Protein AF-0000000078514377 (afdb_homodimer)

Structure (mmCIF, N/CA/C/O backbone):
data_AF-0000000078514377-model_v1
#
loop_
_entity.id
_entity.type
_entity.pdbx_description
1 polymer 'Proline racemase'
#
loop_
_atom_site.group_PDB
_atom_site.id
_atom_site.type_symbol
_atom_site.label_atom_id
_atom_site.label_alt_id
_atom_site.label_comp_id
_atom_site.label_asym_id
_atom_site.label_entity_id
_atom_site.label_seq_id
_atom_site.pdbx_PDB_ins_code
_atom_site.Cartn_x
_atom_site.Cartn_y
_atom_site.Cartn_z
_atom_site.occupancy
_atom_site.B_iso_or_equiv
_atom_site.auth_seq_id
_atom_site.auth_comp_id
_atom_site.auth_asym_id
_atom_site.auth_atom_id
_atom_site.pdbx_PDB_model_num
ATOM 1 N N . MET A 1 1 ? 11.617 0.656 -25.422 1 59.38 1 MET A N 1
ATOM 2 C CA . MET A 1 1 ? 10.242 0.5 -24.938 1 59.38 1 MET A CA 1
ATOM 3 C C . MET A 1 1 ? 9.664 1.84 -24.5 1 59.38 1 MET A C 1
ATOM 5 O O . MET A 1 1 ? 10.148 2.443 -23.547 1 59.38 1 MET A O 1
ATOM 9 N N . PRO A 1 2 ? 8.734 2.287 -25.344 1 79.81 2 PRO A N 1
ATOM 10 C CA . PRO A 1 2 ? 8.445 3.709 -25.141 1 79.81 2 PRO A CA 1
ATOM 11 C C . PRO A 1 2 ? 7.613 3.969 -23.875 1 79.81 2 PRO A C 1
ATOM 13 O O . PRO A 1 2 ? 6.609 3.291 -23.641 1 79.81 2 PRO A O 1
ATOM 16 N N . PHE A 1 3 ? 8.266 4.492 -22.906 1 93.56 3 PHE A N 1
ATOM 17 C CA . PHE A 1 3 ? 7.535 5.059 -21.781 1 93.56 3 PHE A CA 1
ATOM 18 C C . PHE A 1 3 ? 6.797 6.324 -22.188 1 93.56 3 PHE A C 1
ATOM 20 O O . PHE A 1 3 ? 7.367 7.191 -22.859 1 93.56 3 PHE A O 1
ATOM 27 N N . SER A 1 4 ? 5.516 6.379 -21.859 1 95.88 4 SER A N 1
ATOM 28 C CA . SER A 1 4 ? 4.742 7.586 -22.141 1 95.88 4 SER A CA 1
ATOM 29 C C . SER A 1 4 ? 4.93 8.633 -21.062 1 95.88 4 SER A C 1
ATOM 31 O O . SER A 1 4 ? 4.625 9.812 -21.266 1 95.88 4 SER A O 1
ATOM 33 N N . ARG A 1 5 ? 5.375 8.227 -19.906 1 96.12 5 ARG A N 1
ATOM 34 C CA . ARG A 1 5 ? 5.629 9.133 -18.797 1 96.12 5 ARG A CA 1
ATOM 35 C C . ARG A 1 5 ? 6.797 8.641 -17.953 1 96.12 5 ARG A C 1
ATOM 37 O O . ARG A 1 5 ? 6.949 7.441 -17.734 1 96.12 5 ARG A O 1
ATOM 44 N N . THR A 1 6 ? 7.664 9.547 -17.531 1 97.62 6 THR A N 1
ATOM 45 C CA . THR A 1 6 ? 8.742 9.281 -16.594 1 97.62 6 THR A CA 1
ATOM 46 C C . THR A 1 6 ? 8.797 10.359 -15.516 1 97.62 6 THR A C 1
ATOM 48 O O . THR A 1 6 ? 8.742 11.555 -15.82 1 97.62 6 THR A O 1
ATOM 51 N N . LEU A 1 7 ? 8.844 9.938 -14.258 1 98.56 7 LEU A N 1
ATOM 52 C CA . LEU A 1 7 ? 8.93 10.859 -13.125 1 98.56 7 LEU A CA 1
ATOM 53 C C . LEU A 1 7 ? 10.102 10.492 -12.219 1 98.56 7 LEU A C 1
ATOM 55 O O . LEU A 1 7 ? 10.359 9.312 -11.969 1 98.56 7 LEU A O 1
ATOM 59 N N . SER A 1 8 ? 10.883 11.453 -11.805 1 98.75 8 SER A N 1
ATOM 60 C CA . SER A 1 8 ? 11.883 11.266 -10.758 1 98.75 8 SER A CA 1
ATOM 61 C C . SER A 1 8 ? 11.289 11.484 -9.375 1 98.75 8 SER A C 1
ATOM 63 O O . SER A 1 8 ? 10.75 12.555 -9.086 1 98.75 8 SER A O 1
ATOM 65 N N . VAL A 1 9 ? 11.352 10.461 -8.539 1 98.88 9 VAL A N 1
ATOM 66 C CA . VAL A 1 9 ? 10.695 10.5 -7.238 1 98.88 9 VAL A CA 1
ATOM 67 C C . VAL A 1 9 ? 11.672 10.055 -6.152 1 98.88 9 VAL A C 1
ATOM 69 O O . VAL A 1 9 ? 12.43 9.094 -6.344 1 98.88 9 VAL A O 1
ATOM 72 N N . VAL A 1 10 ? 11.742 10.773 -5.051 1 98.88 10 VAL A N 1
ATOM 73 C CA . VAL A 1 10 ? 12.477 10.359 -3.863 1 98.88 10 VAL A CA 1
ATOM 74 C C . VAL A 1 10 ? 11.508 9.836 -2.807 1 98.88 10 VAL A C 1
ATOM 76 O O . VAL A 1 10 ? 10.586 10.547 -2.4 1 98.88 10 VAL A O 1
ATOM 79 N N . GLY A 1 11 ? 11.734 8.578 -2.424 1 98.75 11 GLY A N 1
ATOM 80 C CA . GLY A 1 11 ? 10.945 8.016 -1.337 1 98.75 11 GLY A CA 1
ATOM 81 C C . GLY A 1 11 ? 11.32 8.578 0.022 1 98.75 11 GLY A C 1
ATOM 82 O O . GLY A 1 11 ? 12.5 8.797 0.302 1 98.75 11 GLY A O 1
ATOM 83 N N . CYS A 1 12 ? 10.273 8.789 0.85 1 98.81 12 CYS A N 1
ATOM 84 C CA . CYS A 1 12 ? 10.5 9.383 2.162 1 98.81 12 CYS A CA 1
ATOM 85 C C . CYS A 1 12 ? 9.328 9.109 3.098 1 98.81 12 CYS A C 1
ATOM 87 O O . CYS A 1 12 ? 8.195 8.914 2.645 1 98.81 12 CYS A O 1
ATOM 89 N N . HIS A 1 13 ? 9.633 8.969 4.352 1 98.88 13 HIS A N 1
ATOM 90 C CA . HIS A 1 13 ? 8.562 8.961 5.344 1 98.88 13 HIS A CA 1
ATOM 91 C C . HIS A 1 13 ? 8.914 9.852 6.531 1 98.88 13 HIS A C 1
ATOM 93 O O . HIS A 1 13 ? 10.086 10.016 6.871 1 98.88 13 HIS A O 1
ATOM 99 N N . ALA A 1 14 ? 7.938 10.469 7.109 1 98.88 14 ALA A N 1
ATOM 100 C CA . ALA A 1 14 ? 8.062 11.211 8.359 1 98.88 14 ALA A CA 1
ATOM 101 C C . ALA A 1 14 ? 7.301 10.516 9.484 1 98.88 14 ALA A C 1
ATOM 103 O O . ALA A 1 14 ? 6.066 10.469 9.477 1 98.88 14 ALA A O 1
ATOM 104 N N . GLU A 1 15 ? 8.109 9.992 10.398 1 98.75 15 GLU A N 1
ATOM 105 C CA . GLU A 1 15 ? 7.539 9.289 11.539 1 98.75 15 GLU A CA 1
ATOM 106 C C . GLU A 1 15 ? 6.516 8.25 11.102 1 98.75 15 GLU A C 1
ATOM 108 O O . GLU A 1 15 ? 5.461 8.109 11.719 1 98.75 15 GLU A O 1
ATOM 113 N N . GLY A 1 16 ? 6.723 7.602 10 1 98.38 16 GLY A N 1
ATOM 114 C CA . GLY A 1 16 ? 5.902 6.496 9.531 1 98.38 16 GLY A CA 1
ATOM 115 C C . GLY A 1 16 ? 5.059 6.855 8.32 1 98.38 16 GLY A C 1
ATOM 116 O O . GLY A 1 16 ? 4.766 5.996 7.488 1 98.38 16 GLY A O 1
ATOM 117 N N . GLU A 1 17 ? 4.633 8.102 8.188 1 98.56 17 GLU A N 1
ATOM 118 C CA . GLU A 1 17 ? 3.764 8.539 7.098 1 98.56 17 GLU A CA 1
ATOM 119 C C . GLU A 1 17 ? 4.559 8.766 5.812 1 98.56 17 GLU A C 1
ATOM 121 O O . GLU A 1 17 ? 5.465 9.594 5.781 1 98.56 17 GLU A O 1
ATOM 126 N N . VAL A 1 18 ? 4.18 8.055 4.773 1 98.75 18 VAL A N 1
ATOM 127 C CA . VAL A 1 18 ? 4.906 8.148 3.512 1 98.75 18 VAL A CA 1
ATOM 128 C C . VAL A 1 18 ? 4.543 9.453 2.803 1 98.75 18 VAL A C 1
ATOM 130 O O . VAL A 1 18 ? 3.361 9.742 2.596 1 98.75 18 VAL A O 1
ATOM 133 N N . GLY A 1 19 ? 5.547 10.211 2.541 1 98.75 19 GLY A N 1
ATOM 134 C CA . GLY A 1 19 ? 5.461 11.43 1.75 1 98.75 19 GLY A CA 1
ATOM 135 C C . GLY A 1 19 ? 6.516 11.516 0.665 1 98.75 19 GLY A C 1
ATOM 136 O O . GLY A 1 19 ? 7.469 12.289 0.774 1 98.75 19 GLY A O 1
ATOM 137 N N . ASP A 1 20 ? 6.281 10.711 -0.43 1 98.88 20 ASP A N 1
ATOM 138 C CA . ASP A 1 20 ? 7.227 10.727 -1.54 1 98.88 20 ASP A CA 1
ATOM 139 C C . ASP A 1 20 ? 7.293 12.102 -2.193 1 98.88 20 ASP A C 1
ATOM 141 O O . ASP A 1 20 ? 6.32 12.859 -2.152 1 98.88 20 ASP A O 1
ATOM 145 N N . VAL A 1 21 ? 8.461 12.391 -2.779 1 98.94 21 VAL A N 1
ATOM 146 C CA . VAL A 1 21 ? 8.656 13.727 -3.332 1 98.94 21 VAL A CA 1
ATOM 147 C C . VAL A 1 21 ? 9.07 13.625 -4.801 1 98.94 21 VAL A C 1
ATOM 149 O O . VAL A 1 21 ? 10.109 13.047 -5.117 1 98.94 21 VAL A O 1
ATOM 152 N N . ILE A 1 22 ? 8.211 14.172 -5.68 1 98.88 22 ILE A N 1
ATOM 153 C CA . ILE A 1 22 ? 8.555 14.289 -7.094 1 98.88 22 ILE A CA 1
ATOM 154 C C . ILE A 1 22 ? 9.547 15.422 -7.297 1 98.88 22 ILE A C 1
ATOM 156 O O . ILE A 1 22 ? 9.242 16.594 -7.012 1 98.88 22 ILE A O 1
ATOM 160 N N . THR A 1 23 ? 10.719 15.117 -7.84 1 98.62 23 THR A N 1
ATOM 161 C CA . THR A 1 23 ? 11.773 16.109 -8.016 1 98.62 23 THR A CA 1
ATOM 162 C C . THR A 1 23 ? 12.008 16.391 -9.492 1 98.62 23 THR A C 1
ATOM 164 O O . THR A 1 23 ? 12.742 17.328 -9.844 1 98.62 23 THR A O 1
ATOM 167 N N . GLY A 1 24 ? 11.312 15.594 -10.367 1 98.19 24 GLY A N 1
ATOM 168 C CA . GLY A 1 24 ? 11.516 15.797 -11.797 1 98.19 24 GLY A CA 1
ATOM 169 C C . GLY A 1 24 ? 10.445 15.148 -12.648 1 98.19 24 GLY A C 1
ATOM 170 O O . GLY A 1 24 ? 9.758 14.227 -12.203 1 98.19 24 GLY A O 1
ATOM 171 N N . GLY A 1 25 ? 10.258 15.656 -13.883 1 98 25 GLY A N 1
ATOM 172 C CA . GLY A 1 25 ? 9.352 15.055 -14.852 1 98 25 GLY A CA 1
ATOM 173 C C . GLY A 1 25 ? 8 15.742 -14.914 1 98 25 GLY A C 1
ATOM 174 O O . GLY A 1 25 ? 7.102 15.281 -15.617 1 98 25 GLY A O 1
ATOM 175 N N . VAL A 1 26 ? 7.848 16.891 -14.203 1 98.19 26 VAL A N 1
ATOM 176 C CA . VAL A 1 26 ? 6.582 17.609 -14.219 1 98.19 26 VAL A CA 1
ATOM 177 C C . VAL A 1 26 ? 6.844 19.094 -14.477 1 98.19 26 VAL A C 1
ATOM 179 O O . VAL A 1 26 ? 7.648 19.719 -13.781 1 98.19 26 VAL A O 1
ATOM 182 N N . LEU A 1 27 ? 6.184 19.672 -15.477 1 97.31 27 LEU A N 1
ATOM 183 C CA . LEU A 1 27 ? 6.305 21.094 -15.781 1 97.31 27 LEU A CA 1
ATOM 184 C C . LEU A 1 27 ? 5.418 21.922 -14.859 1 97.31 27 LEU A C 1
ATOM 186 O O . LEU A 1 27 ? 4.383 21.438 -14.391 1 97.31 27 LEU A O 1
ATOM 190 N N . ASP A 1 28 ? 5.82 23.125 -14.625 1 97.5 28 ASP A N 1
ATOM 191 C CA . ASP A 1 28 ? 5.008 24.062 -13.859 1 97.5 28 ASP A CA 1
ATOM 192 C C . ASP A 1 28 ? 3.68 24.344 -14.555 1 97.5 28 ASP A C 1
ATOM 194 O O . ASP A 1 28 ? 3.465 23.906 -15.688 1 97.5 28 ASP A O 1
ATOM 198 N N . VAL A 1 29 ? 2.715 24.969 -13.82 1 97.94 29 VAL A N 1
ATOM 199 C CA . VAL A 1 29 ? 1.398 25.312 -14.344 1 97.94 29 VAL A CA 1
ATOM 200 C C . VAL A 1 29 ? 1.093 26.781 -14.039 1 97.94 29 VAL A C 1
ATOM 202 O O . VAL A 1 29 ? 1.763 27.406 -13.211 1 97.94 29 VAL A O 1
ATOM 205 N N . PRO A 1 30 ? 0.105 27.312 -14.773 1 97 30 PRO A N 1
ATOM 206 C CA . PRO A 1 30 ? -0.259 28.703 -14.461 1 97 30 PRO A CA 1
ATOM 207 C C . PRO A 1 30 ? -0.853 28.859 -13.062 1 97 30 PRO A C 1
ATOM 209 O O . PRO A 1 30 ? -1.556 27.969 -12.586 1 97 30 PRO A O 1
ATOM 212 N N . GLY A 1 31 ? -0.542 29.953 -12.406 1 97.56 31 GLY A N 1
ATOM 213 C CA . GLY A 1 31 ? -1.065 30.328 -11.102 1 97.56 31 GLY A CA 1
ATOM 214 C C . GLY A 1 31 ? -0.245 31.391 -10.414 1 97.56 31 GLY A C 1
ATOM 215 O O . GLY A 1 31 ? 0.987 31.359 -10.438 1 97.56 31 GLY A O 1
ATOM 216 N N . SER A 1 32 ? -0.932 32.344 -9.766 1 97.69 32 SER A N 1
ATOM 217 C CA . SER A 1 32 ? -0.253 33.406 -9.031 1 97.69 32 SER A CA 1
ATOM 218 C C . SER A 1 32 ? 0.004 33 -7.582 1 97.69 32 SER A C 1
ATOM 220 O O . SER A 1 32 ? 0.799 33.625 -6.887 1 97.69 32 SER A O 1
ATOM 222 N N . THR A 1 33 ? -0.695 31.969 -7.137 1 97.81 33 THR A N 1
ATOM 223 C CA . THR A 1 33 ? -0.5 31.375 -5.816 1 97.81 33 THR A CA 1
ATOM 224 C C . THR A 1 33 ? -0.379 29.859 -5.926 1 97.81 33 THR A C 1
ATOM 226 O O . THR A 1 33 ? -0.781 29.266 -6.93 1 97.81 33 THR A O 1
ATOM 229 N N . MET A 1 34 ? 0.19 29.297 -4.973 1 98.31 34 MET A N 1
ATOM 230 C CA . MET A 1 34 ? 0.274 27.844 -4.977 1 98.31 34 MET A CA 1
ATOM 231 C C . MET A 1 34 ? -1.115 27.219 -4.93 1 98.31 34 MET A C 1
ATOM 233 O O . MET A 1 34 ? -1.328 26.125 -5.457 1 98.31 34 MET A O 1
ATOM 237 N N . TYR A 1 35 ? -2.053 27.938 -4.293 1 98.12 35 TYR A N 1
ATOM 238 C CA . TYR A 1 35 ? -3.426 27.438 -4.281 1 98.12 35 TYR A CA 1
ATOM 239 C C . TYR A 1 35 ? -3.99 27.359 -5.691 1 98.12 35 TYR A C 1
ATOM 241 O O . TYR A 1 35 ? -4.672 26.391 -6.043 1 98.12 35 TYR A O 1
ATOM 249 N N . GLU A 1 36 ? -3.746 28.391 -6.449 1 98.25 36 GLU A N 1
ATOM 250 C CA . GLU A 1 36 ? -4.223 28.375 -7.828 1 98.25 36 GLU A CA 1
ATOM 251 C C . GLU A 1 36 ? -3.586 27.234 -8.617 1 98.25 36 GLU A C 1
ATOM 253 O O . GLU A 1 36 ? -4.242 26.594 -9.453 1 98.25 36 GLU A O 1
ATOM 258 N N . LYS A 1 37 ? -2.32 26.953 -8.359 1 98.56 37 LYS A N 1
ATOM 259 C CA . LYS A 1 37 ? -1.657 25.828 -9 1 98.56 37 LYS A CA 1
ATOM 260 C C . LYS A 1 37 ? -2.291 24.5 -8.57 1 98.56 37 LYS A C 1
ATOM 262 O O . LYS A 1 37 ? -2.471 23.609 -9.398 1 98.56 37 LYS A O 1
ATOM 267 N N . LEU A 1 38 ? -2.564 24.422 -7.285 1 98.62 38 LEU A N 1
ATOM 268 C CA . LEU A 1 38 ? -3.254 23.25 -6.758 1 98.62 38 LEU A CA 1
ATOM 269 C C . LEU A 1 38 ? -4.566 23.016 -7.5 1 98.62 38 LEU A C 1
ATOM 271 O O . LEU A 1 38 ? -4.824 21.906 -7.969 1 98.62 38 LEU A O 1
ATOM 275 N N . VAL A 1 39 ? -5.34 24.047 -7.664 1 98.12 39 VAL A N 1
ATOM 276 C CA . VAL A 1 39 ? -6.641 23.953 -8.32 1 98.12 39 VAL A CA 1
ATOM 277 C C . VAL A 1 39 ? -6.449 23.562 -9.789 1 98.12 39 VAL A C 1
ATOM 279 O O . VAL A 1 39 ? -7.23 22.781 -10.336 1 98.12 39 VAL A O 1
ATOM 282 N N . HIS A 1 40 ? -5.453 24.094 -10.383 1 98.31 40 HIS A N 1
ATOM 283 C CA . HIS A 1 40 ? -5.16 23.766 -11.773 1 98.31 40 HIS A CA 1
ATOM 284 C C . HIS A 1 40 ? -4.859 22.281 -11.93 1 98.31 40 HIS A C 1
ATOM 286 O O . HIS A 1 40 ? -5.395 21.625 -12.828 1 98.31 40 HIS A O 1
ATOM 292 N N . PHE A 1 41 ? -4.004 21.719 -11.109 1 98.25 41 PHE A N 1
ATOM 293 C CA . PHE A 1 41 ? -3.678 20.312 -11.18 1 98.25 41 PHE A CA 1
ATOM 294 C C . PHE A 1 41 ? -4.914 19.453 -10.922 1 98.25 41 PHE A C 1
ATOM 296 O O . PHE A 1 41 ? -5.156 18.469 -11.633 1 98.25 41 PHE A O 1
ATOM 303 N N . LEU A 1 42 ? -5.652 19.859 -9.914 1 97.56 42 LEU A N 1
ATOM 304 C CA . LEU A 1 42 ? -6.859 19.125 -9.555 1 97.56 42 LEU A CA 1
ATOM 305 C C . LEU A 1 42 ? -7.82 19.047 -10.734 1 97.56 42 LEU A C 1
ATOM 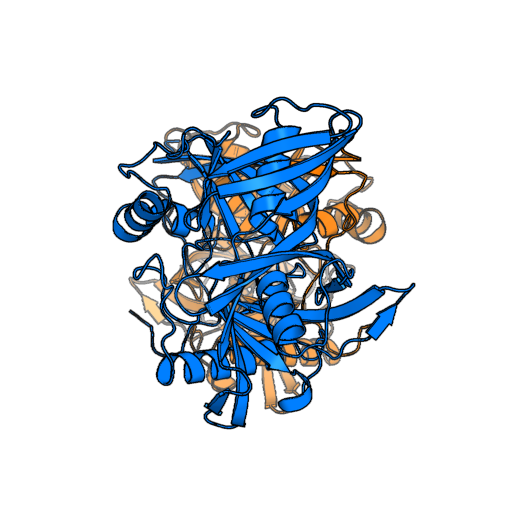307 O O . LEU A 1 42 ? -8.359 17.984 -11.023 1 97.56 42 LEU A O 1
ATOM 311 N N . ASN A 1 43 ? -7.977 20.125 -11.453 1 97.38 43 ASN A N 1
ATOM 312 C CA . ASN A 1 43 ? -9.016 20.234 -12.469 1 97.38 43 ASN A CA 1
ATOM 313 C C . ASN A 1 43 ? -8.508 19.781 -13.836 1 97.38 43 ASN A C 1
ATOM 315 O O . ASN A 1 43 ? -9.273 19.266 -14.648 1 97.38 43 ASN A O 1
ATOM 319 N N . GLU A 1 44 ? -7.188 19.953 -14.086 1 97.44 44 GLU A N 1
ATOM 320 C CA . GLU A 1 44 ? -6.742 19.812 -15.469 1 97.44 44 GLU A CA 1
ATOM 321 C C . GLU A 1 44 ? -5.652 18.766 -15.594 1 97.44 44 GLU A C 1
ATOM 323 O O . GLU A 1 44 ? -5.398 18.25 -16.688 1 97.44 44 GLU A O 1
ATOM 328 N N . LYS A 1 45 ? -5.016 18.469 -14.547 1 97.38 45 LYS A N 1
ATOM 329 C CA . LYS A 1 45 ? -3.832 17.625 -14.648 1 97.38 45 LYS A CA 1
ATOM 330 C C . LYS A 1 45 ? -3.766 16.625 -13.492 1 97.38 45 LYS A C 1
ATOM 332 O O . LYS A 1 45 ? -2.721 16.469 -12.852 1 97.38 45 LYS A O 1
ATOM 337 N N . ASP A 1 46 ? -4.863 16.016 -13.203 1 98 46 ASP A N 1
ATOM 338 C CA . ASP A 1 46 ? -4.934 15.133 -12.039 1 98 46 ASP A CA 1
ATOM 339 C C . ASP A 1 46 ? -4.355 13.758 -12.359 1 98 46 ASP A C 1
ATOM 341 O O . ASP A 1 46 ? -4.41 12.844 -11.523 1 98 46 ASP A O 1
ATOM 345 N N . ASP A 1 47 ? -3.748 13.516 -13.516 1 97.38 47 ASP A N 1
ATOM 346 C CA . ASP A 1 47 ? -3.277 12.211 -13.977 1 97.38 47 ASP A CA 1
ATOM 347 C C . ASP A 1 47 ? -2.066 11.75 -13.172 1 97.38 47 ASP A C 1
ATOM 349 O O . ASP A 1 47 ? -1.907 10.555 -12.906 1 97.38 47 ASP A O 1
ATOM 353 N N . ILE A 1 48 ? -1.256 12.664 -12.727 1 97.62 48 ILE A N 1
ATOM 354 C CA . ILE A 1 48 ? -0.035 12.312 -12.008 1 97.62 48 ILE A CA 1
ATOM 355 C C . ILE A 1 48 ? -0.388 11.773 -10.625 1 97.62 48 ILE A C 1
ATOM 357 O O . ILE A 1 48 ? 0.148 10.75 -10.195 1 97.62 48 ILE A O 1
ATOM 361 N N . ARG A 1 49 ? -1.312 12.469 -9.984 1 98.38 49 ARG A N 1
ATOM 362 C CA . ARG A 1 49 ? -1.771 12.008 -8.68 1 98.38 49 ARG A CA 1
ATOM 363 C C . ARG A 1 49 ? -2.365 10.602 -8.773 1 98.38 49 ARG A C 1
ATOM 365 O O . ARG A 1 49 ? -2.031 9.727 -7.973 1 98.38 49 ARG A O 1
ATOM 372 N N . GLN A 1 50 ? -3.186 10.422 -9.773 1 97.94 50 GLN A N 1
ATOM 373 C CA . GLN A 1 50 ? -3.832 9.125 -9.969 1 97.94 50 GLN A CA 1
ATOM 374 C C . GLN A 1 50 ? -2.807 8.039 -10.281 1 97.94 50 GLN A C 1
ATOM 376 O O . GLN A 1 50 ? -2.859 6.949 -9.719 1 97.94 50 GLN A O 1
ATOM 381 N N . LEU A 1 51 ? -1.864 8.344 -11.117 1 98.19 51 LEU A N 1
ATOM 382 C CA . LEU A 1 51 ? -0.83 7.406 -11.531 1 98.19 51 LEU A CA 1
ATOM 383 C C . LEU A 1 51 ? 0.003 6.945 -10.344 1 98.19 51 LEU A C 1
ATOM 385 O O . LEU A 1 51 ? 0.285 5.754 -10.203 1 98.19 51 LEU A O 1
ATOM 389 N N . LEU A 1 52 ? 0.342 7.871 -9.461 1 98.38 52 LEU A N 1
ATOM 390 C CA . LEU A 1 52 ? 1.338 7.594 -8.43 1 98.38 52 LEU A CA 1
ATOM 391 C C . LEU A 1 52 ? 0.68 7.023 -7.18 1 98.38 52 LEU A C 1
ATOM 393 O O . LEU A 1 52 ? 1.312 6.281 -6.426 1 98.38 52 LEU A O 1
ATOM 397 N N . LEU A 1 53 ? -0.607 7.348 -7 1 98.06 53 LEU A N 1
ATOM 398 C CA . LEU A 1 53 ? -1.159 7.02 -5.688 1 98.06 53 LEU A CA 1
ATOM 399 C C . LEU A 1 53 ? -2.092 5.816 -5.773 1 98.06 53 LEU A C 1
ATOM 401 O O . LEU A 1 53 ? -2.373 5.172 -4.762 1 98.06 53 LEU A O 1
ATOM 405 N N . ASN A 1 54 ? -2.578 5.504 -6.934 1 97.69 54 ASN A N 1
ATOM 406 C CA . ASN A 1 54 ? -3.369 4.289 -7.105 1 97.69 54 ASN A CA 1
ATOM 407 C C . ASN A 1 54 ? -2.482 3.076 -7.371 1 97.69 54 ASN A C 1
ATOM 409 O O . ASN A 1 54 ? -1.301 3.223 -7.684 1 97.69 54 ASN A O 1
ATOM 413 N N . GLU A 1 55 ? -3.002 1.895 -7.148 1 96.88 55 GLU A N 1
ATOM 414 C CA . GLU A 1 55 ? -2.305 0.671 -7.527 1 96.88 55 GLU A CA 1
ATOM 415 C C . GLU A 1 55 ? -2.158 0.568 -9.047 1 96.88 55 GLU A C 1
ATOM 417 O O . GLU A 1 55 ? -3.012 1.053 -9.789 1 96.88 55 GLU A O 1
ATOM 422 N N . PRO A 1 56 ? -1.119 0.06 -9.523 1 97.94 56 PRO A N 1
ATOM 423 C CA . PRO A 1 56 ? -0.153 -0.769 -8.797 1 97.94 56 PRO A CA 1
ATOM 424 C C . PRO A 1 56 ? 1.051 0.027 -8.297 1 97.94 56 PRO A C 1
ATOM 426 O O . PRO A 1 56 ? 1.938 -0.531 -7.645 1 97.94 56 PRO A O 1
ATOM 429 N N . ARG A 1 57 ? 1.118 1.335 -8.531 1 98.06 57 ARG A N 1
ATOM 430 C CA . ARG A 1 57 ? 2.309 2.107 -8.188 1 98.06 57 ARG A CA 1
ATOM 431 C C . ARG A 1 57 ? 2.23 2.627 -6.758 1 98.06 57 ARG A C 1
ATOM 433 O O . ARG A 1 57 ? 3.252 2.746 -6.078 1 98.06 57 ARG A O 1
ATOM 440 N N . GLY A 1 58 ? 1.059 2.861 -6.379 1 97 58 GLY A N 1
ATOM 441 C CA . GLY A 1 58 ? 0.848 3.443 -5.066 1 97 58 GLY A CA 1
ATOM 442 C C . GLY A 1 58 ? -0.031 2.592 -4.168 1 97 58 GLY A C 1
ATOM 443 O O . GLY A 1 58 ? -0.128 1.378 -4.359 1 97 58 GLY A O 1
ATOM 444 N N . ARG A 1 59 ? -0.496 3.203 -3.102 1 95.62 59 ARG A N 1
ATOM 445 C CA . ARG A 1 59 ? -1.387 2.596 -2.117 1 95.62 59 ARG A CA 1
ATOM 446 C C . ARG A 1 59 ? -2.16 3.662 -1.35 1 95.62 59 ARG A C 1
ATOM 448 O O . ARG A 1 59 ? -1.829 4.848 -1.417 1 95.62 59 ARG A O 1
ATOM 455 N N . CYS A 1 60 ? -3.057 3.201 -0.614 1 92.75 60 CYS A N 1
ATOM 456 C CA . CYS A 1 60 ? -3.961 4.098 0.096 1 92.75 60 CYS A CA 1
ATOM 457 C C . CYS A 1 60 ? -3.211 4.906 1.15 1 92.75 60 CYS A C 1
ATOM 459 O O . CYS A 1 60 ? -3.518 6.078 1.376 1 92.75 60 CYS A O 1
ATOM 461 N N . SER A 1 61 ? -2.26 4.332 1.767 1 93.12 61 SER A N 1
ATOM 462 C CA . SER A 1 61 ? -1.579 4.93 2.912 1 93.12 61 SER A CA 1
ATOM 463 C C . SER A 1 61 ? -0.289 5.621 2.488 1 93.12 61 SER A C 1
ATOM 465 O O . SER A 1 61 ? 0.762 5.414 3.098 1 93.12 61 SER A O 1
ATOM 467 N N . MET A 1 62 ? -0.371 6.438 1.475 1 96.06 62 MET A N 1
ATOM 468 C CA . MET A 1 62 ? 0.806 7.199 1.065 1 96.06 62 MET A CA 1
ATOM 469 C C . MET A 1 62 ? 0.403 8.531 0.446 1 96.06 62 MET A C 1
ATOM 471 O O . MET A 1 62 ? -0.728 8.688 -0.017 1 96.06 62 MET A O 1
ATOM 475 N N . ASN A 1 63 ? 1.269 9.508 0.554 1 98.38 63 ASN A N 1
ATOM 476 C CA . ASN A 1 63 ? 1.177 10.82 -0.091 1 98.38 63 ASN A CA 1
ATOM 477 C C . ASN A 1 63 ? 2.324 11.039 -1.071 1 98.38 63 ASN A C 1
ATOM 479 O O . ASN A 1 63 ? 3.326 10.32 -1.034 1 98.38 63 ASN A O 1
ATOM 483 N N . THR A 1 64 ? 2.078 11.969 -1.937 1 98.75 64 THR A N 1
ATOM 484 C CA . THR A 1 64 ? 3.143 12.414 -2.832 1 98.75 64 THR A CA 1
ATOM 485 C C . THR A 1 64 ? 3.199 13.938 -2.895 1 98.75 64 THR A C 1
ATOM 487 O O . THR A 1 64 ? 2.16 14.602 -2.928 1 98.75 64 THR A O 1
ATOM 490 N N . ASN A 1 65 ? 4.371 14.453 -2.83 1 98.94 65 ASN A N 1
ATOM 491 C CA . ASN A 1 65 ? 4.621 15.891 -2.902 1 98.94 65 ASN A CA 1
ATOM 492 C C . ASN A 1 65 ? 5.293 16.281 -4.219 1 98.94 65 ASN A C 1
ATOM 494 O O . ASN A 1 65 ? 6.238 15.625 -4.652 1 98.94 65 ASN A O 1
ATOM 498 N N . LEU A 1 66 ? 4.777 17.297 -4.844 1 98.88 66 LEU A N 1
ATOM 499 C CA . LEU A 1 66 ? 5.332 17.781 -6.105 1 98.88 66 LEU A CA 1
ATOM 500 C C . LEU A 1 66 ? 6.047 19.125 -5.906 1 98.88 66 LEU A C 1
ATOM 502 O O . LEU A 1 66 ? 5.406 20.141 -5.633 1 98.88 66 LEU A O 1
ATOM 506 N N . ILE A 1 67 ? 7.34 19.125 -6.066 1 98.75 67 ILE A N 1
ATOM 507 C CA . ILE A 1 67 ? 8.102 20.359 -5.992 1 98.75 67 ILE A CA 1
ATOM 508 C C . ILE A 1 67 ? 7.844 21.203 -7.238 1 98.75 67 ILE A C 1
ATOM 510 O O . ILE A 1 67 ? 7.891 20.688 -8.359 1 98.75 67 ILE A O 1
ATOM 514 N N . LEU A 1 68 ? 7.543 22.438 -7.066 1 98.44 68 LEU A N 1
ATOM 515 C CA . LEU A 1 68 ? 7.32 23.422 -8.125 1 98.44 68 LEU A CA 1
ATOM 516 C C . LEU A 1 68 ? 7.988 24.75 -7.777 1 98.44 68 LEU A C 1
ATOM 518 O O . LEU A 1 68 ? 8.328 24.984 -6.617 1 98.44 68 LEU A O 1
ATOM 522 N N . PRO A 1 69 ? 8.227 25.594 -8.812 1 97.69 69 PRO A N 1
ATOM 523 C CA . PRO A 1 69 ? 8.633 26.969 -8.477 1 97.69 69 PRO A CA 1
ATOM 524 C C . PRO A 1 69 ? 7.625 27.672 -7.566 1 97.69 69 PRO A C 1
ATOM 526 O O . PRO A 1 69 ? 6.414 27.578 -7.793 1 97.69 69 PRO A O 1
ATOM 529 N N . PRO A 1 70 ? 8.195 28.297 -6.555 1 98.44 70 PRO A N 1
ATOM 530 C CA . PRO A 1 70 ? 7.277 29.031 -5.68 1 98.44 70 PRO A CA 1
ATOM 531 C C . PRO A 1 70 ? 6.652 30.25 -6.371 1 98.44 70 PRO A C 1
ATOM 533 O O . PRO A 1 70 ? 7.199 30.75 -7.355 1 98.44 70 PRO A O 1
ATOM 536 N N . CYS A 1 71 ? 5.496 30.609 -5.918 1 98.25 71 CYS A N 1
ATOM 537 C CA . CYS A 1 71 ? 4.848 31.828 -6.395 1 98.25 71 CYS A CA 1
ATOM 538 C C . CYS A 1 71 ? 5.258 33.031 -5.547 1 98.25 71 CYS A C 1
ATOM 540 O O . CYS A 1 71 ? 5.316 34.156 -6.043 1 98.25 71 CYS A O 1
ATOM 542 N N . ASP A 1 72 ? 5.449 32.781 -4.266 1 97.88 72 ASP A N 1
ATOM 543 C CA . ASP A 1 72 ? 5.914 33.812 -3.35 1 97.88 72 ASP A CA 1
ATOM 544 C C . ASP A 1 72 ? 7.434 33.969 -3.418 1 97.88 72 ASP A C 1
ATOM 546 O O . ASP A 1 72 ? 8.172 33 -3.178 1 97.88 72 ASP A O 1
ATOM 550 N N . PRO A 1 73 ? 7.926 35.156 -3.627 1 97.19 73 PRO A N 1
ATOM 551 C CA . PRO A 1 73 ? 9.367 35.344 -3.814 1 97.19 73 PRO A CA 1
ATOM 552 C C . PRO A 1 73 ? 10.164 35.125 -2.533 1 97.19 73 PRO A C 1
ATOM 554 O O . PRO A 1 73 ? 11.391 35 -2.582 1 97.19 73 PRO A O 1
ATOM 557 N N . ARG A 1 74 ? 9.547 35.031 -1.448 1 97.56 74 ARG A N 1
ATOM 558 C CA . ARG A 1 74 ? 10.234 34.812 -0.18 1 97.56 74 ARG A CA 1
ATOM 559 C C . ARG A 1 74 ? 10.578 33.344 0.013 1 97.56 74 ARG A C 1
ATOM 561 O O . ARG A 1 74 ? 11.375 33 0.886 1 97.56 74 ARG A O 1
ATOM 568 N N . ALA A 1 75 ? 9.945 32.562 -0.756 1 98.5 75 ALA A N 1
ATOM 569 C CA . ALA A 1 75 ? 10.086 31.125 -0.547 1 98.5 75 ALA A CA 1
ATOM 570 C C . ALA A 1 75 ? 11.289 30.562 -1.302 1 98.5 75 ALA A C 1
ATOM 572 O O . ALA A 1 75 ? 11.625 31.047 -2.387 1 98.5 75 ALA A O 1
ATOM 573 N N . ASP A 1 76 ? 11.883 29.562 -0.723 1 98.12 76 ASP A N 1
ATOM 574 C CA . ASP A 1 76 ? 12.984 28.844 -1.363 1 98.12 76 ASP A CA 1
ATOM 575 C C . ASP A 1 76 ? 12.469 27.812 -2.365 1 98.12 76 ASP A C 1
ATOM 577 O O . ASP A 1 76 ? 13.141 27.516 -3.354 1 98.12 76 ASP A O 1
ATOM 581 N N . ALA A 1 77 ? 11.344 27.266 -2.113 1 98.38 77 ALA A N 1
ATOM 582 C CA . ALA A 1 77 ? 10.68 26.266 -2.959 1 98.38 77 ALA A CA 1
ATOM 583 C C . ALA A 1 77 ? 9.18 26.25 -2.705 1 98.38 77 ALA A C 1
ATOM 585 O O . ALA A 1 77 ? 8.711 26.703 -1.656 1 98.38 77 ALA A O 1
ATOM 586 N N . GLY A 1 78 ? 8.438 25.859 -3.658 1 98.62 78 GLY A N 1
ATOM 587 C CA . GLY A 1 78 ? 7.023 25.531 -3.506 1 98.62 78 GLY A CA 1
ATOM 588 C C . GLY A 1 78 ? 6.719 24.062 -3.689 1 98.62 78 GLY A C 1
ATOM 589 O O . GLY A 1 78 ? 7.52 23.328 -4.273 1 98.62 78 GLY A O 1
ATOM 590 N N . PHE A 1 79 ? 5.613 23.609 -3.082 1 98.62 79 PHE A N 1
ATOM 591 C CA . PHE A 1 79 ? 5.215 22.234 -3.359 1 98.62 79 PHE A CA 1
ATOM 592 C C . PHE A 1 79 ? 3.715 22.047 -3.166 1 98.62 79 PHE A C 1
ATOM 594 O O . PHE A 1 79 ? 3.066 22.859 -2.502 1 98.62 79 PHE A O 1
ATOM 601 N N . LEU A 1 80 ? 3.162 21.094 -3.836 1 98.81 80 LEU A N 1
ATOM 602 C CA . LEU A 1 80 ? 1.778 20.641 -3.707 1 98.81 80 LEU A CA 1
ATOM 603 C C . LEU A 1 80 ? 1.707 19.266 -3.062 1 98.81 80 LEU A C 1
ATOM 605 O O . LEU A 1 80 ? 2.559 18.406 -3.318 1 98.81 80 LEU A O 1
ATOM 609 N N . ILE A 1 81 ? 0.718 19.094 -2.271 1 98.62 81 ILE A N 1
ATOM 610 C CA . ILE A 1 81 ? 0.544 17.844 -1.543 1 98.62 81 ILE A CA 1
ATOM 611 C C . ILE A 1 81 ? -0.603 17.031 -2.156 1 98.62 81 ILE A C 1
ATOM 613 O O . ILE A 1 81 ? -1.746 17.5 -2.18 1 98.62 81 ILE A O 1
ATOM 617 N N . MET A 1 82 ? -0.254 15.859 -2.59 1 98.44 82 MET A N 1
ATOM 618 C CA . MET A 1 82 ? -1.236 14.961 -3.193 1 98.44 82 MET A CA 1
ATOM 619 C C . MET A 1 82 ? -1.556 13.797 -2.264 1 98.44 82 MET A C 1
ATOM 621 O O . MET A 1 82 ? -0.655 13.07 -1.842 1 98.44 82 MET A O 1
ATOM 625 N N . GLU A 1 83 ? -2.787 13.68 -1.918 1 96.94 83 GLU A N 1
ATOM 626 C CA . GLU A 1 83 ? -3.33 12.516 -1.219 1 96.94 83 GLU A CA 1
ATOM 627 C C . GLU A 1 83 ? -4.246 11.703 -2.129 1 96.94 83 GLU A C 1
ATOM 629 O O . GLU A 1 83 ? -4.441 12.047 -3.295 1 96.94 83 GLU A O 1
ATOM 634 N N . SER A 1 84 ? -4.734 10.602 -1.649 1 94.12 84 SER A N 1
ATOM 635 C CA . SER A 1 84 ? -5.492 9.695 -2.5 1 94.12 84 SER A CA 1
ATOM 636 C C . SER A 1 84 ? -6.77 10.344 -3.012 1 94.12 84 SER A C 1
ATOM 638 O O . SER A 1 84 ? -7.16 10.141 -4.164 1 94.12 84 SER A O 1
ATOM 640 N N . GLU A 1 85 ? -7.383 11.172 -2.146 1 93.31 85 GLU A N 1
ATOM 641 C CA . GLU A 1 85 ? -8.711 11.664 -2.508 1 93.31 85 GLU A CA 1
ATOM 642 C C . GLU A 1 85 ? -8.695 13.172 -2.744 1 93.31 85 GLU A C 1
ATOM 644 O O . GLU A 1 85 ? -9.711 13.75 -3.156 1 93.31 85 GLU A O 1
ATOM 649 N N . GLU A 1 86 ? -7.531 13.781 -2.445 1 94.12 86 GLU A N 1
ATOM 650 C CA . GLU A 1 86 ? -7.535 15.242 -2.539 1 94.12 86 GLU A CA 1
ATOM 651 C C . GLU A 1 86 ? -6.113 15.789 -2.617 1 94.12 86 GLU A C 1
ATOM 653 O O . GLU A 1 86 ? -5.145 15.047 -2.455 1 94.12 86 GLU A O 1
ATOM 658 N N . TYR A 1 87 ? -6.082 17.094 -3.018 1 97.25 87 TYR A N 1
ATOM 659 C CA . TYR A 1 87 ? -4.902 17.922 -2.793 1 97.25 87 TYR A CA 1
ATOM 660 C C . TYR A 1 87 ? -5.02 18.688 -1.479 1 97.25 87 TYR A C 1
ATOM 662 O O . TYR A 1 87 ? -5.941 19.484 -1.3 1 97.25 87 TYR A O 1
ATOM 670 N N . ALA A 1 88 ? -4.133 18.375 -0.599 1 97.12 88 ALA A N 1
ATOM 671 C CA . ALA A 1 88 ? -4.184 19.047 0.693 1 97.12 88 ALA A CA 1
ATOM 672 C C . ALA A 1 88 ? -3.535 20.438 0.614 1 97.12 88 ALA A C 1
ATOM 674 O O . ALA A 1 88 ? -2.441 20.578 0.065 1 97.12 88 ALA A O 1
ATOM 675 N N . PRO A 1 89 ? -4.176 21.406 1.19 1 96.81 89 PRO A N 1
ATOM 676 C CA . PRO A 1 89 ? -3.545 22.734 1.205 1 96.81 89 PRO A CA 1
ATOM 677 C C . PRO A 1 89 ? -2.264 22.766 2.033 1 96.81 89 PRO A C 1
ATOM 679 O O . PRO A 1 89 ? -1.353 23.547 1.737 1 96.81 89 PRO A O 1
ATOM 682 N N . MET A 1 90 ? -2.311 21.953 3.076 1 96.56 90 MET A N 1
ATOM 683 C CA . MET A 1 90 ? -1.152 21.859 3.959 1 96.56 90 MET A CA 1
ATOM 684 C C . MET A 1 90 ? -1.113 20.5 4.66 1 96.56 90 MET A C 1
ATOM 686 O O . MET A 1 90 ? -2.158 19.922 4.961 1 96.56 90 MET A O 1
ATOM 690 N N . SER A 1 91 ? 0.094 20.031 4.902 1 97.31 91 SER A N 1
ATOM 691 C CA . SER A 1 91 ? 0.344 18.797 5.637 1 97.31 91 SER A CA 1
ATOM 692 C C . SER A 1 91 ? 1.698 18.828 6.34 1 97.31 91 SER A C 1
ATOM 694 O O . SER A 1 91 ? 2.721 19.109 5.711 1 97.31 91 SER A O 1
ATOM 696 N N . GLY A 1 92 ? 1.713 18.531 7.594 1 98.19 92 GLY A N 1
ATOM 697 C CA . GLY A 1 92 ? 2.938 18.625 8.367 1 98.19 92 GLY A CA 1
ATOM 698 C C . GLY A 1 92 ? 3.951 17.547 8.016 1 98.19 92 GLY A C 1
ATOM 699 O O . GLY A 1 92 ? 5.105 17.859 7.699 1 98.19 92 GLY A O 1
ATOM 700 N N . SER A 1 93 ? 3.504 16.297 8.062 1 98.62 93 SER A N 1
ATOM 701 C CA . SER A 1 93 ? 4.422 15.203 7.738 1 98.62 93 SER A CA 1
ATOM 702 C C . SER A 1 93 ? 5 15.375 6.336 1 98.62 93 SER A C 1
ATOM 704 O O . SER A 1 93 ? 6.184 15.109 6.113 1 98.62 93 SER A O 1
ATOM 706 N N . ASN A 1 94 ? 4.215 15.82 5.398 1 98.81 94 ASN A N 1
ATOM 707 C CA . ASN A 1 94 ? 4.68 16.047 4.031 1 98.81 94 ASN A CA 1
ATOM 708 C C . ASN A 1 94 ? 5.637 17.219 3.949 1 98.81 94 ASN A C 1
ATOM 710 O O . ASN A 1 94 ? 6.566 17.219 3.141 1 98.81 94 ASN A O 1
ATOM 714 N N . THR A 1 95 ? 5.406 18.203 4.77 1 98.81 95 THR A N 1
ATOM 715 C CA . THR A 1 95 ? 6.355 19.312 4.863 1 98.81 95 THR A CA 1
ATOM 716 C C . THR A 1 95 ? 7.711 18.828 5.363 1 98.81 95 THR A C 1
ATOM 718 O O . THR A 1 95 ? 8.75 19.188 4.812 1 98.81 95 THR A O 1
ATOM 721 N N . ILE A 1 96 ? 7.684 18.016 6.371 1 98.88 96 ILE A N 1
ATOM 722 C CA . ILE A 1 96 ? 8.906 17.453 6.945 1 98.88 96 ILE A CA 1
ATOM 723 C C . ILE A 1 96 ? 9.625 16.594 5.906 1 98.88 96 ILE A C 1
ATOM 725 O O . ILE A 1 96 ? 10.836 16.719 5.734 1 98.88 96 ILE A O 1
ATOM 729 N N . CYS A 1 97 ? 8.914 15.742 5.164 1 98.88 97 CYS A N 1
ATOM 730 C CA . CYS A 1 97 ? 9.484 14.938 4.094 1 98.88 97 CYS A CA 1
ATOM 731 C C . CYS A 1 97 ? 10.109 15.82 3.02 1 98.88 97 CYS A C 1
ATOM 733 O O . CYS A 1 97 ? 11.25 15.594 2.605 1 98.88 97 CYS A O 1
ATOM 735 N N . THR A 1 98 ? 9.344 16.828 2.566 1 98.88 98 THR A N 1
ATOM 736 C CA . THR A 1 98 ? 9.797 17.688 1.483 1 98.88 98 THR A CA 1
ATOM 737 C C . THR A 1 98 ? 11.07 18.422 1.879 1 98.88 98 THR A C 1
ATOM 739 O O . THR A 1 98 ? 12.039 18.469 1.113 1 98.88 98 THR A O 1
ATOM 742 N N . ALA A 1 99 ? 11.086 18.953 3.09 1 98.88 99 ALA A N 1
ATOM 743 C CA . ALA A 1 99 ? 12.273 19.656 3.58 1 98.88 99 ALA A CA 1
ATOM 744 C C . ALA A 1 99 ? 13.484 18.719 3.621 1 98.88 99 ALA A C 1
ATOM 746 O O . ALA A 1 99 ? 14.57 19.078 3.182 1 98.88 99 ALA A O 1
ATOM 747 N N . THR A 1 100 ? 13.266 17.547 4.145 1 98.81 100 THR A N 1
ATOM 748 C CA . THR A 1 100 ? 14.336 16.562 4.258 1 98.81 100 THR A CA 1
ATOM 749 C C . THR A 1 100 ? 14.898 16.219 2.883 1 98.81 100 THR A C 1
ATOM 751 O O . THR A 1 100 ? 16.109 16.203 2.689 1 98.81 100 THR A O 1
ATOM 754 N N . VAL A 1 101 ? 14.055 16 1.912 1 98.81 101 VAL A N 1
ATOM 755 C CA . VAL A 1 101 ? 14.477 15.633 0.566 1 98.81 101 VAL A CA 1
ATOM 756 C C . VAL A 1 101 ? 15.219 16.812 -0.081 1 98.81 101 VAL A C 1
ATOM 758 O O . VAL A 1 101 ? 16.281 16.625 -0.679 1 98.81 101 VAL A O 1
ATOM 761 N N . LEU A 1 102 ? 14.664 18.016 0.042 1 98.75 102 LEU A N 1
ATOM 762 C CA . LEU A 1 102 ? 15.32 19.188 -0.516 1 98.75 102 LEU A CA 1
ATOM 763 C C . LEU A 1 102 ? 16.75 19.328 0.002 1 98.75 102 LEU A C 1
ATOM 765 O O . LEU A 1 102 ? 17.672 19.609 -0.767 1 98.75 102 LEU A O 1
ATOM 769 N N . LEU A 1 103 ? 16.938 19.047 1.246 1 98.44 103 LEU A N 1
ATOM 770 C CA . LEU A 1 103 ? 18.219 19.266 1.892 1 98.44 103 LEU A CA 1
ATOM 771 C C . LEU A 1 103 ? 19.188 18.125 1.606 1 98.44 103 LEU A C 1
ATOM 773 O O . LEU A 1 103 ? 20.312 18.344 1.177 1 98.44 103 LEU A O 1
ATOM 777 N N . GLU A 1 104 ? 18.719 16.875 1.784 1 97.81 104 GLU A N 1
ATOM 778 C CA . GLU A 1 104 ? 19.609 15.734 1.713 1 97.81 104 GLU A CA 1
ATOM 779 C C . GLU A 1 104 ? 20 15.422 0.27 1 97.81 104 GLU A C 1
ATOM 781 O O . GLU A 1 104 ? 21.016 14.766 0.02 1 97.81 104 GLU A O 1
ATOM 786 N N . THR A 1 105 ? 19.203 15.852 -0.683 1 97.56 105 THR A N 1
ATOM 787 C CA . THR A 1 105 ? 19.562 15.641 -2.08 1 97.56 105 THR A CA 1
ATOM 788 C C . THR A 1 105 ? 20.359 16.828 -2.621 1 97.56 105 THR A C 1
ATOM 790 O O . THR A 1 105 ? 20.828 16.797 -3.762 1 97.56 105 THR A O 1
ATOM 793 N N . GLY A 1 106 ? 20.469 17.906 -1.904 1 97.19 106 GLY A N 1
ATOM 794 C CA . GLY A 1 106 ? 21.281 19.047 -2.299 1 97.19 106 GLY A CA 1
ATOM 795 C C . GLY A 1 106 ? 20.531 20.016 -3.193 1 97.19 106 GLY A C 1
ATOM 796 O O . GLY A 1 106 ? 21.141 20.922 -3.781 1 97.19 106 GLY A O 1
ATOM 797 N N . MET A 1 107 ? 19.25 19.828 -3.35 1 97.56 107 MET A N 1
ATOM 798 C CA . MET A 1 107 ? 18.469 20.781 -4.133 1 97.56 107 MET A CA 1
ATOM 799 C C . MET A 1 107 ? 18.5 22.156 -3.484 1 97.56 107 MET A C 1
ATOM 801 O O . MET A 1 107 ? 18.453 23.172 -4.18 1 97.56 107 MET A O 1
ATOM 805 N N . VAL A 1 108 ? 18.438 22.125 -2.145 1 97.19 108 VAL A N 1
ATOM 806 C CA . VAL A 1 108 ? 18.688 23.312 -1.332 1 97.19 108 VAL A CA 1
ATOM 807 C C . VAL A 1 108 ? 19.969 23.109 -0.517 1 97.19 108 VAL A C 1
ATOM 809 O O . VAL A 1 108 ? 20.141 22.062 0.116 1 97.19 108 VAL A O 1
ATO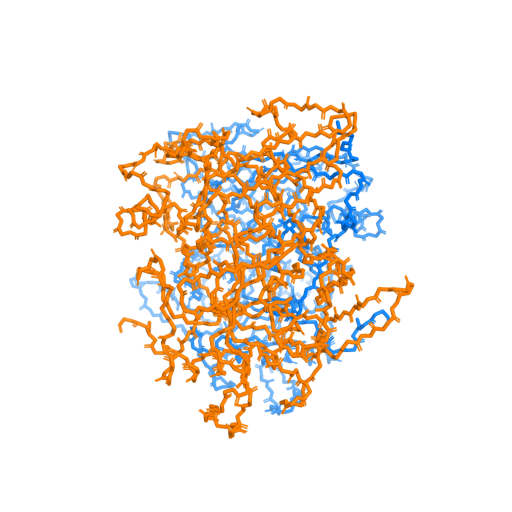M 812 N N . PRO A 1 109 ? 20.906 24.094 -0.546 1 97 109 PRO A N 1
ATOM 813 C CA . PRO A 1 109 ? 22.141 23.906 0.21 1 97 109 PRO A CA 1
ATOM 814 C C . PRO A 1 109 ? 21.906 23.781 1.712 1 97 109 PRO A C 1
ATOM 816 O O . PRO A 1 109 ? 21.172 24.562 2.299 1 97 109 PRO A O 1
ATOM 819 N N . MET A 1 110 ? 22.578 22.781 2.297 1 97.31 110 MET A N 1
ATOM 820 C CA . MET A 1 110 ? 22.484 22.531 3.732 1 97.31 110 MET A CA 1
ATOM 821 C C . MET A 1 110 ? 23.484 23.391 4.5 1 97.31 110 MET A C 1
ATOM 823 O O . MET A 1 110 ? 24.641 23.531 4.086 1 97.31 110 MET A O 1
ATOM 827 N N . LYS A 1 111 ? 22.984 24.016 5.504 1 97.62 111 LYS A N 1
ATOM 828 C CA . LYS A 1 111 ? 23.828 24.719 6.469 1 97.62 111 LYS A CA 1
ATOM 829 C C . LYS A 1 111 ? 23.766 24.047 7.84 1 97.62 111 LYS A C 1
ATOM 831 O O . LYS A 1 111 ? 22.672 23.766 8.352 1 97.62 111 LYS A O 1
ATOM 836 N N . GLU A 1 112 ? 24.906 23.797 8.391 1 97.25 112 GLU A N 1
ATOM 837 C CA . GLU A 1 112 ? 24.969 23.188 9.711 1 97.25 112 GLU A CA 1
ATOM 838 C C . GLU A 1 112 ? 25.281 24.219 10.789 1 97.25 112 GLU A C 1
ATOM 840 O O . GLU A 1 112 ? 26.016 25.188 10.531 1 97.25 112 GLU A O 1
ATOM 845 N N . PRO A 1 113 ? 24.781 24.094 11.938 1 98.19 113 PRO A N 1
ATOM 846 C CA . PRO A 1 113 ? 23.953 23 12.445 1 98.19 113 PRO A CA 1
ATOM 847 C C . PRO A 1 113 ? 22.469 23.188 12.148 1 98.19 113 PRO A C 1
ATOM 849 O O . PRO A 1 113 ? 21.672 22.266 12.336 1 98.19 113 PRO A O 1
ATOM 852 N N . ILE A 1 114 ? 22.062 24.422 11.75 1 98.69 114 ILE A N 1
ATOM 853 C CA . ILE A 1 114 ? 20.656 24.734 11.461 1 98.69 114 ILE A CA 1
ATOM 854 C C . ILE A 1 114 ? 20.531 25.281 10.039 1 98.69 114 ILE A C 1
ATOM 856 O O . ILE A 1 114 ? 21.281 26.172 9.648 1 98.69 114 ILE A O 1
ATOM 860 N N . THR A 1 115 ? 19.672 24.703 9.305 1 98.56 115 THR A N 1
ATOM 861 C CA . THR A 1 115 ? 19.266 25.266 8.023 1 98.56 115 THR A CA 1
ATOM 862 C C . THR A 1 115 ? 17.844 25.844 8.109 1 98.56 115 THR A C 1
ATOM 864 O O . THR A 1 115 ? 16.922 25.188 8.586 1 98.56 115 THR A O 1
ATOM 867 N N . GLN A 1 116 ? 17.672 27.031 7.691 1 98.25 116 GLN A N 1
ATOM 868 C CA . GLN A 1 116 ? 16.344 27.656 7.605 1 98.25 116 GLN A CA 1
ATOM 869 C C . GLN A 1 116 ? 15.875 27.75 6.156 1 98.25 116 GLN A C 1
ATOM 871 O O . GLN A 1 116 ? 16.656 28.078 5.262 1 98.25 116 GLN A O 1
ATOM 876 N N . LEU A 1 117 ? 14.664 27.328 5.969 1 97 117 LEU A N 1
ATOM 877 C CA . LEU A 1 117 ? 14.07 27.453 4.645 1 97 117 LEU A CA 1
ATOM 878 C C . LEU A 1 117 ? 12.609 27.859 4.746 1 97 117 LEU A C 1
ATOM 880 O O . LEU A 1 117 ? 11.977 27.672 5.789 1 97 117 LEU A O 1
ATOM 884 N N . THR A 1 118 ? 12.164 28.531 3.705 1 98.5 118 THR A N 1
ATOM 885 C CA . THR A 1 118 ? 10.766 28.922 3.58 1 98.5 118 THR A CA 1
ATOM 886 C C . THR A 1 118 ? 10.109 28.203 2.402 1 98.5 118 THR A C 1
ATOM 888 O O . THR A 1 118 ? 10.633 28.219 1.288 1 98.5 118 THR A O 1
ATOM 891 N N . LEU A 1 119 ? 8.992 27.594 2.668 1 98.62 119 LEU A N 1
ATOM 892 C CA . LEU A 1 119 ? 8.266 26.844 1.657 1 98.62 119 LEU A CA 1
ATOM 893 C C . LEU A 1 119 ? 6.926 27.5 1.338 1 98.62 119 LEU A C 1
ATOM 895 O O . LEU A 1 119 ? 6.234 27.969 2.238 1 98.62 119 LEU A O 1
ATOM 899 N N . ASP A 1 120 ? 6.637 27.562 0.047 1 98.62 120 ASP A N 1
ATOM 900 C CA . ASP A 1 120 ? 5.359 28.078 -0.44 1 98.62 120 ASP A CA 1
ATOM 901 C C . ASP A 1 120 ? 4.348 26.953 -0.622 1 98.62 120 ASP A C 1
ATOM 903 O O . ASP A 1 120 ? 4.59 26 -1.374 1 98.62 120 ASP A O 1
ATOM 907 N N . THR A 1 121 ? 3.234 26.969 0.128 1 98 121 THR A N 1
ATOM 908 C CA . THR A 1 121 ? 2.197 25.953 0.045 1 98 121 THR A CA 1
ATOM 909 C C . THR A 1 121 ? 0.865 26.562 -0.373 1 98 121 THR A C 1
ATOM 911 O O . THR A 1 121 ? 0.75 27.781 -0.492 1 98 121 THR A O 1
ATOM 914 N N . ALA A 1 122 ? -0.127 25.75 -0.603 1 97.44 122 ALA A N 1
ATOM 915 C CA . ALA A 1 122 ? -1.451 26.234 -0.997 1 97.44 122 ALA A CA 1
ATOM 916 C C . ALA A 1 122 ? -2.145 26.953 0.16 1 97.44 122 ALA A C 1
ATOM 918 O O . ALA A 1 122 ? -3.08 27.719 -0.052 1 97.44 122 ALA A O 1
ATOM 919 N N . ALA A 1 123 ? -1.637 26.688 1.372 1 95.31 123 ALA A N 1
ATOM 920 C CA . ALA A 1 123 ? -2.211 27.328 2.547 1 95.31 123 ALA A CA 1
ATOM 921 C C . ALA A 1 123 ? -1.432 28.594 2.912 1 95.31 123 ALA A C 1
ATOM 923 O O . ALA A 1 123 ? -1.832 29.344 3.809 1 95.31 123 ALA A O 1
ATOM 924 N N . GLY A 1 124 ? -0.318 28.844 2.242 1 93.88 124 GLY A N 1
ATOM 925 C CA . GLY A 1 124 ? 0.531 29.984 2.566 1 93.88 124 GLY A CA 1
ATOM 926 C C . GLY A 1 124 ? 1.968 29.594 2.854 1 93.88 124 GLY A C 1
ATOM 927 O O . GLY A 1 124 ? 2.371 28.453 2.594 1 93.88 124 GLY A O 1
ATOM 928 N N . LEU A 1 125 ? 2.744 30.547 3.342 1 96.38 125 LEU A N 1
ATOM 929 C CA . LEU A 1 125 ? 4.164 30.359 3.607 1 96.38 125 LEU A CA 1
ATOM 930 C C . LEU A 1 125 ? 4.371 29.578 4.906 1 96.38 125 LEU A C 1
ATOM 932 O O . LEU A 1 125 ? 3.684 29.828 5.898 1 96.38 125 LEU A O 1
ATOM 936 N N . VAL A 1 126 ? 5.258 28.656 4.859 1 97.69 126 VAL A N 1
ATOM 937 C CA . VAL A 1 126 ? 5.664 27.875 6.023 1 97.69 126 VAL A CA 1
ATOM 938 C C . VAL A 1 126 ? 7.184 27.938 6.188 1 97.69 126 VAL A C 1
ATOM 940 O O . VAL A 1 126 ? 7.93 27.641 5.254 1 97.69 126 VAL A O 1
ATOM 943 N N . THR A 1 127 ? 7.637 28.344 7.363 1 98.19 127 THR A N 1
ATOM 944 C CA . THR A 1 127 ? 9.07 28.391 7.625 1 98.19 127 THR A CA 1
ATOM 945 C C . THR A 1 127 ? 9.531 27.109 8.336 1 98.19 127 THR A C 1
ATOM 947 O O . THR A 1 127 ? 8.852 26.609 9.227 1 98.19 127 THR A O 1
ATOM 950 N N . VAL A 1 128 ? 10.711 26.672 7.957 1 98.38 128 VAL A N 1
ATOM 951 C CA . VAL A 1 128 ? 11.258 25.406 8.445 1 98.38 128 VAL A CA 1
ATOM 952 C C . VAL A 1 128 ? 12.625 25.656 9.078 1 98.38 128 VAL A C 1
ATOM 954 O O . VAL A 1 128 ? 13.43 26.438 8.555 1 98.38 128 VAL A O 1
ATOM 957 N N . LYS A 1 129 ? 12.82 25.109 10.188 1 98.75 129 LYS A N 1
ATOM 958 C CA . LYS A 1 129 ? 14.133 24.984 10.82 1 98.75 129 LYS A CA 1
ATOM 959 C C . LYS A 1 129 ? 14.57 23.531 10.906 1 98.75 129 LYS A C 1
ATOM 961 O O . LYS A 1 129 ? 13.969 22.734 11.633 1 98.75 129 LYS A O 1
ATOM 966 N N . ALA A 1 130 ? 15.656 23.234 10.203 1 98.75 130 ALA A N 1
ATOM 967 C CA . ALA A 1 130 ? 16.156 21.859 10.148 1 98.75 130 ALA A CA 1
ATOM 968 C C . ALA A 1 130 ? 17.469 21.734 10.898 1 98.75 130 ALA A C 1
ATOM 970 O O . ALA A 1 130 ? 18.422 22.484 10.656 1 98.75 130 ALA A O 1
ATOM 971 N N . GLU A 1 131 ? 17.5 20.812 11.836 1 98.75 131 GLU A N 1
ATOM 972 C CA . GLU A 1 131 ? 18.766 20.438 12.453 1 98.75 131 GLU A CA 1
ATOM 973 C C . GLU A 1 131 ? 19.562 19.5 11.547 1 98.75 131 GLU A C 1
ATOM 975 O O . GLU A 1 131 ? 19.094 18.422 11.195 1 98.75 131 GLU A O 1
ATOM 980 N N . CYS A 1 132 ? 20.75 19.984 11.234 1 97.88 132 CYS A N 1
ATOM 981 C CA . CYS A 1 132 ? 21.562 19.266 10.258 1 97.88 132 CYS A CA 1
ATOM 982 C C . CYS A 1 132 ? 22.938 18.922 10.82 1 97.88 132 CYS A C 1
ATOM 984 O O . CYS A 1 132 ? 23.531 19.734 11.547 1 97.88 132 CYS A O 1
ATOM 986 N N . GLU A 1 133 ? 23.359 17.719 10.492 1 96.88 133 GLU A N 1
ATOM 987 C CA . GLU A 1 133 ? 24.688 17.266 10.898 1 96.88 133 GLU A CA 1
ATOM 988 C C . GLU A 1 133 ? 25.266 16.266 9.891 1 96.88 133 GLU A C 1
ATOM 990 O O . GLU A 1 133 ? 24.625 15.258 9.586 1 96.88 133 GLU A O 1
ATOM 995 N N . ALA A 1 134 ? 26.422 16.547 9.398 1 94.88 134 ALA A N 1
ATOM 996 C CA . ALA A 1 134 ? 27.172 15.656 8.523 1 94.88 134 ALA A CA 1
ATOM 997 C C . ALA A 1 134 ? 26.328 15.25 7.312 1 94.88 134 ALA A C 1
ATOM 999 O O . ALA A 1 134 ? 26.266 14.07 6.969 1 94.88 134 ALA A O 1
ATOM 1000 N N . GLY A 1 135 ? 25.562 16.234 6.852 1 93.94 135 GLY A N 1
ATOM 1001 C CA . GLY A 1 135 ? 24.812 15.992 5.629 1 93.94 135 GLY A CA 1
ATOM 1002 C C . GLY A 1 135 ? 23.438 15.391 5.879 1 93.94 135 GLY A C 1
ATOM 1003 O O . GLY A 1 135 ? 22.672 15.156 4.938 1 93.94 135 GLY A O 1
ATOM 1004 N N . LYS A 1 136 ? 23.109 15.172 7.121 1 96.69 136 LYS A N 1
ATOM 1005 C CA . LYS A 1 136 ? 21.828 14.586 7.492 1 96.69 136 LYS A CA 1
ATOM 1006 C C . LYS A 1 136 ? 20.906 15.625 8.102 1 96.69 136 LYS A C 1
ATOM 1008 O O . LYS A 1 136 ? 21.328 16.453 8.898 1 96.69 136 LYS A O 1
ATOM 1013 N N . CYS A 1 137 ? 19.672 15.625 7.625 1 97.31 137 CYS A N 1
ATOM 1014 C CA . CYS A 1 137 ? 18.594 16.344 8.297 1 97.31 137 CYS A CA 1
ATOM 1015 C C . CYS A 1 137 ? 18.016 15.531 9.445 1 97.31 137 CYS A C 1
ATOM 1017 O O . CYS A 1 137 ? 17.219 14.625 9.219 1 97.31 137 CYS A O 1
ATOM 1019 N N . LYS A 1 138 ? 18.312 15.875 10.648 1 97.69 138 LYS A N 1
ATOM 1020 C CA . LYS A 1 138 ? 18.031 15.039 11.812 1 97.69 138 LYS A CA 1
ATOM 1021 C C . LYS A 1 138 ? 16.641 15.312 12.367 1 97.69 138 LYS A C 1
ATOM 1023 O O . LYS A 1 138 ? 16 14.422 12.938 1 97.69 138 LYS A O 1
ATOM 1028 N N . ASN A 1 139 ? 16.281 16.531 12.234 1 98.5 139 ASN A N 1
ATOM 1029 C CA . ASN A 1 139 ? 14.992 17 12.75 1 98.5 139 ASN A CA 1
ATOM 1030 C C . ASN A 1 139 ? 14.508 18.234 12 1 98.5 139 ASN A C 1
ATOM 1032 O O . ASN A 1 139 ? 15.305 19.109 11.656 1 98.5 139 ASN A O 1
ATOM 1036 N N . VAL A 1 140 ? 13.219 18.281 11.758 1 98.88 140 VAL A N 1
ATOM 1037 C CA . VAL A 1 140 ? 12.633 19.406 11.039 1 98.88 140 VAL A CA 1
ATOM 1038 C C . VAL A 1 140 ? 11.492 20.016 11.867 1 98.88 140 VAL A C 1
ATOM 1040 O O . VAL A 1 140 ? 10.523 19.312 12.188 1 98.88 140 VAL A O 1
ATOM 1043 N N . ALA A 1 141 ? 11.594 21.25 12.219 1 98.88 141 ALA A N 1
ATOM 1044 C CA . ALA A 1 141 ? 10.508 22.016 12.812 1 98.88 141 ALA A CA 1
ATOM 1045 C C . ALA A 1 141 ? 9.906 22.984 11.797 1 98.88 141 ALA A C 1
ATOM 1047 O O . ALA A 1 141 ? 10.633 23.656 11.062 1 98.88 141 ALA A O 1
ATOM 1048 N N . PHE A 1 142 ? 8.617 23.016 11.75 1 98.81 142 PHE A N 1
ATOM 1049 C CA . PHE A 1 142 ? 7.992 23.984 10.859 1 98.81 142 PHE A CA 1
ATOM 1050 C C . PHE A 1 142 ? 7.012 24.875 11.617 1 98.81 142 PHE A C 1
ATOM 1052 O O . PHE A 1 142 ? 6.336 24.406 12.539 1 98.81 142 PHE A O 1
ATOM 1059 N N . ASP A 1 143 ? 7.035 26.125 11.281 1 98.75 143 ASP A N 1
ATOM 1060 C CA . ASP A 1 143 ? 6.016 27.078 11.719 1 98.75 143 ASP A CA 1
ATOM 1061 C C . ASP A 1 143 ? 4.82 27.078 10.766 1 98.75 143 ASP A C 1
ATOM 1063 O O . ASP A 1 143 ? 4.883 27.656 9.68 1 98.75 143 ASP A O 1
ATOM 1067 N N . ASN A 1 144 ? 3.746 26.453 11.258 1 98.25 144 ASN A N 1
ATOM 1068 C CA . ASN A 1 144 ? 2.564 26.297 10.414 1 98.25 144 ASN A CA 1
ATOM 1069 C C . ASN A 1 144 ? 1.791 27.609 10.281 1 98.25 144 ASN A C 1
ATOM 1071 O O . ASN A 1 144 ? 2.105 28.594 10.953 1 98.25 144 ASN A O 1
ATOM 1075 N N . VAL A 1 145 ? 0.878 27.656 9.312 1 97.06 145 VAL A N 1
ATOM 1076 C CA . VAL A 1 145 ? -0.099 28.734 9.242 1 97.06 145 VAL A CA 1
ATOM 1077 C C . VAL A 1 145 ? -0.912 28.781 10.531 1 97.06 145 VAL A C 1
ATOM 1079 O O . VAL A 1 145 ? -0.987 27.797 11.266 1 97.06 145 VAL A O 1
ATOM 1082 N N . PRO A 1 146 ? -1.517 29.938 10.805 1 98.31 146 PRO A N 1
ATOM 1083 C CA . PRO A 1 146 ? -2.312 30.047 12.023 1 98.31 146 PRO A CA 1
ATOM 1084 C C . PRO A 1 146 ? -3.432 29.016 12.094 1 98.31 146 PRO A C 1
ATOM 1086 O O . PRO A 1 146 ? -4.07 28.719 11.078 1 98.31 146 PRO A O 1
ATOM 1089 N N . ALA A 1 147 ? -3.639 28.438 13.305 1 98.75 147 ALA A N 1
ATOM 1090 C CA . ALA A 1 147 ? -4.691 27.469 13.562 1 98.75 147 ALA A CA 1
ATOM 1091 C C . ALA A 1 147 ? -5.773 28.047 14.461 1 98.75 147 ALA A C 1
ATOM 1093 O O . ALA A 1 147 ? -5.48 28.844 15.359 1 98.75 147 ALA A O 1
ATOM 1094 N N . PHE A 1 148 ? -7.023 27.672 14.211 1 98.81 148 PHE A N 1
ATOM 1095 C CA . PHE A 1 148 ? -8.117 28.234 15 1 98.81 148 PHE A CA 1
ATOM 1096 C C . PHE A 1 148 ? -9.305 27.266 15.039 1 98.81 148 PHE A C 1
ATOM 1098 O O . PHE A 1 148 ? -9.344 26.297 14.281 1 98.81 148 PHE A O 1
ATOM 1105 N N . VAL A 1 149 ? -10.273 27.562 15.953 1 98.88 149 VAL A N 1
ATOM 1106 C CA . VAL A 1 149 ? -11.43 26.719 16.188 1 98.88 149 VAL A CA 1
ATOM 1107 C C . VAL A 1 149 ? -12.672 27.344 15.547 1 98.88 149 VAL A C 1
ATOM 1109 O O . VAL A 1 149 ? -12.953 28.516 15.734 1 98.88 149 VAL A O 1
ATOM 1112 N N . PHE A 1 150 ? -13.359 26.5 14.758 1 98.75 150 PHE A N 1
ATOM 1113 C CA . PHE A 1 150 ? -14.656 26.922 14.25 1 98.75 150 PHE A CA 1
ATOM 1114 C C . PHE A 1 150 ? -15.742 26.703 15.305 1 98.75 150 PHE A C 1
ATOM 1116 O O . PHE A 1 150 ? -16.531 27.609 15.594 1 98.75 150 PHE A O 1
ATOM 1123 N N . GLU A 1 151 ? -15.781 25.5 15.82 1 98.56 151 GLU A N 1
ATOM 1124 C CA . GLU A 1 151 ? -16.797 25.109 16.781 1 98.56 151 GLU A CA 1
ATOM 1125 C C . GLU A 1 151 ? -16.234 24.188 17.859 1 98.56 151 GLU A C 1
ATOM 1127 O O . GLU A 1 151 ? -15.492 23.25 17.547 1 98.56 151 GLU A O 1
ATOM 1132 N N . LEU A 1 152 ? -16.562 24.5 19.141 1 98.69 152 LEU A N 1
ATOM 1133 C CA . LEU A 1 152 ? -16.328 23.562 20.234 1 98.69 152 LEU A CA 1
ATOM 1134 C C . LEU A 1 152 ? -17.609 22.828 20.594 1 98.69 152 LEU A C 1
ATOM 1136 O O . LEU A 1 152 ? -18.688 23.422 20.578 1 98.69 152 LEU A O 1
ATOM 1140 N N . ASP A 1 153 ? -17.5 21.562 20.844 1 98.62 153 ASP A N 1
ATOM 1141 C CA . ASP A 1 153 ? -18.594 20.734 21.359 1 98.62 153 ASP A CA 1
ATOM 1142 C C . ASP A 1 153 ? -19.781 20.75 20.391 1 98.62 153 ASP A C 1
ATOM 1144 O O . ASP A 1 153 ? -20.922 20.859 20.797 1 98.62 153 ASP A O 1
ATOM 1148 N N . TYR A 1 154 ? -19.422 20.734 19.094 1 98.62 154 TYR A N 1
ATOM 1149 C CA . TYR A 1 154 ? -20.469 20.625 18.078 1 98.62 154 TYR A CA 1
ATOM 1150 C C . TYR A 1 154 ? -21.141 19.25 18.141 1 98.62 154 TYR A C 1
ATOM 1152 O O . TYR A 1 154 ? -20.484 18.219 18.125 1 98.62 154 TYR A O 1
ATOM 1160 N N . GLN A 1 155 ? -22.484 19.266 18.25 1 98.56 155 GLN A N 1
ATOM 1161 C CA . GLN A 1 155 ? -23.25 18.016 18.312 1 98.56 155 GLN A CA 1
ATOM 1162 C C . GLN A 1 155 ? -23.703 17.594 16.922 1 98.56 155 GLN A C 1
ATOM 1164 O O . GLN A 1 155 ? -24.344 18.375 16.203 1 98.56 155 GLN A O 1
ATOM 1169 N N . VAL A 1 156 ? -23.391 16.344 16.562 1 98.31 156 VAL A N 1
ATOM 1170 C CA . VAL A 1 156 ? -23.781 15.836 15.25 1 98.31 156 VAL A CA 1
ATOM 1171 C C . VAL A 1 156 ? -24.469 14.484 15.406 1 98.31 156 VAL A C 1
ATOM 1173 O O . VAL A 1 156 ? -24.047 13.656 16.219 1 98.31 156 VAL A O 1
ATOM 1176 N N . LEU A 1 157 ? -25.609 14.32 14.641 1 98.19 157 LEU A N 1
ATOM 1177 C CA . LEU A 1 157 ? -26.297 13.031 14.625 1 98.19 157 LEU A CA 1
ATOM 1178 C C . LEU A 1 157 ? -25.641 12.07 13.641 1 98.19 157 LEU A C 1
ATOM 1180 O O . LEU A 1 157 ? -25.562 12.359 12.445 1 98.19 157 LEU A O 1
ATOM 1184 N N . VAL A 1 158 ? -25.172 10.977 14.125 1 98 158 VAL A N 1
ATOM 1185 C CA . VAL A 1 158 ? -24.484 9.984 13.297 1 98 158 VAL A CA 1
ATOM 1186 C C . VAL A 1 158 ? -25.344 8.727 13.188 1 98 158 VAL A C 1
ATOM 1188 O O . VAL A 1 158 ? -25.656 8.086 14.195 1 98 158 VAL A O 1
ATOM 1191 N N . PRO A 1 159 ? -25.688 8.359 11.984 1 95.38 159 PRO A N 1
ATOM 1192 C CA . PRO A 1 159 ? -26.484 7.133 11.812 1 95.38 159 PRO A CA 1
ATOM 1193 C C . PRO A 1 159 ? -25.844 5.926 12.5 1 95.38 159 PRO A C 1
ATOM 1195 O O . PRO A 1 159 ? -24.656 5.648 12.289 1 95.38 159 PRO A O 1
ATOM 1198 N N . GLY A 1 160 ? -26.609 5.289 13.391 1 95.06 160 GLY A N 1
ATOM 1199 C CA . GLY A 1 160 ? -26.141 4.074 14.039 1 95.06 160 GLY A CA 1
ATOM 1200 C C . GLY A 1 160 ? -25.359 4.344 15.312 1 95.06 160 GLY A C 1
ATOM 1201 O O . GLY A 1 160 ? -25.094 3.42 16.078 1 95.06 160 GLY A O 1
ATOM 1202 N N . LEU A 1 161 ? -25.047 5.621 15.586 1 96.31 161 LEU A N 1
ATOM 1203 C CA . LEU A 1 161 ? -24.25 5.945 16.766 1 96.31 161 LEU A CA 1
ATOM 1204 C C . LEU A 1 161 ? -24.984 6.922 17.672 1 96.31 161 LEU A C 1
ATOM 1206 O O . LEU A 1 161 ? -24.688 7.012 18.859 1 96.31 161 LEU A O 1
ATOM 1210 N N . GLY A 1 162 ? -25.906 7.637 17.062 1 97.38 162 GLY A N 1
ATOM 1211 C CA . GLY A 1 162 ? -26.562 8.695 17.812 1 97.38 162 GLY A CA 1
ATOM 1212 C C 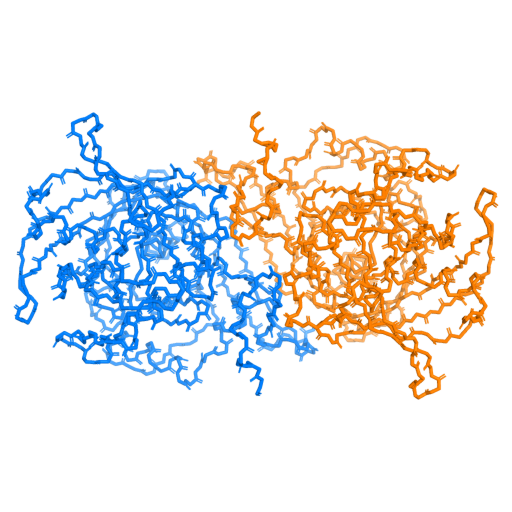. GLY A 1 162 ? -25.797 10.008 17.781 1 97.38 162 GLY A C 1
ATOM 1213 O O . GLY A 1 162 ? -25.188 10.352 16.781 1 97.38 162 GLY A O 1
ATOM 1214 N N . GLU A 1 163 ? -26.016 10.789 18.859 1 98.12 163 GLU A N 1
ATOM 1215 C CA . GLU A 1 163 ? -25.359 12.094 18.922 1 98.12 163 GLU A CA 1
ATOM 1216 C C . GLU A 1 163 ? -23.906 11.969 19.359 1 98.12 163 GLU A C 1
ATOM 1218 O O . GLU A 1 163 ? -23.609 11.328 20.375 1 98.12 163 GLU A O 1
ATOM 1223 N N . VAL A 1 164 ? -23.031 12.555 18.562 1 98.5 164 VAL A N 1
ATOM 1224 C CA . VAL A 1 164 ? -21.594 12.562 18.859 1 98.5 164 VAL A CA 1
ATOM 1225 C C . VAL A 1 164 ? -21.109 14.008 18.953 1 98.5 164 VAL A C 1
ATOM 1227 O O . VAL A 1 164 ? -21.5 14.859 18.156 1 98.5 164 VAL A O 1
ATOM 1230 N N . THR A 1 165 ? -20.297 14.281 19.984 1 98.69 165 THR A N 1
ATOM 1231 C CA . THR A 1 165 ? -19.719 15.609 20.172 1 98.69 165 THR A CA 1
ATOM 1232 C C . THR A 1 165 ? -18.359 15.703 19.469 1 98.69 165 THR A C 1
ATOM 1234 O O . THR A 1 165 ? -17.5 14.852 19.656 1 98.69 165 THR A O 1
ATOM 1237 N N . VAL A 1 166 ? -18.188 16.766 18.672 1 98.81 166 VAL A N 1
ATOM 1238 C CA . VAL A 1 166 ? -16.922 16.953 17.969 1 98.81 166 VAL A CA 1
ATOM 1239 C C . VAL A 1 166 ? -16.469 18.406 18.094 1 98.81 166 VAL A C 1
ATOM 1241 O O . VAL A 1 166 ? -17.281 19.297 18.328 1 98.81 166 VAL A O 1
ATOM 1244 N N . ASP A 1 167 ? -15.188 18.641 18.078 1 98.88 167 ASP A N 1
ATOM 1245 C CA . ASP A 1 167 ? -14.625 19.953 17.797 1 98.88 167 ASP A CA 1
ATOM 1246 C C . ASP A 1 167 ? -14.281 20.094 16.312 1 98.88 167 ASP A C 1
ATOM 1248 O O . ASP A 1 167 ? -13.836 19.141 15.68 1 98.88 167 ASP A O 1
ATOM 1252 N N . ILE A 1 168 ? -14.523 21.25 15.742 1 98.88 168 ILE A N 1
ATOM 1253 C CA . ILE A 1 168 ? -14.172 21.547 14.359 1 98.88 168 ILE A CA 1
ATOM 1254 C C . ILE A 1 168 ? -13.125 22.672 14.328 1 98.88 168 ILE A C 1
ATOM 1256 O O . ILE A 1 168 ? -13.367 23.766 14.836 1 98.88 168 ILE A O 1
ATOM 1260 N N . ALA A 1 169 ? -11.992 22.344 13.773 1 98.88 169 ALA A N 1
ATOM 1261 C CA . ALA A 1 169 ? -10.883 23.297 13.844 1 98.88 169 ALA A CA 1
ATOM 1262 C C . ALA A 1 169 ? -10.047 23.266 12.57 1 98.88 169 ALA A C 1
ATOM 1264 O O . ALA A 1 169 ? -10.102 22.297 11.812 1 98.88 169 ALA A O 1
ATOM 1265 N N . TRP A 1 170 ? -9.367 24.375 12.32 1 98.56 170 TRP A N 1
ATOM 1266 C CA . TRP A 1 170 ? -8.422 24.547 11.219 1 98.56 170 TRP A CA 1
ATOM 1267 C C . TRP A 1 170 ? -6.988 24.453 11.719 1 98.56 170 TRP A C 1
ATOM 1269 O O . TRP A 1 170 ? -6.598 25.172 12.648 1 98.56 170 TRP A O 1
ATOM 1279 N N . GLY A 1 171 ? -6.164 23.641 11.156 1 98 171 GLY A N 1
ATOM 1280 C CA . GLY A 1 171 ? -4.738 23.547 11.422 1 98 171 GLY A CA 1
ATOM 1281 C C . GLY A 1 171 ? -3.898 23.5 10.156 1 98 171 GLY A C 1
ATOM 1282 O O . GLY A 1 171 ? -2.727 23.125 10.195 1 98 171 GLY A O 1
ATOM 1283 N N . GLY A 1 172 ? -4.367 23.891 9.102 1 96.88 172 GLY A N 1
ATOM 1284 C CA . GLY A 1 172 ? -3.855 23.719 7.75 1 96.88 172 GLY A CA 1
ATOM 1285 C C . GLY A 1 172 ? -4.797 22.938 6.848 1 96.88 172 GLY A C 1
ATOM 1286 O O . GLY A 1 172 ? -4.738 23.062 5.625 1 96.88 172 GLY A O 1
ATOM 1287 N N . MET A 1 173 ? -5.551 22.156 7.512 1 96.75 173 MET A N 1
ATOM 1288 C CA . MET A 1 173 ? -6.738 21.484 6.992 1 96.75 173 MET A CA 1
ATOM 1289 C C . MET A 1 173 ? -7.895 21.578 7.98 1 96.75 173 MET A C 1
ATOM 1291 O O . MET A 1 173 ? -7.703 22 9.125 1 96.75 173 MET A O 1
ATOM 1295 N N . MET A 1 174 ? -9.094 21.266 7.547 1 97.75 174 MET A N 1
ATOM 1296 C CA . MET A 1 174 ? -10.258 21.312 8.43 1 97.75 174 MET A CA 1
ATOM 1297 C C . MET A 1 174 ? -10.508 19.953 9.07 1 97.75 174 MET A C 1
ATOM 1299 O O . MET A 1 174 ? -10.789 18.969 8.375 1 97.75 174 MET A O 1
ATOM 1303 N N . TYR A 1 175 ? -10.516 19.938 10.398 1 98.56 175 TYR A N 1
ATOM 1304 C CA . TYR A 1 175 ? -10.578 18.688 11.156 1 98.56 175 TYR A CA 1
ATOM 1305 C C . TYR A 1 175 ? -11.859 18.609 11.977 1 98.56 175 TYR A C 1
ATOM 1307 O O . TYR A 1 175 ? -12.305 19.609 12.539 1 98.56 175 TYR A O 1
ATOM 1315 N N . ALA A 1 176 ? -12.422 17.438 12.016 1 98.88 176 ALA A N 1
ATOM 1316 C CA . ALA A 1 176 ? -13.305 17.062 13.117 1 98.88 176 ALA A CA 1
ATOM 1317 C C . ALA A 1 176 ? -12.531 16.281 14.188 1 98.88 176 ALA A C 1
ATOM 1319 O O . ALA A 1 176 ? -11.961 15.227 13.898 1 98.88 176 ALA A O 1
ATOM 1320 N N . LEU A 1 177 ? -12.453 16.797 15.383 1 98.88 177 LEU A N 1
ATOM 1321 C CA . LEU A 1 177 ? -11.773 16.125 16.484 1 98.88 177 LEU A CA 1
ATOM 1322 C C . LEU A 1 177 ? -12.773 15.461 17.422 1 98.88 177 LEU A C 1
ATOM 1324 O O . LEU A 1 177 ? -13.734 16.094 17.859 1 98.88 177 LEU A O 1
ATOM 1328 N N . VAL A 1 178 ? -12.508 14.195 17.672 1 98.81 178 VAL A N 1
ATOM 1329 C CA . VAL A 1 178 ? -13.43 13.398 18.469 1 98.81 178 VAL A CA 1
ATOM 1330 C C . VAL A 1 178 ? -12.664 12.664 19.578 1 98.81 178 VAL A C 1
ATOM 1332 O O . VAL A 1 178 ? -11.633 12.039 19.312 1 98.81 178 VAL A O 1
ATOM 1335 N N . ASN A 1 179 ? -13.203 12.789 20.781 1 98.62 179 ASN A N 1
ATOM 1336 C CA . ASN A 1 179 ? -12.68 11.93 21.844 1 98.62 179 ASN A CA 1
ATOM 1337 C C . ASN A 1 179 ? -12.992 10.461 21.578 1 98.62 179 ASN A C 1
ATOM 1339 O O . ASN A 1 179 ? -14.156 10.062 21.578 1 98.62 179 ASN A O 1
ATOM 1343 N N . ALA A 1 180 ? -11.938 9.68 21.453 1 98.62 180 ALA A N 1
ATOM 1344 C CA . ALA A 1 180 ? -12.141 8.273 21.109 1 98.62 180 ALA A CA 1
ATOM 1345 C C . ALA A 1 180 ? -13.039 7.578 22.109 1 98.62 180 ALA A C 1
ATOM 1347 O O . ALA A 1 180 ? -13.93 6.816 21.734 1 98.62 180 ALA A O 1
ATOM 1348 N N . ALA A 1 181 ? -12.852 7.918 23.359 1 98.06 181 ALA A N 1
ATOM 1349 C CA . ALA A 1 181 ? -13.602 7.27 24.438 1 98.06 181 ALA A CA 1
ATOM 1350 C C . ALA A 1 181 ? -15.094 7.598 24.344 1 98.06 181 ALA A C 1
ATOM 1352 O O . ALA A 1 181 ? -15.938 6.797 24.75 1 98.06 181 ALA A O 1
ATOM 1353 N N . SER A 1 182 ? -15.438 8.695 23.797 1 97.75 182 SER A N 1
ATOM 1354 C CA . SER A 1 182 ? -16.828 9.141 23.719 1 97.75 182 SER A CA 1
ATOM 1355 C C . SER A 1 182 ? -17.641 8.234 22.781 1 97.75 182 SER A C 1
ATOM 1357 O O . SER A 1 182 ? -18.875 8.219 22.859 1 97.75 182 SER A O 1
ATOM 1359 N N . VAL A 1 183 ? -16.953 7.523 21.938 1 97.75 183 VAL A N 1
ATOM 1360 C CA . VAL A 1 183 ? -17.656 6.605 21.047 1 97.75 183 VAL A CA 1
ATOM 1361 C C . VAL A 1 183 ? -17.25 5.168 21.359 1 97.75 183 VAL A C 1
ATOM 1363 O O . VAL A 1 183 ? -17.328 4.289 20.5 1 97.75 183 VAL A O 1
ATOM 1366 N N . GLY A 1 184 ? -16.641 4.969 22.516 1 96.94 184 GLY A N 1
ATOM 1367 C CA . GLY A 1 184 ? -16.359 3.637 23.016 1 96.94 184 GLY A CA 1
ATOM 1368 C C . GLY A 1 184 ? -15.102 3.029 22.438 1 96.94 184 GLY A C 1
ATOM 1369 O O . GLY A 1 184 ? -14.969 1.807 22.359 1 96.94 184 GLY A O 1
ATOM 1370 N N . LEU A 1 185 ? -14.203 3.865 21.969 1 97.69 185 LEU A N 1
ATOM 1371 C CA . LEU A 1 185 ? -13.008 3.35 21.312 1 97.69 185 LEU A CA 1
ATOM 1372 C C . LEU A 1 185 ? -11.742 3.83 22.016 1 97.69 185 LEU A C 1
ATOM 1374 O O . LEU A 1 185 ? -11.812 4.688 22.891 1 97.69 185 LEU A O 1
ATOM 1378 N N . LYS A 1 186 ? -10.68 3.146 21.703 1 97.31 186 LYS A N 1
ATOM 1379 C CA . LYS A 1 186 ? -9.32 3.531 22.062 1 97.31 186 LYS A CA 1
ATOM 1380 C C . LYS A 1 186 ? -8.406 3.523 20.844 1 97.31 186 LYS A C 1
ATOM 1382 O O . LYS A 1 186 ? -8.633 2.764 19.891 1 97.31 186 LYS A O 1
ATOM 1387 N N . VAL A 1 187 ? -7.438 4.406 20.844 1 97.25 187 VAL A N 1
ATOM 1388 C CA . VAL A 1 187 ? -6.504 4.449 19.719 1 97.25 187 VAL A CA 1
ATOM 1389 C C . VAL A 1 187 ? -5.48 3.324 19.859 1 97.25 187 VAL A C 1
ATOM 1391 O O . VAL A 1 187 ? -4.352 3.553 20.297 1 97.25 187 VAL A O 1
ATOM 1394 N N . GLU A 1 188 ? -5.895 2.164 19.438 1 92.38 188 GLU A N 1
ATOM 1395 C CA . GLU A 1 188 ? -5.098 0.942 19.438 1 92.38 188 GLU A CA 1
ATOM 1396 C C . GLU A 1 188 ? -5.359 0.102 18.203 1 92.38 188 GLU A C 1
ATOM 1398 O O . GLU A 1 188 ? -6.441 0.175 17.609 1 92.38 188 GLU A O 1
ATOM 1403 N N . SER A 1 189 ? -4.438 -0.68 17.875 1 84.06 189 SER A N 1
ATOM 1404 C CA . SER A 1 189 ? -4.492 -1.477 16.656 1 84.06 189 SER A CA 1
ATOM 1405 C C . SER A 1 189 ? -5.699 -2.41 16.656 1 84.06 189 SER A C 1
ATOM 1407 O O . SER A 1 189 ? -6.281 -2.688 15.609 1 84.06 189 SER A O 1
ATOM 1409 N N . GLN A 1 190 ? -6.055 -2.885 17.812 1 85.06 190 GLN A N 1
ATOM 1410 C CA . GLN A 1 190 ? -7.145 -3.852 17.906 1 85.06 190 GLN A CA 1
ATOM 1411 C C . GLN A 1 190 ? -8.477 -3.217 17.5 1 85.06 190 GLN A C 1
ATOM 1413 O O . GLN A 1 190 ? -9.422 -3.918 17.141 1 85.06 190 GLN A O 1
ATOM 1418 N N . TYR A 1 191 ? -8.484 -1.873 17.516 1 92.44 191 TYR A N 1
ATOM 1419 C CA . TYR A 1 191 ? -9.727 -1.176 17.188 1 92.44 191 TYR A CA 1
ATOM 1420 C C . TYR A 1 191 ? -9.656 -0.56 15.797 1 92.44 191 TYR A C 1
ATOM 1422 O O . TYR A 1 191 ? -10.484 0.283 15.438 1 92.44 191 TYR A O 1
ATOM 1430 N N . SER A 1 192 ? -8.742 -1.013 15.023 1 92.56 192 SER A N 1
ATOM 1431 C CA . SER A 1 192 ? -8.445 -0.331 13.766 1 92.56 192 SER A CA 1
ATOM 1432 C C . SER A 1 192 ? -9.656 -0.306 12.844 1 92.56 192 SER A C 1
ATOM 1434 O O . SER A 1 192 ? -9.977 0.731 12.258 1 92.56 192 SER A O 1
ATOM 1436 N N . THR A 1 193 ? -10.328 -1.411 12.766 1 88.94 193 THR A N 1
ATOM 1437 C CA . THR A 1 193 ? -11.492 -1.49 11.883 1 88.94 193 THR A CA 1
ATOM 1438 C C . THR A 1 193 ? -12.586 -0.533 12.352 1 88.94 193 THR A C 1
ATOM 1440 O O . THR A 1 193 ? -13.141 0.216 11.547 1 88.94 193 THR A O 1
ATOM 1443 N N . GLN A 1 194 ? -12.812 -0.534 13.617 1 94 194 GLN A N 1
ATOM 1444 C CA . GLN A 1 194 ? -13.867 0.31 14.18 1 94 194 GLN A CA 1
ATOM 1445 C C . GLN A 1 194 ? -13.492 1.786 14.094 1 94 194 GLN A C 1
ATOM 1447 O O . GLN A 1 194 ? -14.344 2.629 13.797 1 94 194 GLN A O 1
ATOM 1452 N N . LEU A 1 195 ? -12.234 2.023 14.359 1 97 195 LEU A N 1
ATOM 1453 C CA . LEU A 1 195 ? -11.766 3.404 14.297 1 97 195 LEU A CA 1
ATOM 1454 C C . LEU A 1 195 ? -11.977 3.984 12.898 1 97 195 LEU A C 1
ATOM 1456 O O . LEU A 1 195 ? -12.469 5.109 12.758 1 97 195 LEU A O 1
ATOM 1460 N N . VAL A 1 196 ? -11.711 3.213 11.883 1 94.94 196 VAL A N 1
ATOM 1461 C CA . VAL A 1 196 ? -11.836 3.689 10.508 1 94.94 196 VAL A CA 1
ATOM 1462 C C . VAL A 1 196 ? -13.312 3.832 10.141 1 94.94 196 VAL A C 1
ATOM 1464 O O . VAL A 1 196 ? -13.734 4.867 9.625 1 94.94 196 VAL A O 1
ATOM 1467 N N . GLU A 1 197 ? -14.102 2.834 10.445 1 94 197 GLU A N 1
ATOM 1468 C CA . GLU A 1 197 ? -15.508 2.836 10.062 1 94 197 GLU A CA 1
ATOM 1469 C C . GLU A 1 197 ? -16.281 3.949 10.773 1 94 197 GLU A C 1
ATOM 1471 O O . GLU A 1 197 ? -17 4.719 10.133 1 94 197 GLU A O 1
ATOM 1476 N N . ILE A 1 198 ? -16.109 4.031 12.062 1 97.25 198 ILE A N 1
ATOM 1477 C CA . ILE A 1 198 ? -16.812 5.023 12.859 1 97.25 198 ILE A CA 1
ATOM 1478 C C . ILE A 1 198 ? -16.297 6.422 12.523 1 97.25 198 ILE A C 1
ATOM 1480 O O . ILE A 1 198 ? -17.078 7.367 12.422 1 97.25 198 ILE A O 1
ATOM 1484 N N . GLY A 1 199 ? -14.992 6.508 12.32 1 97.75 199 GLY A N 1
ATOM 1485 C CA . GLY A 1 199 ? -14.422 7.785 11.922 1 97.75 199 GLY A CA 1
ATOM 1486 C C . GLY A 1 199 ? -15.008 8.328 10.633 1 97.75 199 GLY A C 1
ATOM 1487 O O . GLY A 1 199 ? -15.367 9.5 10.555 1 97.75 199 GLY A O 1
ATOM 1488 N N . GLU A 1 200 ? -15.148 7.473 9.664 1 96.44 200 GLU A N 1
ATOM 1489 C CA . GLU A 1 200 ? -15.703 7.883 8.375 1 96.44 200 GLU A CA 1
ATOM 1490 C C . GLU A 1 200 ? -17.172 8.266 8.516 1 96.44 200 GLU A C 1
ATOM 1492 O O . GLU A 1 200 ? -17.641 9.219 7.883 1 96.44 200 GLU A O 1
ATOM 1497 N N . ARG A 1 201 ? -17.875 7.559 9.32 1 96.81 201 ARG A N 1
ATOM 1498 C CA . ARG A 1 201 ? -19.297 7.855 9.531 1 96.81 201 ARG A CA 1
ATOM 1499 C C . ARG A 1 201 ? -19.469 9.219 10.188 1 96.81 201 ARG A C 1
ATOM 1501 O O . ARG A 1 201 ? -20.328 10 9.781 1 96.81 201 ARG A O 1
ATOM 1508 N N . ILE A 1 202 ? -18.672 9.453 11.172 1 98.38 202 ILE A N 1
ATOM 1509 C CA . ILE A 1 202 ? -18.75 10.734 11.859 1 98.38 202 ILE A CA 1
ATOM 1510 C C . ILE A 1 202 ? -18.375 11.867 10.906 1 98.38 202 ILE A C 1
ATOM 1512 O O . ILE A 1 202 ? -19.062 12.891 10.852 1 98.38 202 ILE A O 1
ATOM 1516 N N . LYS A 1 203 ? -17.312 11.664 10.211 1 97.75 203 LYS A N 1
ATOM 1517 C CA . LYS A 1 203 ? -16.859 12.672 9.258 1 97.75 203 LYS A CA 1
ATOM 1518 C C . LYS A 1 203 ? -17.953 13.016 8.258 1 97.75 203 LYS A C 1
ATOM 1520 O O . LYS A 1 203 ? -18.219 14.195 7.988 1 97.75 203 LYS A O 1
ATOM 1525 N N . ARG A 1 204 ? -18.641 12.008 7.734 1 96.88 204 ARG A N 1
ATOM 1526 C CA . ARG A 1 204 ? -19.719 12.227 6.777 1 96.88 204 ARG A CA 1
ATOM 1527 C C . ARG A 1 204 ? -20.891 12.984 7.418 1 96.88 204 ARG A C 1
ATOM 1529 O O . ARG A 1 204 ? -21.5 13.844 6.777 1 96.88 204 ARG A O 1
ATOM 1536 N N . ALA A 1 205 ? -21.156 12.648 8.602 1 98.38 205 ALA A N 1
ATOM 1537 C CA . ALA A 1 205 ? -22.219 13.336 9.32 1 98.38 205 ALA A CA 1
ATOM 1538 C C . ALA A 1 205 ? -21.891 14.812 9.523 1 98.38 205 ALA A C 1
ATOM 1540 O O . ALA A 1 205 ? -22.75 15.68 9.359 1 98.38 205 ALA A O 1
ATOM 1541 N N . VAL A 1 206 ? -20.656 15.07 9.867 1 98.56 206 VAL A N 1
ATOM 1542 C CA . VAL A 1 206 ? -20.219 16.453 10.039 1 98.56 206 VAL A CA 1
ATOM 1543 C C . VAL A 1 206 ? -20.297 17.188 8.703 1 98.56 206 VAL A C 1
ATOM 1545 O O . VAL A 1 206 ? -20.797 18.328 8.641 1 98.56 206 VAL A O 1
ATOM 1548 N N . GLN A 1 207 ? -19.859 16.531 7.652 1 97.75 207 GLN A N 1
ATOM 1549 C CA . GLN A 1 207 ? -19.891 17.125 6.324 1 97.75 207 GLN A CA 1
ATOM 1550 C C . GLN A 1 207 ? -21.312 17.5 5.91 1 97.75 207 GLN A C 1
ATOM 1552 O O . GLN A 1 207 ? -21.531 18.5 5.227 1 97.75 207 GLN A O 1
ATOM 1557 N N . ALA A 1 208 ? -22.25 16.75 6.352 1 97.56 208 ALA A N 1
ATOM 1558 C CA . ALA A 1 208 ? -23.656 16.969 5.977 1 97.56 208 ALA A CA 1
ATOM 1559 C C . ALA A 1 208 ? -24.266 18.094 6.781 1 97.56 208 ALA A C 1
ATOM 1561 O O . ALA A 1 208 ? -25.219 18.75 6.328 1 97.56 208 ALA A O 1
ATOM 1562 N N . SER A 1 209 ? -23.719 18.406 7.91 1 97.81 209 SER A N 1
ATOM 1563 C CA . SER A 1 209 ? -24.422 19.312 8.82 1 97.81 209 SER A CA 1
ATOM 1564 C C . SER A 1 209 ? -23.672 20.641 8.969 1 97.81 209 SER A C 1
ATOM 1566 O O . SER A 1 209 ? -24.25 21.625 9.414 1 97.81 209 SER A O 1
ATOM 1568 N N . TYR A 1 210 ? -22.375 20.672 8.664 1 97.69 210 TYR A N 1
ATOM 1569 C CA . TYR A 1 210 ? -21.562 21.859 8.898 1 97.69 210 TYR A CA 1
ATOM 1570 C C . TYR A 1 210 ? -20.516 22.016 7.801 1 97.69 210 TYR A C 1
ATOM 1572 O O . TYR A 1 210 ? -19.75 21.094 7.516 1 97.69 210 TYR A O 1
ATOM 1580 N N . THR A 1 211 ? -20.453 23.219 7.172 1 98.19 211 THR A N 1
ATOM 1581 C CA . THR A 1 211 ? -19.453 23.5 6.164 1 98.19 211 THR A CA 1
ATOM 1582 C C . THR A 1 211 ? -18.594 24.703 6.582 1 98.19 211 THR A C 1
ATOM 1584 O O . THR A 1 211 ? -18.953 25.844 6.301 1 98.19 211 THR A O 1
ATOM 1587 N N . PRO A 1 212 ? -17.5 24.406 7.25 1 98.19 212 PRO A N 1
ATOM 1588 C CA . PRO A 1 212 ? -16.594 25.516 7.551 1 98.19 212 PRO A CA 1
ATOM 1589 C C . PRO A 1 212 ? -15.914 26.078 6.301 1 98.19 212 PRO A C 1
ATOM 1591 O O . PRO A 1 212 ? -15.578 25.328 5.383 1 98.19 212 PRO A O 1
ATOM 1594 N N . VAL A 1 213 ? -15.711 27.391 6.258 1 98 213 VAL A N 1
ATOM 1595 C CA . VAL A 1 213 ? -15.047 28.094 5.164 1 98 213 VAL A CA 1
ATOM 1596 C C . VAL A 1 213 ? -13.891 28.922 5.711 1 98 213 VAL A C 1
ATOM 1598 O O . VAL A 1 213 ? -14.062 29.688 6.664 1 98 213 VAL A O 1
ATOM 1601 N N . HIS A 1 214 ? -12.766 28.734 5.152 1 97.5 214 HIS A N 1
ATOM 1602 C CA . HIS A 1 214 ? -11.625 29.547 5.59 1 97.5 214 HIS A CA 1
ATOM 1603 C C . HIS A 1 214 ? -11.875 31.031 5.332 1 97.5 214 HIS A C 1
ATOM 1605 O O . HIS A 1 214 ? -12.258 31.422 4.227 1 97.5 214 HIS A O 1
ATOM 1611 N N . PRO A 1 215 ? -11.586 31.844 6.273 1 97.31 215 PRO A N 1
ATOM 1612 C CA . PRO A 1 215 ? -11.961 33.25 6.152 1 97.31 215 PRO A CA 1
ATOM 1613 C C . PRO A 1 215 ? -11.148 34 5.094 1 97.31 215 PRO A C 1
ATOM 1615 O O . PRO A 1 215 ? -11.617 34.969 4.512 1 97.31 215 PRO A O 1
ATOM 1618 N N . GLU A 1 216 ? -9.984 33.531 4.797 1 95.88 216 GLU A N 1
ATOM 1619 C CA . GLU A 1 216 ? -9.102 34.25 3.896 1 95.88 216 GLU A CA 1
ATOM 1620 C C . GLU A 1 216 ? -9.023 33.594 2.527 1 95.88 216 GLU A C 1
ATOM 1622 O O . GLU A 1 216 ? -8.422 34.125 1.597 1 95.88 216 GLU A O 1
ATOM 1627 N N . ASN A 1 217 ? -9.578 32.438 2.34 1 95.69 217 ASN A N 1
ATOM 1628 C CA . ASN A 1 217 ? -9.656 31.719 1.077 1 95.69 217 ASN A CA 1
ATOM 1629 C C . ASN A 1 217 ? -10.914 30.875 0.998 1 95.69 217 ASN A C 1
ATOM 1631 O O . ASN A 1 217 ? -10.906 29.703 1.388 1 95.69 217 ASN A O 1
ATOM 1635 N N . PRO A 1 218 ? -11.922 31.422 0.427 1 96.25 218 PRO A N 1
ATOM 1636 C CA . PRO A 1 218 ? -13.211 30.719 0.408 1 96.25 218 PRO A CA 1
ATOM 1637 C C . PRO A 1 218 ? -13.148 29.406 -0.373 1 96.25 218 PRO A C 1
ATOM 1639 O O . PRO A 1 218 ? -14.055 28.578 -0.252 1 96.25 218 PRO A O 1
ATOM 1642 N N . GLY A 1 219 ? -12.109 29.234 -1.155 1 95.06 219 GLY A N 1
ATOM 1643 C CA . GLY A 1 219 ? -11.938 27.984 -1.868 1 95.06 219 GLY A CA 1
ATOM 1644 C C . GLY A 1 219 ? -11.578 26.812 -0.957 1 95.06 219 GLY A C 1
ATOM 1645 O O . GLY A 1 219 ? -11.727 25.656 -1.336 1 95.06 219 GLY A O 1
ATOM 1646 N N . ILE A 1 220 ? -11.07 27.094 0.211 1 96.06 220 ILE A N 1
ATOM 1647 C CA . ILE A 1 220 ? -10.766 26.094 1.216 1 96.06 220 ILE A CA 1
ATOM 1648 C C . ILE A 1 220 ? -11.953 25.922 2.154 1 96.06 220 ILE A C 1
ATOM 1650 O O . ILE A 1 220 ? -12.219 26.781 3.002 1 96.06 220 ILE A O 1
ATOM 1654 N N . LYS A 1 221 ? -12.695 24.812 1.94 1 96.31 221 LYS A N 1
ATOM 1655 C CA . LYS A 1 221 ? -13.922 24.656 2.711 1 96.31 221 LYS A CA 1
ATOM 1656 C C . LYS A 1 221 ? -14.227 23.172 2.953 1 96.31 221 LYS A C 1
ATOM 1658 O O . LYS A 1 221 ? -13.758 22.312 2.207 1 96.31 221 LYS A O 1
ATOM 1663 N N . GLY A 1 222 ? -14.883 22.953 4.07 1 97.12 222 GLY A N 1
ATOM 1664 C CA . GLY A 1 222 ? -15.391 21.625 4.371 1 97.12 222 GLY A CA 1
ATOM 1665 C C . GLY A 1 222 ? -14.414 20.781 5.164 1 97.12 222 GLY A C 1
ATOM 1666 O O . GLY A 1 222 ? -13.203 20.844 4.934 1 97.12 222 GLY A O 1
ATOM 1667 N N . VAL A 1 223 ? -14.961 19.984 6.051 1 97.75 223 VAL A N 1
ATOM 1668 C CA . VAL A 1 223 ? -14.172 19.047 6.836 1 97.75 223 VAL A CA 1
ATOM 1669 C C . VAL A 1 223 ? -13.781 17.844 5.969 1 97.75 223 VAL A C 1
ATOM 1671 O O . VAL A 1 223 ? -14.641 17.234 5.324 1 97.75 223 VAL A O 1
ATOM 1674 N N . SER A 1 224 ? -12.492 17.547 5.98 1 94.81 224 SER A N 1
ATOM 1675 C CA . SER A 1 224 ? -12.086 16.422 5.148 1 94.81 224 SER A CA 1
ATOM 1676 C C . SER A 1 224 ? -11.359 15.359 5.969 1 94.81 224 SER A C 1
ATOM 1678 O O . SER A 1 224 ? -11.094 14.258 5.477 1 94.81 224 SER A O 1
ATOM 1680 N N . ILE A 1 225 ? -11.055 15.648 7.25 1 97.5 225 ILE A N 1
ATOM 1681 C CA . ILE A 1 225 ? -10.242 14.734 8.047 1 97.5 225 ILE A CA 1
ATOM 1682 C C . ILE A 1 225 ? -10.82 14.617 9.453 1 97.5 225 ILE A C 1
ATOM 1684 O O . ILE A 1 225 ? -11.328 15.586 10 1 97.5 225 ILE A O 1
ATOM 1688 N N . LEU A 1 226 ? -10.758 13.461 10 1 98.62 226 LEU A N 1
ATOM 1689 C CA . LEU A 1 226 ? -11.195 13.234 11.375 1 98.62 226 LEU A CA 1
ATOM 1690 C C . LEU A 1 226 ? -10.023 12.797 12.25 1 98.62 226 LEU A C 1
ATOM 1692 O O . LEU A 1 226 ? -9.234 11.938 11.844 1 98.62 226 LEU A O 1
ATOM 1696 N N . GLU A 1 227 ? -9.898 13.367 13.367 1 98.88 227 GLU A N 1
ATOM 1697 C CA . GLU A 1 227 ? -8.883 13 14.344 1 98.88 227 GLU A CA 1
ATOM 1698 C C . GLU A 1 227 ? -9.516 12.461 15.625 1 98.88 227 GLU A C 1
ATOM 1700 O O . GLU A 1 227 ? -10.281 13.164 16.297 1 98.88 227 GLU A O 1
ATOM 1705 N N . PHE A 1 228 ? -9.195 11.203 15.953 1 98.88 228 PHE A N 1
ATOM 1706 C CA . PHE A 1 228 ? -9.5 10.688 17.281 1 98.88 228 PHE A CA 1
ATOM 1707 C C . PHE A 1 228 ? -8.438 11.125 18.281 1 98.88 228 PHE A C 1
ATOM 1709 O O . PHE A 1 228 ? -7.238 10.977 18.031 1 98.88 228 PHE A O 1
ATOM 1716 N N . THR A 1 229 ? -8.883 11.633 19.375 1 98.75 229 THR A N 1
ATOM 1717 C CA . THR A 1 229 ? -7.965 12.102 20.406 1 98.75 229 THR A CA 1
ATOM 1718 C C . THR A 1 229 ? -8.117 11.281 21.688 1 98.75 229 THR A C 1
ATOM 1720 O O . THR A 1 229 ? -9.172 10.68 21.922 1 98.75 229 THR A O 1
ATOM 1723 N N . GLU A 1 230 ? -7.102 11.258 22.453 1 98.56 230 GLU A N 1
ATOM 1724 C CA . GLU A 1 230 ? -7.129 10.711 23.812 1 98.56 230 GLU A CA 1
ATOM 1725 C C . GLU A 1 230 ? -6.785 11.781 24.844 1 98.56 230 GLU A C 1
ATOM 1727 O O . GLU A 1 230 ? -6.297 12.859 24.5 1 98.56 230 GLU A O 1
ATOM 1732 N N . PRO A 1 231 ? -7.066 11.5 26.109 1 97.62 231 PRO A N 1
ATOM 1733 C CA . PRO A 1 231 ? -6.859 12.508 27.141 1 97.62 231 PRO A CA 1
ATOM 1734 C C . PRO A 1 231 ? -5.391 12.906 27.297 1 97.62 231 PRO A C 1
ATOM 1736 O O . PRO A 1 231 ? -4.5 12.094 27.047 1 97.62 231 PRO A O 1
ATOM 1739 N N . LEU A 1 232 ? -5.238 14.172 27.75 1 98 232 LEU A N 1
ATOM 1740 C CA . LEU A 1 232 ? -3.9 14.664 28.047 1 98 232 LEU A CA 1
ATOM 1741 C C . LEU A 1 232 ? -3.285 13.891 29.203 1 98 232 LEU A C 1
ATOM 1743 O O . LEU A 1 232 ? -3.979 13.555 30.172 1 98 232 LEU A O 1
ATOM 1747 N N . THR A 1 233 ? -2.035 13.625 29.016 1 97.56 233 THR A N 1
ATOM 1748 C CA . THR A 1 233 ? -1.216 13.117 30.109 1 97.56 233 THR A CA 1
ATOM 1749 C C . THR A 1 233 ? -0.008 14.016 30.344 1 97.56 233 THR A C 1
ATOM 1751 O O . THR A 1 233 ? 0.292 14.891 29.531 1 97.56 233 THR A O 1
ATOM 1754 N N . GLN A 1 234 ? 0.579 13.883 31.547 1 96.06 234 GLN A N 1
ATOM 1755 C CA . GLN A 1 234 ? 1.812 14.594 31.859 1 96.06 234 GLN A CA 1
ATOM 1756 C C . GLN A 1 234 ? 3.012 13.648 31.828 1 96.06 234 GLN A C 1
ATOM 1758 O O . GLN A 1 234 ? 3.018 12.625 32.5 1 96.06 234 GLN A O 1
ATOM 1763 N N . GLU A 1 235 ? 3.943 14.039 30.953 1 94.25 235 GLU A N 1
ATOM 1764 C CA . GLU A 1 235 ? 5.172 13.258 30.828 1 94.25 235 GLU A CA 1
ATOM 1765 C C . GLU A 1 235 ? 6.402 14.156 30.844 1 94.25 235 GLU A C 1
ATOM 1767 O O . GLU A 1 235 ? 6.586 14.984 29.953 1 94.25 235 GLU A O 1
ATOM 1772 N N . ASP A 1 236 ? 7.316 13.977 31.812 1 91.25 236 ASP A N 1
ATOM 1773 C CA . ASP A 1 236 ? 8.57 14.711 31.906 1 91.25 236 ASP A CA 1
ATOM 1774 C C . ASP A 1 236 ? 8.336 16.219 31.812 1 91.25 236 ASP A C 1
ATOM 1776 O O . ASP A 1 236 ? 9.016 16.922 31.062 1 91.25 236 ASP A O 1
ATOM 1780 N N . GLY A 1 237 ? 7.297 16.703 32.406 1 91.19 237 GLY A N 1
ATOM 1781 C CA . GLY A 1 237 ? 7.004 18.125 32.5 1 91.19 237 GLY A CA 1
ATOM 1782 C C . GLY A 1 237 ? 6.289 18.641 31.25 1 91.19 237 GLY A C 1
ATOM 1783 O O . GLY A 1 237 ? 6.074 19.844 31.109 1 91.19 237 GLY A O 1
ATOM 1784 N N . CYS A 1 238 ? 5.945 17.75 30.328 1 94.88 238 CYS A N 1
ATOM 1785 C CA . CYS A 1 238 ? 5.246 18.125 29.109 1 94.88 238 CYS A CA 1
ATOM 1786 C C . CYS A 1 238 ? 3.895 17.438 29.016 1 94.88 238 CYS A C 1
ATOM 1788 O O . CYS A 1 238 ? 3.703 16.359 29.594 1 94.88 238 CYS A O 1
ATOM 1790 N N . LYS A 1 239 ? 3.014 18.094 28.391 1 98.19 239 LYS A N 1
ATOM 1791 C CA . LYS A 1 239 ? 1.749 17.438 28.062 1 98.19 239 LYS A CA 1
ATOM 1792 C C . LYS A 1 239 ? 1.899 16.5 26.875 1 98.19 239 LYS A C 1
ATOM 1794 O O . LYS A 1 239 ? 2.686 16.781 25.953 1 98.19 239 LYS A O 1
ATOM 1799 N N . ALA A 1 240 ? 1.195 15.398 26.953 1 98.5 240 ALA A N 1
ATOM 1800 C CA . ALA A 1 240 ? 1.251 14.414 25.859 1 98.5 240 ALA A CA 1
ATOM 1801 C C . ALA A 1 240 ? -0.12 13.789 25.625 1 98.5 240 ALA A C 1
ATOM 1803 O O . ALA A 1 240 ? -0.974 13.781 26.516 1 98.5 240 ALA A O 1
ATOM 1804 N N . ALA A 1 241 ? -0.339 13.344 24.438 1 98.56 241 ALA A N 1
ATOM 1805 C CA . ALA A 1 241 ? -1.552 12.594 24.109 1 98.56 241 ALA A CA 1
ATOM 1806 C C . ALA A 1 241 ? -1.339 11.703 22.891 1 98.56 241 ALA A C 1
ATOM 1808 O O . ALA A 1 241 ? -0.46 11.977 22.062 1 98.56 241 ALA A O 1
ATOM 1809 N N . ILE A 1 242 ? -2.148 10.656 22.844 1 98.38 242 ILE A N 1
ATOM 1810 C CA . ILE A 1 242 ? -2.184 9.773 21.688 1 98.38 242 ILE A CA 1
ATOM 1811 C C . ILE A 1 242 ? -3.328 10.172 20.766 1 98.38 242 ILE A C 1
ATOM 1813 O O . ILE A 1 242 ? -4.379 10.625 21.219 1 98.38 242 ILE A O 1
ATOM 1817 N N . ASN A 1 243 ? -3.094 10.086 19.484 1 98.69 243 ASN A N 1
ATOM 1818 C CA . ASN A 1 243 ? -4.156 10.32 18.516 1 98.69 243 ASN A CA 1
ATOM 1819 C C . ASN A 1 243 ? -4.02 9.398 17.297 1 98.69 243 ASN A C 1
ATOM 1821 O O . ASN A 1 243 ? -3.004 8.719 17.141 1 98.69 243 ASN A O 1
ATOM 1825 N N . THR A 1 244 ? -5.043 9.336 16.547 1 98.5 244 THR A N 1
ATOM 1826 C CA . THR A 1 244 ? -4.973 8.82 15.188 1 98.5 244 THR A CA 1
ATOM 1827 C C . THR A 1 244 ? -5.914 9.594 14.273 1 98.5 244 THR A C 1
ATOM 1829 O O . THR A 1 244 ? -6.938 10.117 14.727 1 98.5 244 THR A O 1
ATOM 1832 N N . VAL A 1 245 ? -5.492 9.703 13.078 1 98.31 245 VAL A N 1
ATOM 1833 C CA . VAL A 1 245 ? -6.254 10.461 12.086 1 98.31 245 VAL A CA 1
ATOM 1834 C C . VAL A 1 245 ? -6.781 9.508 11.008 1 98.31 245 VAL A C 1
ATOM 1836 O O . VAL A 1 245 ? -6.043 8.664 10.5 1 98.31 245 VAL A O 1
ATOM 1839 N N . VAL A 1 246 ? -8.055 9.625 10.734 1 96.88 246 VAL A N 1
ATOM 1840 C CA . VAL A 1 246 ? -8.695 8.859 9.672 1 96.88 246 VAL A CA 1
ATOM 1841 C C . VAL A 1 246 ? -8.828 9.727 8.422 1 96.88 246 VAL A C 1
ATOM 1843 O O . VAL A 1 246 ? -9.508 10.758 8.438 1 96.88 246 VAL A O 1
ATOM 1846 N N . VAL A 1 247 ? -8.156 9.297 7.402 1 94.12 247 VAL A N 1
ATOM 1847 C CA . VAL A 1 247 ? -8.172 9.977 6.109 1 94.12 247 VAL A CA 1
ATOM 1848 C C . VAL A 1 247 ? -8.961 9.141 5.102 1 94.12 247 VAL A C 1
ATOM 1850 O O . VAL A 1 247 ? -8.836 7.914 5.066 1 94.12 247 VAL A O 1
ATOM 1853 N N . SER A 1 248 ? -9.805 9.844 4.324 1 92 248 SER A N 1
ATOM 1854 C CA . SER A 1 248 ? -10.555 9.125 3.303 1 92 248 SER A CA 1
ATOM 1855 C C . SER A 1 248 ? -9.625 8.523 2.25 1 92 248 SER A C 1
ATOM 1857 O O . SER A 1 248 ? -8.609 9.133 1.9 1 92 248 SER A O 1
ATOM 1859 N N . PRO A 1 249 ? -9.914 7.242 1.678 1 89.94 249 PRO A N 1
ATOM 1860 C CA . PRO A 1 249 ? -11.203 6.555 1.799 1 89.94 249 PRO A CA 1
ATOM 1861 C C . PRO A 1 249 ? -11.258 5.609 2.996 1 89.94 249 PRO A C 1
ATOM 1863 O O . PRO A 1 249 ? -12.172 4.789 3.1 1 89.94 249 PRO A O 1
ATOM 1866 N N . GLY A 1 250 ? -10.266 5.777 3.904 1 89.81 250 GLY A N 1
ATOM 1867 C CA . GLY A 1 250 ? -10.32 4.953 5.102 1 89.81 250 GLY A CA 1
ATOM 1868 C C . GLY A 1 250 ? -8.969 4.395 5.508 1 89.81 250 GLY A C 1
ATOM 1869 O O . GLY A 1 250 ? -8.766 3.182 5.48 1 89.81 250 GLY A O 1
ATOM 1870 N N . ARG A 1 251 ? -8.117 5.184 5.941 1 93.19 251 ARG A N 1
ATOM 1871 C CA . ARG A 1 251 ? -6.797 4.797 6.438 1 93.19 251 ARG A CA 1
ATOM 1872 C C . ARG A 1 251 ? -6.348 5.715 7.57 1 93.19 251 ARG A C 1
ATOM 1874 O O . ARG A 1 251 ? -6.891 6.809 7.742 1 93.19 251 ARG A O 1
ATOM 1881 N N . PHE A 1 252 ? -5.402 5.227 8.297 1 96.38 252 PHE A N 1
ATOM 1882 C CA . PHE A 1 252 ? -4.801 6.066 9.32 1 96.38 252 PHE A CA 1
ATOM 1883 C C . PHE A 1 252 ? -3.656 6.895 8.742 1 96.38 252 PHE A C 1
ATOM 1885 O O . PHE A 1 252 ? -2.973 6.453 7.82 1 96.38 252 PHE A O 1
ATOM 1892 N N . ASP A 1 253 ? -3.539 8.086 9.273 1 97.12 253 ASP A N 1
ATOM 1893 C CA . ASP A 1 253 ? -2.225 8.719 9.211 1 97.12 253 ASP A CA 1
ATOM 1894 C C . ASP A 1 253 ? -1.212 7.957 10.062 1 97.12 253 ASP A C 1
ATOM 1896 O O . ASP A 1 253 ? -1.436 7.738 11.258 1 97.12 253 ASP A O 1
ATOM 1900 N N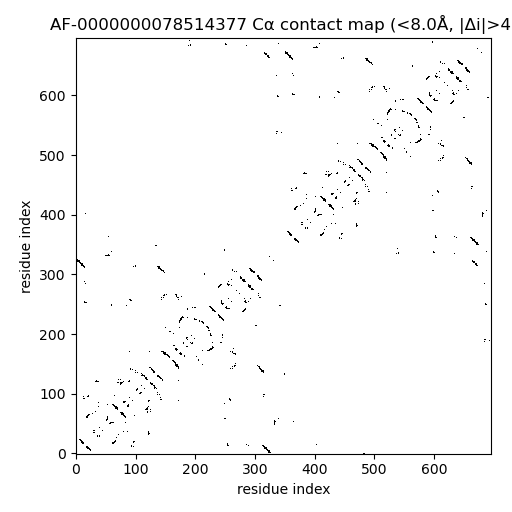 . ARG A 1 254 ? -0.099 7.566 9.492 1 97.31 254 ARG A N 1
ATOM 1901 C CA . ARG A 1 254 ? 0.88 6.805 10.258 1 97.31 254 ARG A CA 1
ATOM 1902 C C . ARG A 1 254 ? 1.646 7.703 11.219 1 97.31 254 ARG A C 1
ATOM 1904 O O . ARG A 1 254 ? 2.18 7.23 12.227 1 97.31 254 ARG A O 1
ATOM 1911 N N . SER A 1 255 ? 1.763 8.977 10.945 1 98.5 255 SER A N 1
ATOM 1912 C CA . SER A 1 255 ? 2.4 9.945 11.836 1 98.5 255 SER A CA 1
ATOM 1913 C C . SER A 1 255 ? 1.404 10.523 12.836 1 98.5 255 SER A C 1
ATOM 1915 O O . SER A 1 255 ? 0.21 10.219 12.773 1 98.5 255 SER A O 1
ATOM 1917 N N . PRO A 1 256 ? 1.89 11.383 13.758 1 98.5 256 PRO A N 1
ATOM 1918 C CA . PRO A 1 256 ? 0.949 12.062 14.656 1 98.5 256 PRO A CA 1
ATOM 1919 C C . PRO A 1 256 ? 0.112 13.125 13.945 1 98.5 256 PRO A C 1
ATOM 1921 O O . PRO A 1 256 ? -0.762 13.734 14.562 1 98.5 256 PRO A O 1
ATOM 1924 N N . CYS A 1 257 ? 0.356 13.328 12.688 1 97.88 257 CYS A N 1
ATOM 1925 C CA . CYS A 1 257 ? -0.366 14.273 11.844 1 97.88 257 CYS A CA 1
ATOM 1926 C C . CYS A 1 257 ? -0.021 15.711 12.227 1 97.88 257 CYS A C 1
ATOM 1928 O O . CYS A 1 257 ? -0.578 16.25 13.18 1 97.88 257 CYS A O 1
ATOM 1930 N N . GLY A 1 258 ? 0.691 16.375 11.43 1 98.31 258 GLY A N 1
ATOM 1931 C CA . GLY A 1 258 ? 1.152 17.719 11.727 1 98.31 258 GLY A CA 1
ATOM 1932 C C . GLY A 1 258 ? 0.023 18.719 11.828 1 98.31 258 GLY A C 1
ATOM 1933 O O . GLY A 1 258 ? -0.146 19.375 12.859 1 98.31 258 GLY A O 1
ATOM 1934 N N . THR A 1 259 ? -0.745 18.781 10.75 1 98.25 259 THR A N 1
ATOM 1935 C CA . THR A 1 259 ? -1.846 19.734 10.758 1 98.25 259 THR A CA 1
ATOM 1936 C C . THR A 1 259 ? -2.904 19.344 11.781 1 98.25 259 THR A C 1
ATOM 1938 O O . THR A 1 259 ? -3.551 20.203 12.383 1 98.25 259 THR A O 1
ATOM 1941 N N . GLY A 1 260 ? -3.033 18.062 11.984 1 98.56 260 GLY A N 1
ATOM 1942 C CA . GLY A 1 260 ? -3.912 17.609 13.047 1 98.56 260 GLY A CA 1
ATOM 1943 C C . GLY A 1 260 ? -3.443 18.016 14.43 1 98.56 260 GLY A C 1
ATOM 1944 O O . GLY A 1 260 ? -4.254 18.375 15.281 1 98.56 260 GLY A O 1
ATOM 1945 N N . THR A 1 261 ? -2.184 17.953 14.617 1 98.88 261 THR A N 1
ATOM 1946 C CA . THR A 1 261 ? -1.599 18.438 15.859 1 98.88 261 THR A CA 1
ATOM 1947 C C . THR A 1 261 ? -1.847 19.938 16.031 1 98.88 261 THR A C 1
ATOM 1949 O O . THR A 1 261 ? -2.172 20.391 17.125 1 98.88 261 THR A O 1
ATOM 1952 N N . CYS A 1 262 ? -1.744 20.641 14.984 1 98.81 262 CYS A N 1
ATOM 1953 C CA . CYS A 1 262 ? -1.979 22.094 15.031 1 98.81 262 CYS A CA 1
ATOM 1954 C C . CYS A 1 262 ? -3.434 22.391 15.367 1 98.81 262 CYS A C 1
ATOM 1956 O O . CYS A 1 262 ? -3.715 23.297 16.156 1 98.81 262 CYS A O 1
ATOM 1958 N N . ALA A 1 263 ? -4.344 21.672 14.734 1 98.88 263 ALA A N 1
ATOM 1959 C CA . ALA A 1 263 ? -5.758 21.812 15.078 1 98.88 263 ALA A CA 1
ATOM 1960 C C . ALA A 1 263 ? -6 21.484 16.547 1 98.88 263 ALA A C 1
ATOM 1962 O O . ALA A 1 263 ? -6.762 22.188 17.219 1 98.88 263 ALA A O 1
ATOM 1963 N N . ARG A 1 264 ? -5.348 20.453 17.016 1 98.88 264 ARG A N 1
ATOM 1964 C CA . ARG A 1 264 ? -5.473 20.047 18.422 1 98.88 264 ARG A CA 1
ATOM 1965 C C . ARG A 1 264 ? -4.938 21.141 19.344 1 98.88 264 ARG A C 1
ATOM 1967 O O . ARG A 1 264 ? -5.539 21.422 20.391 1 98.88 264 ARG A O 1
ATOM 1974 N N . LEU A 1 265 ? -3.83 21.734 19 1 98.88 265 LEU A N 1
ATOM 1975 C CA . LEU A 1 265 ? -3.277 22.844 19.781 1 98.88 265 LEU A CA 1
ATOM 1976 C C . LEU A 1 265 ? -4.281 23.984 19.891 1 98.88 265 LEU A C 1
ATOM 1978 O O . LEU A 1 265 ? -4.453 24.547 20.969 1 98.88 265 LEU A O 1
ATOM 1982 N N . ALA A 1 266 ? -4.926 24.344 18.781 1 98.94 266 ALA A N 1
ATOM 1983 C CA . ALA A 1 266 ? -5.922 25.406 18.781 1 98.94 266 ALA A CA 1
ATOM 1984 C C . ALA A 1 266 ? -7.059 25.094 19.75 1 98.94 266 ALA A C 1
ATOM 1986 O O . ALA A 1 266 ? -7.477 25.953 20.531 1 98.94 266 ALA A O 1
ATOM 1987 N N . VAL A 1 267 ? -7.523 23.844 19.719 1 98.88 267 VAL A N 1
ATOM 1988 C CA . VAL A 1 267 ? -8.633 23.422 20.562 1 98.88 267 VAL A CA 1
ATOM 1989 C C . VAL A 1 267 ? -8.203 23.453 22.031 1 98.88 267 VAL A C 1
ATOM 1991 O O . VAL A 1 267 ? -8.93 23.969 22.875 1 98.88 267 VAL A O 1
ATOM 1994 N N . LEU A 1 268 ? -7.004 22.875 22.312 1 98.81 268 LEU A N 1
ATOM 1995 C CA . LEU A 1 268 ? -6.508 22.844 23.688 1 98.81 268 LEU A CA 1
ATOM 1996 C C . LEU A 1 268 ? -6.336 24.25 24.234 1 98.81 268 LEU A C 1
ATOM 1998 O O . LEU A 1 268 ? -6.664 24.516 25.391 1 98.81 268 LEU A O 1
ATOM 2002 N N . HIS A 1 269 ? -5.852 25.109 23.422 1 98.81 269 HIS A N 1
ATOM 2003 C CA . HIS A 1 269 ? -5.668 26.5 23.844 1 98.81 269 HIS A CA 1
ATOM 2004 C C . HIS A 1 269 ? -7.008 27.172 24.094 1 98.81 269 HIS A C 1
ATOM 2006 O O . HIS A 1 269 ? -7.168 27.891 25.078 1 98.81 269 HIS A O 1
ATOM 2012 N N . ALA A 1 270 ? -7.945 27.047 23.172 1 98.69 270 ALA A N 1
ATOM 2013 C CA . ALA A 1 270 ? -9.273 27.641 23.297 1 98.69 270 ALA A CA 1
ATOM 2014 C C . ALA A 1 270 ? -9.961 27.172 24.578 1 98.69 270 ALA A C 1
ATOM 2016 O O . ALA A 1 270 ? -10.734 27.922 25.188 1 98.69 270 ALA A O 1
ATOM 2017 N N . ARG A 1 271 ? -9.617 25.984 25.047 1 98.31 271 ARG A N 1
ATOM 2018 C CA . ARG A 1 271 ? -10.219 25.406 26.25 1 98.31 271 ARG A CA 1
ATOM 2019 C C . ARG A 1 271 ? -9.398 25.75 27.484 1 98.31 271 ARG A C 1
ATOM 2021 O O . ARG A 1 271 ? -9.727 25.312 28.594 1 98.31 271 ARG A O 1
ATOM 2028 N N . GLY A 1 272 ? -8.328 26.422 27.312 1 98.12 272 GLY A N 1
ATOM 2029 C CA . GLY A 1 272 ? -7.473 26.781 28.422 1 98.12 272 GLY A CA 1
ATOM 2030 C C . GLY A 1 272 ? -6.625 25.641 28.938 1 98.12 272 GLY A C 1
ATOM 2031 O O . GLY A 1 272 ? -6.164 25.656 30.078 1 98.12 272 GLY A O 1
ATOM 2032 N N . GLN A 1 273 ? -6.375 24.672 28.094 1 98 273 GLN A N 1
ATOM 2033 C CA . GLN A 1 273 ? -5.695 23.469 28.531 1 98 273 GLN A CA 1
ATOM 2034 C C . GLN A 1 273 ? -4.23 23.469 28.109 1 98 273 GLN A C 1
ATOM 2036 O O . GLN A 1 273 ? -3.451 22.625 28.531 1 98 273 GLN A O 1
ATOM 2041 N N . LEU A 1 274 ? -3.848 24.359 27.281 1 98.12 274 LEU A N 1
ATOM 2042 C CA . LEU A 1 274 ? -2.467 24.516 26.828 1 98.12 274 LEU A CA 1
ATOM 2043 C C . LEU A 1 274 ? -2.104 25.984 26.656 1 98.12 274 LEU A C 1
ATOM 2045 O O . LEU A 1 274 ? -2.756 26.688 25.891 1 98.12 274 LEU A O 1
ATOM 2049 N N . ALA A 1 275 ? -1.08 26.438 27.297 1 97.62 275 ALA A N 1
ATOM 2050 C CA . ALA A 1 275 ? -0.664 27.828 27.25 1 97.62 275 ALA A CA 1
ATOM 2051 C C . ALA A 1 275 ? 0.387 28.047 26.172 1 97.62 275 ALA A C 1
ATOM 2053 O O . ALA A 1 275 ? 1.012 27.094 25.703 1 97.62 275 ALA A O 1
ATOM 2054 N N . GLU A 1 276 ? 0.515 29.281 25.797 1 98 276 GLU A N 1
ATOM 2055 C CA . GLU A 1 276 ? 1.615 29.672 24.922 1 98 276 GLU A CA 1
ATOM 2056 C C . GLU A 1 276 ? 2.957 29.203 25.484 1 98 276 GLU A C 1
ATOM 2058 O O . GLU A 1 276 ? 3.207 29.328 26.672 1 98 276 GLU A O 1
ATOM 2063 N N . GLY A 1 277 ? 3.709 28.578 24.594 1 97.69 277 GLY A N 1
ATOM 2064 C CA . GLY A 1 277 ? 5.051 28.188 24.984 1 97.69 277 GLY A CA 1
ATOM 2065 C C . GLY A 1 277 ? 5.117 26.797 25.594 1 97.69 277 GLY A C 1
ATOM 2066 O O . GLY A 1 277 ? 6.188 26.188 25.672 1 97.69 277 GLY A O 1
ATOM 2067 N N . GLU A 1 278 ? 4.027 26.281 26.078 1 97.62 278 GLU A N 1
ATOM 2068 C CA . GLU A 1 278 ? 4.004 24.953 26.688 1 97.62 278 GLU A CA 1
ATOM 2069 C C . GLU A 1 278 ? 4.215 23.859 25.656 1 97.62 278 GLU A C 1
ATOM 2071 O O . GLU A 1 278 ? 3.615 23.891 24.578 1 97.62 278 GLU A O 1
ATOM 2076 N N . MET A 1 279 ? 5.016 22.859 26.016 1 98 279 MET A N 1
ATOM 2077 C CA . MET A 1 279 ? 5.332 21.766 25.109 1 98 279 MET A CA 1
ATOM 2078 C C . MET A 1 279 ? 4.227 20.719 25.125 1 98 279 MET A C 1
ATOM 2080 O O . MET A 1 279 ? 3.678 20.406 26.172 1 98 279 MET A O 1
ATOM 2084 N N . PHE A 1 280 ? 3.92 20.234 23.953 1 98.56 280 PHE A N 1
ATOM 2085 C CA . PHE A 1 280 ? 2.932 19.188 23.75 1 98.56 280 PHE A CA 1
ATOM 2086 C C . PHE A 1 280 ? 3.484 18.094 22.844 1 98.56 280 PHE A C 1
ATOM 2088 O O . PHE A 1 280 ? 3.877 18.359 21.703 1 98.56 280 PHE A O 1
ATOM 2095 N N . LYS A 1 281 ? 3.568 16.844 23.375 1 98.62 281 LYS A N 1
ATOM 2096 C CA . LYS A 1 281 ? 3.975 15.664 22.609 1 98.62 281 LYS A CA 1
ATOM 2097 C C . LYS A 1 281 ? 2.76 14.906 22.062 1 98.62 281 LYS A C 1
ATOM 2099 O O . LYS A 1 281 ? 1.898 14.484 22.844 1 98.62 281 LYS A O 1
ATOM 2104 N N . HIS A 1 282 ? 2.662 14.859 20.812 1 98.69 282 HIS A N 1
ATOM 2105 C CA . HIS A 1 282 ? 1.572 14.148 20.156 1 98.69 282 HIS A CA 1
ATOM 2106 C C . HIS A 1 282 ? 2.057 12.828 19.562 1 98.69 282 HIS A C 1
ATOM 2108 O O . HIS A 1 282 ? 3.066 12.797 18.859 1 98.69 282 HIS A O 1
ATOM 2114 N N . ARG A 1 283 ? 1.355 11.703 19.844 1 98.31 283 ARG A N 1
ATOM 2115 C CA . ARG A 1 283 ? 1.832 10.375 19.469 1 98.31 283 ARG A CA 1
ATOM 2116 C C . ARG A 1 283 ? 0.854 9.688 18.516 1 98.31 283 ARG A C 1
ATOM 2118 O O . ARG A 1 283 ? -0.362 9.805 18.688 1 98.31 283 ARG A O 1
ATOM 2125 N N . SER A 1 284 ? 1.45 8.984 17.594 1 98.19 284 SER A N 1
ATOM 2126 C CA . SER A 1 284 ? 0.652 8.305 16.578 1 98.19 284 SER A CA 1
ATOM 2127 C C . SER A 1 284 ? 0.22 6.922 17.047 1 98.19 284 SER A C 1
ATOM 2129 O O . SER A 1 284 ? 0.67 6.449 18.094 1 98.19 284 SER A O 1
ATOM 2131 N N . ILE A 1 285 ? -0.55 6.305 16.281 1 96.69 285 ILE A N 1
ATOM 2132 C CA . ILE A 1 285 ? -1.069 4.969 16.562 1 96.69 285 ILE A CA 1
ATOM 2133 C C . ILE A 1 285 ? 0.064 3.949 16.484 1 96.69 285 ILE A C 1
ATOM 2135 O O . ILE A 1 285 ? -0.036 2.857 17.047 1 96.69 285 ILE A O 1
ATOM 2139 N N . ILE A 1 286 ? 1.186 4.297 15.789 1 96.31 286 ILE A N 1
ATOM 2140 C CA . ILE A 1 286 ? 2.291 3.35 15.703 1 96.31 286 ILE A CA 1
ATOM 2141 C C . ILE A 1 286 ? 3.385 3.746 16.703 1 96.31 286 ILE A C 1
ATOM 2143 O O . ILE A 1 286 ? 4.496 3.215 16.656 1 96.31 286 ILE A O 1
ATOM 2147 N N . GLY A 1 287 ? 3.145 4.746 17.484 1 97 287 GLY A N 1
ATOM 2148 C CA . GLY A 1 287 ? 4 5.043 18.625 1 97 287 GLY A CA 1
ATOM 2149 C C . GLY A 1 287 ? 5.012 6.137 18.344 1 97 287 GLY A C 1
ATOM 2150 O O . GLY A 1 287 ? 5.777 6.527 19.219 1 97 287 GLY A O 1
ATOM 2151 N N . THR A 1 288 ? 5.027 6.707 17.141 1 98.19 288 THR A N 1
ATOM 2152 C CA . THR A 1 288 ? 5.957 7.789 16.844 1 98.19 288 THR A CA 1
ATOM 2153 C C . THR A 1 288 ? 5.438 9.117 17.391 1 98.19 288 THR A C 1
ATOM 2155 O O . THR A 1 288 ? 4.273 9.219 17.781 1 98.19 288 THR A O 1
ATOM 2158 N N . GLU A 1 289 ? 6.375 10.141 17.375 1 98.25 289 GLU A N 1
ATOM 2159 C CA . GLU A 1 289 ? 6.043 11.352 18.125 1 98.25 289 GLU A CA 1
ATOM 2160 C C . GLU A 1 289 ? 6.391 12.602 17.328 1 98.25 289 GLU A C 1
ATOM 2162 O O . GLU A 1 289 ? 7.418 12.648 16.641 1 98.25 289 GLU A O 1
ATOM 2167 N N . PHE A 1 290 ? 5.516 13.57 17.375 1 98.81 290 PHE A N 1
ATOM 2168 C CA . PHE A 1 290 ? 5.816 14.961 17.062 1 98.81 290 PHE A CA 1
ATOM 2169 C C . PHE A 1 290 ? 5.855 15.805 18.328 1 98.81 290 PHE A C 1
ATOM 2171 O O . PHE A 1 290 ? 5.047 15.609 19.234 1 98.81 290 PHE A O 1
ATOM 2178 N N . THR A 1 291 ? 6.793 16.734 18.406 1 98.62 291 THR A N 1
ATOM 2179 C CA . THR A 1 291 ? 6.773 17.75 19.453 1 98.62 291 THR A CA 1
ATOM 2180 C C . THR A 1 291 ? 6.215 19.062 18.906 1 98.62 291 THR A C 1
ATOM 2182 O O . THR A 1 291 ? 6.391 19.391 17.734 1 98.62 291 THR A O 1
ATOM 2185 N N . SER A 1 292 ? 5.516 19.75 19.828 1 98.81 292 SER A N 1
ATOM 2186 C CA . SER A 1 292 ? 4.879 20.969 19.328 1 98.81 292 SER A CA 1
ATOM 2187 C C . SER A 1 292 ? 4.676 21.984 20.453 1 98.81 292 SER A C 1
ATOM 2189 O O . SER A 1 292 ? 4.816 21.656 21.625 1 98.81 292 SER A O 1
ATOM 2191 N N . HIS A 1 293 ? 4.477 23.203 20.078 1 98.75 293 HIS A N 1
ATOM 2192 C CA . HIS A 1 293 ? 4.109 24.281 20.984 1 98.75 293 HIS A CA 1
ATOM 2193 C C . HIS A 1 293 ? 3.453 25.438 20.25 1 98.75 293 HIS A C 1
ATOM 2195 O O . HIS A 1 293 ? 3.465 25.484 19.016 1 98.75 293 HIS A O 1
ATOM 2201 N N . ILE A 1 294 ? 2.807 26.297 21.016 1 98.81 294 ILE A N 1
ATOM 2202 C CA . ILE A 1 294 ? 2.227 27.547 20.5 1 98.81 294 ILE A CA 1
ATOM 2203 C C . ILE A 1 294 ? 3.219 28.688 20.672 1 98.81 294 ILE A C 1
ATOM 2205 O O . ILE A 1 294 ? 3.607 29.016 21.797 1 98.81 294 ILE A O 1
ATOM 2209 N N . ARG A 1 295 ? 3.576 29.297 19.547 1 98.56 295 ARG A N 1
ATOM 2210 C CA . ARG A 1 295 ? 4.562 30.359 19.609 1 98.56 295 ARG A CA 1
ATOM 2211 C C . ARG A 1 295 ? 3.916 31.688 20.016 1 98.56 295 ARG A C 1
ATOM 2213 O O . ARG A 1 295 ? 4.582 32.562 20.562 1 98.56 295 ARG A O 1
ATOM 2220 N N . GLY A 1 296 ? 2.705 31.828 19.688 1 98.62 296 GLY A N 1
ATOM 2221 C CA . GLY A 1 296 ? 1.932 33.031 19.922 1 98.62 296 GLY A CA 1
ATOM 2222 C C . GLY A 1 296 ? 0.503 32.938 19.422 1 98.62 296 GLY A C 1
ATOM 2223 O O . GLY A 1 296 ? 0.07 31.891 18.969 1 98.62 296 GLY A O 1
ATOM 2224 N N . THR A 1 297 ? -0.214 34.031 19.672 1 98.44 297 THR A N 1
ATOM 2225 C CA . THR A 1 297 ? -1.595 34.094 19.219 1 98.44 297 THR A CA 1
ATOM 2226 C C . THR A 1 297 ? -1.759 35.188 18.141 1 98.44 297 THR A C 1
ATOM 2228 O O . THR A 1 297 ? -0.901 36.062 18 1 98.44 297 THR A O 1
ATOM 2231 N N . THR A 1 298 ? -2.738 35 17.359 1 98.38 298 THR A N 1
ATOM 2232 C CA . THR A 1 298 ? -3.086 35.938 16.312 1 98.38 298 THR A CA 1
ATOM 2233 C C . THR A 1 298 ? -4.578 35.906 16 1 98.38 298 THR A C 1
ATOM 2235 O O . THR A 1 298 ? -5.371 35.406 16.828 1 98.38 298 THR A O 1
ATOM 2238 N N . GLN A 1 299 ? -4.945 36.594 14.961 1 98.12 299 GLN A N 1
ATOM 2239 C CA . GLN A 1 299 ? -6.328 36.594 14.5 1 98.12 299 GLN A CA 1
ATOM 2240 C C . GLN A 1 299 ? -6.418 36.281 13.008 1 98.12 299 GLN A C 1
ATOM 2242 O O . GLN A 1 299 ? -5.605 36.75 12.211 1 98.12 299 GLN A O 1
ATOM 2247 N N . VAL A 1 300 ? -7.332 35.406 12.672 1 97.94 300 VAL A N 1
ATOM 2248 C CA . VAL A 1 300 ? -7.656 35.094 11.281 1 97.94 300 VAL A CA 1
ATOM 2249 C C . VAL A 1 300 ? -9.133 35.375 11.031 1 97.94 300 VAL A C 1
ATOM 2251 O O . VAL A 1 300 ? -10 34.625 11.461 1 97.94 300 VAL A O 1
ATOM 2254 N N . GLY A 1 301 ? -9.367 36.406 10.219 1 97.44 301 GLY A N 1
ATOM 2255 C CA . GLY A 1 301 ? -10.758 36.844 10.156 1 97.44 301 GLY A CA 1
ATOM 2256 C C . GLY A 1 301 ? -11.359 37.094 11.523 1 97.44 301 GLY A C 1
ATOM 2257 O O . GLY A 1 301 ? -10.82 37.875 12.312 1 97.44 301 GLY A O 1
ATOM 2258 N N . GLU A 1 302 ? -12.445 36.5 11.812 1 97.44 302 GLU A N 1
ATOM 2259 C CA . GLU A 1 302 ? -13.141 36.719 13.078 1 97.44 302 GLU A CA 1
ATOM 2260 C C . GLU A 1 302 ? -12.68 35.688 14.125 1 97.44 302 GLU A C 1
ATOM 2262 O O . GLU A 1 302 ? -13.156 35.719 15.266 1 97.44 302 GLU A O 1
ATOM 2267 N N . TYR A 1 303 ? -11.734 34.844 13.82 1 98.25 303 TYR A N 1
ATOM 2268 C CA . TYR A 1 303 ? -11.352 33.75 14.703 1 98.25 303 TYR A CA 1
ATOM 2269 C C . TYR A 1 303 ? -10.055 34.094 15.438 1 98.25 303 TYR A C 1
ATOM 2271 O O . TYR A 1 303 ? -9.07 34.5 14.82 1 98.25 303 TYR A O 1
ATOM 2279 N N . GLN A 1 304 ? -10.094 33.875 16.734 1 98.19 304 GLN A N 1
ATOM 2280 C CA . GLN A 1 304 ? -8.836 33.844 17.484 1 98.19 304 GLN A CA 1
ATOM 2281 C C . GLN A 1 304 ? -8 32.625 17.094 1 98.19 304 GLN A C 1
ATOM 2283 O O . GLN A 1 304 ? -8.508 31.5 17.047 1 98.19 304 GLN A O 1
ATOM 2288 N N . ALA A 1 305 ? -6.715 32.875 16.781 1 98.81 305 ALA A N 1
ATOM 2289 C CA . ALA A 1 305 ? -5.887 31.812 16.234 1 98.81 305 ALA A CA 1
ATOM 2290 C C . ALA A 1 305 ? -4.574 31.688 17.016 1 98.81 305 ALA A C 1
ATOM 2292 O O . ALA A 1 305 ? -4.152 32.625 17.672 1 98.81 305 ALA A O 1
ATOM 2293 N N . VAL A 1 306 ? -4.012 30.547 16.984 1 98.88 306 VAL A N 1
ATOM 2294 C CA . VAL A 1 306 ? -2.695 30.312 17.562 1 98.88 306 VAL A CA 1
ATOM 2295 C C . VAL A 1 306 ? -1.668 30.125 16.453 1 98.88 306 VAL A C 1
ATOM 2297 O O . VAL A 1 306 ? -2.027 29.828 15.312 1 98.88 306 VAL A O 1
ATOM 2300 N N . LEU A 1 307 ? -0.379 30.344 16.797 1 98.81 307 LEU A N 1
ATOM 2301 C CA . LEU A 1 307 ? 0.748 30.109 15.898 1 98.81 307 LEU A CA 1
ATOM 2302 C C . LEU A 1 307 ? 1.507 28.859 16.281 1 98.81 307 LEU A C 1
ATOM 2304 O O . LEU A 1 307 ? 2.432 28.906 17.109 1 98.81 307 LEU A O 1
ATOM 2308 N N . PRO A 1 308 ? 1.171 27.719 15.641 1 98.81 308 PRO A N 1
ATOM 2309 C CA . PRO A 1 308 ? 1.746 26.438 16.078 1 98.81 308 PRO A CA 1
ATOM 2310 C C . PRO A 1 308 ? 3.086 26.141 15.406 1 98.81 308 PRO A C 1
ATOM 2312 O O . PRO A 1 308 ? 3.285 26.469 14.234 1 98.81 308 PRO A O 1
ATOM 2315 N N . THR A 1 309 ? 3.98 25.531 16.141 1 98.88 309 THR A N 1
ATOM 2316 C CA . THR A 1 309 ? 5.191 24.891 15.648 1 98.88 309 THR A CA 1
ATOM 2317 C C . THR A 1 309 ? 5.168 23.391 15.945 1 98.88 309 THR A C 1
ATOM 2319 O O . THR A 1 309 ? 4.82 22.984 17.047 1 98.88 309 THR A O 1
ATOM 2322 N N . VAL A 1 310 ? 5.449 22.609 14.938 1 98.88 310 VAL A N 1
ATOM 2323 C CA . VAL A 1 310 ? 5.523 21.172 15.078 1 98.88 310 VAL A CA 1
ATOM 2324 C C . VAL A 1 310 ? 6.871 20.672 14.562 1 98.88 310 VAL A C 1
ATOM 2326 O O . VAL A 1 310 ? 7.402 21.188 13.578 1 98.88 310 VAL A O 1
ATOM 2329 N N . ALA A 1 311 ? 7.453 19.672 15.203 1 98.88 311 ALA A N 1
ATOM 2330 C CA . ALA A 1 311 ? 8.742 19.125 14.797 1 98.88 311 ALA A CA 1
ATOM 2331 C C . ALA A 1 311 ? 8.703 17.594 14.781 1 98.88 311 ALA A C 1
ATOM 2333 O O . ALA A 1 311 ? 8.016 16.984 15.602 1 98.88 311 ALA A O 1
ATOM 2334 N N . GLY A 1 312 ? 9.422 17.047 13.859 1 98.81 312 GLY A N 1
ATOM 2335 C CA . GLY A 1 312 ? 9.562 15.602 13.727 1 98.81 312 GLY A CA 1
ATOM 2336 C C . GLY A 1 312 ? 10.688 15.195 12.781 1 98.81 312 GLY A C 1
ATOM 2337 O O . GLY A 1 312 ? 11.461 16.047 12.336 1 98.81 312 GLY A O 1
ATOM 2338 N N . ARG A 1 313 ? 10.852 13.914 12.578 1 98.75 313 ARG A N 1
ATOM 2339 C CA . ARG A 1 313 ? 11.953 13.383 11.789 1 98.75 313 ARG A CA 1
ATOM 2340 C C . ARG A 1 313 ? 11.438 12.727 10.508 1 98.75 313 ARG A C 1
ATOM 2342 O O . ARG A 1 313 ? 10.289 12.281 10.453 1 98.75 313 ARG A O 1
ATOM 2349 N N . ALA A 1 314 ? 12.258 12.734 9.484 1 98.75 314 ALA A N 1
ATOM 2350 C CA . ALA A 1 314 ? 11.977 12.023 8.242 1 98.75 314 ALA A CA 1
ATOM 2351 C C . ALA A 1 314 ? 13.219 11.281 7.742 1 98.75 314 ALA A C 1
ATOM 2353 O O . ALA A 1 314 ? 14.344 11.617 8.117 1 98.75 314 ALA A O 1
ATOM 2354 N N . TRP A 1 315 ? 12.992 10.273 6.949 1 98.69 315 TRP A N 1
ATOM 2355 C CA . TRP A 1 315 ? 14.055 9.445 6.383 1 98.69 315 TRP A CA 1
ATOM 2356 C C . TRP A 1 315 ? 13.789 9.141 4.914 1 98.69 315 TRP A C 1
ATOM 2358 O O . TRP A 1 315 ? 12.68 8.734 4.551 1 98.69 315 TRP A O 1
ATOM 2368 N N . ILE A 1 316 ? 14.797 9.32 4.098 1 98.56 316 ILE A N 1
ATOM 2369 C CA . ILE A 1 316 ? 14.727 8.891 2.705 1 98.56 316 ILE A CA 1
ATOM 2370 C C . ILE A 1 316 ? 14.758 7.371 2.631 1 98.56 316 ILE A C 1
ATOM 2372 O O . ILE A 1 316 ? 15.57 6.727 3.303 1 98.56 316 ILE A O 1
ATOM 2376 N N . THR A 1 317 ? 13.852 6.812 1.762 1 98.69 317 THR A N 1
ATOM 2377 C CA . THR A 1 317 ? 13.742 5.359 1.692 1 98.69 317 THR A CA 1
ATOM 2378 C C . THR A 1 317 ? 14.109 4.855 0.3 1 98.69 317 THR A C 1
ATOM 2380 O O . THR A 1 317 ? 14.312 3.654 0.102 1 98.69 317 THR A O 1
ATOM 2383 N N . SER A 1 318 ? 14.133 5.738 -0.701 1 98.69 318 SER A N 1
ATOM 2384 C CA . SER A 1 318 ? 14.461 5.281 -2.047 1 98.69 318 SER A CA 1
ATOM 2385 C C . SER A 1 318 ? 14.711 6.457 -2.984 1 98.69 318 SER A C 1
ATOM 2387 O O . SER A 1 318 ? 14.344 7.59 -2.682 1 98.69 318 SER A O 1
ATOM 2389 N N . PHE A 1 319 ? 15.445 6.211 -4.047 1 98.62 319 PHE A N 1
ATOM 2390 C CA . PHE A 1 319 ? 15.562 7.031 -5.246 1 98.62 319 PHE A CA 1
ATOM 2391 C C . PHE A 1 319 ? 15 6.301 -6.457 1 98.62 319 PHE A C 1
ATOM 2393 O O . PHE A 1 319 ? 15.469 5.211 -6.805 1 98.62 319 PHE A O 1
ATOM 2400 N N . LYS A 1 320 ? 13.977 6.898 -7.145 1 98 320 LYS A N 1
ATOM 2401 C CA . LYS A 1 320 ? 13.227 6.117 -8.125 1 98 320 LYS A CA 1
ATOM 2402 C C . LYS A 1 320 ? 13.023 6.902 -9.414 1 98 320 LYS A C 1
ATOM 2404 O O . LYS A 1 320 ? 12.789 8.109 -9.383 1 98 320 LYS A O 1
ATOM 2409 N N . GLN A 1 321 ? 13.102 6.23 -10.492 1 98.44 321 GLN A N 1
ATOM 2410 C CA . GLN A 1 321 ? 12.445 6.617 -11.734 1 98.44 321 GLN A CA 1
ATOM 2411 C C . GLN A 1 321 ? 11.148 5.84 -11.938 1 98.44 321 GLN A C 1
ATOM 2413 O O . GLN A 1 321 ? 11.172 4.641 -12.227 1 98.44 321 GLN A O 1
ATOM 2418 N N . VAL A 1 322 ? 10.047 6.527 -11.758 1 98.69 322 VAL A N 1
ATOM 2419 C CA . VAL A 1 322 ? 8.75 5.91 -12.016 1 98.69 322 VAL A CA 1
ATOM 2420 C C . VAL A 1 322 ? 8.398 6.062 -13.5 1 98.69 322 VAL A C 1
ATOM 2422 O O . VAL A 1 322 ? 8.516 7.148 -14.062 1 98.69 322 VAL A O 1
ATOM 2425 N N . VAL A 1 323 ? 7.949 4.949 -14.125 1 98.44 323 VAL A N 1
ATOM 2426 C CA . VAL A 1 323 ? 7.684 4.992 -15.555 1 98.44 323 VAL A CA 1
ATOM 2427 C C . VAL A 1 323 ? 6.289 4.43 -15.844 1 98.44 323 VAL A C 1
ATOM 2429 O O . VAL A 1 323 ? 5.738 3.684 -15.031 1 98.44 323 VAL A O 1
ATOM 2432 N N . LEU A 1 324 ? 5.723 4.895 -16.906 1 98.25 324 LEU A N 1
ATOM 2433 C CA . LEU A 1 324 ? 4.465 4.379 -17.438 1 98.25 324 LEU A CA 1
ATOM 2434 C C . LEU A 1 324 ? 4.664 3.826 -18.844 1 98.25 324 LEU A C 1
ATOM 2436 O O . LEU A 1 324 ? 4.883 4.586 -19.797 1 98.25 324 LEU A O 1
ATOM 2440 N N . ASP A 1 325 ? 4.617 2.492 -18.906 1 97.12 325 ASP A N 1
ATOM 2441 C CA . ASP A 1 325 ? 4.625 1.856 -20.219 1 97.12 325 ASP A CA 1
ATOM 2442 C C . ASP A 1 325 ? 3.373 2.225 -21.016 1 97.12 325 ASP A C 1
ATOM 2444 O O . ASP A 1 325 ? 2.26 2.186 -20.484 1 97.12 325 ASP A O 1
ATOM 2448 N N . SER A 1 326 ? 3.525 2.543 -22.281 1 96 326 SER A N 1
ATOM 2449 C CA . SER A 1 326 ? 2.426 3.039 -23.109 1 96 326 SER A CA 1
ATOM 2450 C C . SER A 1 326 ? 1.336 1.985 -23.266 1 96 326 SER A C 1
ATOM 2452 O O . SER A 1 326 ? 0.18 2.316 -23.547 1 96 326 SER A O 1
ATOM 2454 N N . SER A 1 327 ? 1.705 0.718 -23.062 1 96.69 327 SER A N 1
ATOM 2455 C CA . SER A 1 327 ? 0.74 -0.359 -23.25 1 96.69 327 SER A CA 1
ATOM 2456 C C . SER A 1 327 ? 0.129 -0.803 -21.922 1 96.69 327 SER A C 1
ATOM 2458 O O . SER A 1 327 ? -0.731 -1.686 -21.891 1 96.69 327 SER A O 1
ATOM 2460 N N . ASP A 1 328 ? 0.607 -0.213 -20.828 1 97.62 328 ASP A N 1
ATOM 2461 C CA . ASP A 1 328 ? 0.063 -0.569 -19.531 1 97.62 328 ASP A CA 1
ATOM 2462 C C . ASP A 1 328 ? -1.429 -0.253 -19.453 1 97.62 328 ASP A C 1
ATOM 2464 O O . ASP A 1 328 ? -1.841 0.884 -19.688 1 97.62 328 ASP A O 1
ATOM 2468 N N . PRO A 1 329 ? -2.221 -1.225 -19.062 1 97.75 329 PRO A N 1
ATOM 2469 C CA . PRO A 1 329 ? -3.668 -1.006 -19.078 1 97.75 329 PRO A CA 1
ATOM 2470 C C . PRO A 1 329 ? -4.148 -0.153 -17.906 1 97.75 329 PRO A C 1
ATOM 2472 O O . PRO A 1 329 ? -5.336 0.168 -17.812 1 97.75 329 PRO A O 1
ATOM 2475 N N . PHE A 1 330 ? -3.209 0.275 -17.062 1 97.94 330 PHE A N 1
ATOM 2476 C CA . PHE A 1 330 ? -3.609 1.04 -15.883 1 97.94 330 PHE A CA 1
ATOM 2477 C C . PHE A 1 330 ? -2.861 2.367 -15.82 1 97.94 330 PHE A C 1
ATOM 2479 O O . PHE A 1 330 ? -2.123 2.623 -14.867 1 97.94 330 PHE A O 1
ATOM 2486 N N . PRO A 1 331 ? -3.123 3.27 -16.719 1 97.56 331 PRO A N 1
ATOM 2487 C CA . PRO A 1 331 ? -2.406 4.547 -16.719 1 97.56 331 PRO A CA 1
ATOM 2488 C C . PRO A 1 331 ? -2.764 5.422 -15.516 1 97.56 331 PRO A C 1
ATOM 2490 O O . PRO A 1 331 ? -1.959 6.258 -15.094 1 97.56 331 PRO A O 1
ATOM 2493 N N . LYS A 1 332 ? -3.959 5.246 -14.969 1 96.94 332 LYS A N 1
ATOM 2494 C CA . LYS A 1 332 ? -4.371 5.984 -13.781 1 96.94 332 LYS A CA 1
ATOM 2495 C C . LYS A 1 332 ? -4.496 5.062 -12.57 1 96.94 332 LYS A C 1
ATOM 2497 O O . LYS A 1 332 ? -5.027 5.457 -11.531 1 96.94 332 LYS A O 1
ATOM 2502 N N . GLY A 1 333 ? -4.07 3.863 -12.805 1 97.38 333 GLY A N 1
ATOM 2503 C CA . GLY A 1 333 ? -4.113 2.867 -11.742 1 97.38 333 GLY A CA 1
ATOM 2504 C C . GLY A 1 333 ? -5.5 2.307 -11.508 1 97.38 333 GLY A C 1
ATOM 2505 O O . GLY A 1 333 ? -6.371 2.4 -12.375 1 97.38 333 GLY A O 1
ATOM 2506 N N . PHE A 1 334 ? -5.613 1.525 -10.391 1 96.38 334 PHE A N 1
ATOM 2507 C CA . PHE A 1 334 ? -6.879 0.931 -9.977 1 96.38 334 PHE A CA 1
ATOM 2508 C C . PHE A 1 334 ? -6.961 0.836 -8.461 1 96.38 334 PHE A C 1
ATOM 2510 O O . PHE A 1 334 ? -5.973 1.07 -7.766 1 96.38 334 PHE A O 1
ATOM 2517 N N . ARG A 1 335 ? -8.141 0.608 -8.023 1 94.44 335 ARG A N 1
ATOM 2518 C CA . ARG A 1 335 ? -8.406 0.4 -6.602 1 94.44 335 ARG A CA 1
ATOM 2519 C C . ARG A 1 335 ? -9.234 -0.858 -6.379 1 94.44 335 ARG A C 1
ATOM 2521 O O . ARG A 1 335 ? -10.094 -1.192 -7.195 1 94.44 335 ARG A O 1
ATOM 2528 N N . VAL A 1 336 ? -8.914 -1.575 -5.324 1 92.56 336 VAL A N 1
ATOM 2529 C CA . VAL A 1 336 ? -9.633 -2.803 -4.996 1 92.56 336 VAL A CA 1
ATOM 2530 C C . VAL A 1 336 ? -10.117 -2.748 -3.551 1 92.56 336 VAL A C 1
ATOM 2532 O O . VAL A 1 336 ? -9.43 -2.215 -2.678 1 92.56 336 VAL A O 1
ATOM 2535 N N . GLY A 1 337 ? -11.172 -3.312 -3.227 1 89.69 337 GLY A N 1
ATOM 2536 C CA . GLY A 1 337 ? -11.93 -3.104 -2.004 1 89.69 337 GLY A CA 1
ATOM 2537 C C . GLY A 1 337 ? -11.234 -3.643 -0.77 1 89.69 337 GLY A C 1
ATOM 2538 O O . GLY A 1 337 ? -11.547 -3.24 0.353 1 89.69 337 GLY A O 1
ATOM 2539 N N . ASP A 1 338 ? -10.305 -4.551 -0.925 1 90.19 338 ASP A N 1
ATOM 2540 C CA . ASP A 1 338 ? -9.633 -5.109 0.247 1 90.19 338 ASP A CA 1
ATOM 2541 C C . ASP A 1 338 ? -8.711 -4.078 0.897 1 90.19 338 ASP A C 1
ATOM 2543 O O . ASP A 1 338 ? -8.414 -4.172 2.088 1 90.19 338 ASP A O 1
ATOM 2547 N N . GLN A 1 339 ? -8.289 -3.105 0.031 1 89.5 339 GLN A N 1
ATOM 2548 C CA . GLN A 1 339 ? -7.367 -2.104 0.556 1 89.5 339 GLN A CA 1
ATOM 2549 C C . GLN A 1 339 ? -7.977 -0.705 0.482 1 89.5 339 GLN A C 1
ATOM 2551 O O . GLN A 1 339 ? -7.523 0.211 1.172 1 89.5 339 GLN A O 1
ATOM 2556 N N . TRP A 1 340 ? -8.969 -0.593 -0.388 1 88.44 340 TRP A N 1
ATOM 2557 C CA . TRP A 1 340 ? -9.633 0.688 -0.602 1 88.44 340 TRP A CA 1
ATOM 2558 C C . TRP A 1 340 ? -11.102 0.61 -0.21 1 88.44 340 TRP A C 1
ATOM 2560 O O . TRP A 1 340 ? -11.883 -0.115 -0.834 1 88.44 340 TRP A O 1
ATOM 2570 N N . ARG A 1 341 ? -11.469 1.153 0.904 1 78.19 341 ARG A N 1
ATOM 2571 C CA . ARG A 1 341 ? -12.852 1.095 1.368 1 78.19 341 ARG A CA 1
ATOM 2572 C C . ARG A 1 341 ? -13.758 1.965 0.503 1 78.19 341 ARG A C 1
ATOM 2574 O O . ARG A 1 341 ? -13.648 3.193 0.515 1 78.19 341 ARG A O 1
ATOM 2581 N N . MET A 1 342 ? -14.031 1.453 -0.651 1 60.25 342 MET A N 1
ATOM 2582 C CA . MET A 1 342 ? -14.852 2.215 -1.59 1 60.25 342 MET A CA 1
ATOM 2583 C C . MET A 1 342 ? -16.266 2.377 -1.063 1 60.25 342 MET A C 1
ATOM 2585 O O . MET A 1 342 ? -16.781 1.494 -0.376 1 60.25 342 MET A O 1
ATOM 2589 N N . ALA A 1 343 ? -16.609 3.684 -0.972 1 51.31 343 ALA A N 1
ATOM 2590 C CA . ALA A 1 343 ? -18 3.908 -0.609 1 51.31 343 ALA A CA 1
ATOM 2591 C C . ALA A 1 343 ? -18.938 3.012 -1.425 1 51.31 343 ALA A C 1
ATOM 2593 O O . ALA A 1 343 ? -18.672 2.746 -2.6 1 51.31 343 ALA A O 1
ATOM 2594 N N . PRO A 1 344 ? -19.828 2.188 -0.833 1 42.69 344 PRO A N 1
ATOM 2595 C CA . PRO A 1 344 ? -20.797 1.377 -1.584 1 42.69 344 PRO A CA 1
ATOM 2596 C C . PRO A 1 344 ? -21.188 2.01 -2.918 1 42.69 344 PRO A C 1
ATOM 2598 O O . PRO A 1 344 ? -21.297 1.31 -3.926 1 42.69 344 PRO A O 1
ATOM 2601 N N . ASN A 1 345 ? -21.781 3.07 -3.064 1 34.88 345 ASN A N 1
ATOM 2602 C CA . ASN A 1 345 ? -22.547 3.549 -4.207 1 34.88 345 ASN A CA 1
ATOM 2603 C C . ASN A 1 345 ? -21.641 4.113 -5.297 1 34.88 345 ASN A C 1
ATOM 2605 O O . ASN A 1 345 ? -22.109 4.852 -6.172 1 34.88 345 ASN A O 1
ATOM 2609 N N . SER A 1 346 ? -20.453 4.445 -5.02 1 30.41 346 SER A N 1
ATOM 2610 C CA . SER A 1 346 ? -19.922 5.227 -6.133 1 30.41 346 SER A CA 1
ATOM 2611 C C . SER A 1 346 ? -19.516 4.328 -7.289 1 30.41 346 SER A C 1
ATOM 2613 O O . SER A 1 346 ? -18.312 4.18 -7.57 1 30.41 346 SER A O 1
ATOM 2615 N N . LEU A 1 347 ? -19.812 3.195 -7.48 1 25.75 347 LEU A N 1
ATOM 2616 C CA . LEU A 1 347 ? -19.531 2.602 -8.781 1 25.75 347 LEU A CA 1
ATOM 2617 C C . LEU A 1 347 ? -19.562 3.658 -9.883 1 25.75 347 LEU A C 1
ATOM 2619 O O . LEU A 1 347 ? -20.297 4.652 -9.766 1 25.75 347 LEU A O 1
ATOM 2623 N N . PHE A 1 348 ? -19.031 3.348 -11.18 1 21.94 348 PHE A N 1
ATOM 2624 C CA . PHE A 1 348 ? -19.281 4.223 -12.328 1 21.94 348 PHE A CA 1
ATOM 2625 C C . PHE A 1 348 ? -20.719 4.715 -12.336 1 21.94 348 PHE A C 1
ATOM 2627 O O . PHE A 1 348 ? -21.641 3.971 -11.984 1 21.94 348 PHE A O 1
ATOM 2634 N N . MET B 1 1 ? 25.422 10.586 4.277 1 59.44 1 MET B N 1
ATOM 2635 C CA . MET B 1 1 ? 24.438 9.953 5.148 1 59.44 1 MET B CA 1
ATOM 2636 C C . MET B 1 1 ? 24.469 8.438 5 1 59.44 1 MET B C 1
ATOM 2638 O O . MET B 1 1 ? 24.156 7.906 3.934 1 59.44 1 MET B O 1
ATOM 2642 N N . PRO B 1 2 ? 24.984 7.84 6.074 1 79.06 2 PRO B N 1
ATOM 2643 C CA . PRO B 1 2 ? 25.328 6.441 5.82 1 79.06 2 PRO B CA 1
ATOM 2644 C C . PRO B 1 2 ? 24.109 5.527 5.754 1 79.06 2 PRO B C 1
ATOM 2646 O O . PRO B 1 2 ? 23.234 5.605 6.617 1 79.06 2 PRO B O 1
ATOM 2649 N N . PHE B 1 3 ? 23.797 5.113 4.566 1 93.44 3 PHE B N 1
ATOM 2650 C CA . PHE B 1 3 ? 22.844 4.023 4.414 1 93.44 3 PHE B CA 1
ATOM 2651 C C . PHE B 1 3 ? 23.438 2.709 4.906 1 93.44 3 PHE B C 1
ATOM 2653 O O . PHE B 1 3 ? 24.594 2.385 4.586 1 93.44 3 PHE B O 1
ATOM 2660 N N . SER B 1 4 ? 22.688 2.016 5.738 1 95.81 4 SER B N 1
ATOM 2661 C CA . SER B 1 4 ? 23.156 0.713 6.211 1 95.81 4 SER B CA 1
ATOM 2662 C C . SER B 1 4 ? 22.812 -0.387 5.207 1 95.81 4 SER B C 1
ATOM 2664 O O . SER B 1 4 ? 23.375 -1.482 5.273 1 95.81 4 SER B O 1
ATOM 2666 N N . ARG B 1 5 ? 21.906 -0.134 4.328 1 96.12 5 ARG B N 1
ATOM 2667 C CA . ARG B 1 5 ? 21.516 -1.083 3.291 1 96.12 5 ARG B CA 1
ATOM 2668 C C . ARG B 1 5 ? 21.078 -0.36 2.02 1 96.12 5 ARG B C 1
ATOM 2670 O O . ARG B 1 5 ? 20.438 0.686 2.082 1 96.12 5 ARG B O 1
ATOM 2677 N N . THR B 1 6 ? 21.5 -0.859 0.875 1 97.62 6 THR B N 1
ATOM 2678 C CA . THR B 1 6 ? 21.062 -0.393 -0.433 1 97.62 6 THR B CA 1
ATOM 2679 C C . THR B 1 6 ? 20.703 -1.571 -1.333 1 97.62 6 THR B C 1
ATOM 2681 O O . THR B 1 6 ? 21.453 -2.543 -1.424 1 97.62 6 THR B O 1
ATOM 2684 N N . LEU B 1 7 ? 19.516 -1.502 -1.942 1 98.56 7 LEU B N 1
ATOM 2685 C CA . LEU B 1 7 ? 19.047 -2.537 -2.855 1 98.56 7 LEU B CA 1
ATOM 2686 C C . LEU B 1 7 ? 18.641 -1.934 -4.195 1 98.56 7 LEU B C 1
ATOM 2688 O O . LEU B 1 7 ? 18.016 -0.868 -4.238 1 98.56 7 LEU B O 1
ATOM 2692 N N . SER B 1 8 ? 19.047 -2.516 -5.289 1 98.75 8 SER B N 1
ATOM 2693 C CA . SER B 1 8 ? 18.516 -2.176 -6.609 1 98.75 8 SER B CA 1
ATOM 2694 C C . SER B 1 8 ? 17.266 -2.979 -6.938 1 98.75 8 SER B C 1
ATOM 2696 O O . SER B 1 8 ? 17.297 -4.211 -6.934 1 98.75 8 SER B O 1
ATOM 2698 N N . VAL B 1 9 ? 16.172 -2.283 -7.191 1 98.88 9 VAL B N 1
ATOM 2699 C CA . VAL B 1 9 ? 14.883 -2.939 -7.379 1 98.88 9 VAL B CA 1
ATOM 2700 C C . VAL B 1 9 ? 14.203 -2.396 -8.633 1 98.88 9 VAL B C 1
ATOM 2702 O O . VAL B 1 9 ? 14.227 -1.19 -8.891 1 98.88 9 VAL B O 1
ATOM 2705 N N . VAL B 1 10 ? 13.664 -3.262 -9.469 1 98.88 10 VAL B N 1
ATOM 2706 C CA . VAL B 1 10 ? 12.828 -2.883 -10.602 1 98.88 10 VAL B CA 1
ATOM 2707 C C . VAL B 1 10 ? 11.359 -3.133 -10.266 1 98.88 10 VAL B C 1
ATOM 2709 O O . VAL B 1 10 ? 10.977 -4.254 -9.922 1 98.88 10 VAL B O 1
ATOM 2712 N N . GLY B 1 11 ? 10.586 -2.049 -10.336 1 98.75 11 GLY B N 1
ATOM 2713 C CA . GLY B 1 11 ? 9.148 -2.195 -10.148 1 98.75 11 GLY B CA 1
ATOM 2714 C C . GLY B 1 11 ? 8.461 -2.854 -11.328 1 98.75 11 GLY B C 1
ATOM 2715 O O . GLY B 1 11 ? 8.812 -2.588 -12.484 1 98.75 11 GLY B O 1
ATOM 2716 N N . CYS B 1 12 ? 7.477 -3.711 -10.984 1 98.81 12 CYS B N 1
ATOM 2717 C CA . CYS B 1 12 ? 6.781 -4.457 -12.023 1 98.81 12 CYS B CA 1
ATOM 2718 C C . CYS B 1 12 ? 5.441 -4.977 -11.523 1 98.81 12 CYS B C 1
ATOM 2720 O O . CYS B 1 12 ? 5.262 -5.191 -10.328 1 98.81 12 CYS B O 1
ATOM 2722 N N . HIS B 1 13 ? 4.504 -5.047 -12.422 1 98.88 13 HIS B N 1
ATOM 2723 C CA . HIS B 1 13 ? 3.279 -5.773 -12.102 1 98.88 13 HIS B CA 1
ATOM 2724 C C . HIS B 1 13 ? 2.861 -6.684 -13.25 1 98.88 13 HIS B C 1
ATOM 2726 O O . HIS B 1 13 ? 3.135 -6.383 -14.414 1 98.88 13 HIS B O 1
ATOM 2732 N N . ALA B 1 14 ? 2.273 -7.785 -12.938 1 98.88 14 ALA B N 1
ATOM 2733 C CA . ALA B 1 14 ? 1.651 -8.688 -13.906 1 98.88 14 ALA B CA 1
ATOM 2734 C C . ALA B 1 14 ? 0.136 -8.719 -13.734 1 98.88 14 ALA B C 1
ATOM 2736 O O . ALA B 1 14 ? -0.367 -9.227 -12.727 1 98.88 14 ALA B O 1
ATOM 2737 N N . GLU B 1 15 ? -0.493 -8.141 -14.734 1 98.75 15 GLU B N 1
ATOM 2738 C CA . GLU B 1 15 ? -1.952 -8.094 -14.727 1 98.75 15 GLU B CA 1
ATOM 2739 C C . GLU B 1 15 ? -2.475 -7.543 -13.398 1 98.75 15 GLU B C 1
ATOM 2741 O O . GLU B 1 15 ? -3.457 -8.055 -12.852 1 98.75 15 GLU B O 1
ATOM 2746 N N . GLY B 1 16 ? -1.804 -6.613 -12.812 1 98.44 16 GLY B N 1
ATOM 2747 C CA . GLY B 1 16 ? -2.248 -5.91 -11.617 1 98.44 16 GLY B CA 1
ATOM 2748 C C . GLY B 1 16 ? -1.455 -6.281 -10.375 1 98.44 16 GLY B C 1
ATOM 2749 O O . GLY B 1 16 ? -1.291 -5.461 -9.469 1 98.44 16 GLY B O 1
ATOM 2750 N N . GLU B 1 17 ? -0.963 -7.504 -10.281 1 98.56 17 GLU B N 1
ATOM 2751 C CA . GLU B 1 17 ? -0.248 -7.988 -9.109 1 98.56 17 GLU B CA 1
ATOM 2752 C C . GLU B 1 17 ? 1.2 -7.508 -9.102 1 98.56 17 GLU B C 1
ATOM 2754 O O . GLU B 1 17 ? 1.964 -7.812 -10.023 1 98.56 17 GLU B O 1
ATOM 2759 N N . VAL B 1 18 ? 1.562 -6.793 -8.055 1 98.75 18 VAL B N 1
ATOM 2760 C CA . VAL B 1 18 ? 2.906 -6.23 -7.977 1 98.75 18 VAL B CA 1
ATOM 2761 C C . VAL B 1 18 ? 3.906 -7.332 -7.637 1 98.75 18 VAL B C 1
ATOM 2763 O O . VAL B 1 18 ? 3.729 -8.062 -6.66 1 98.75 18 VAL B O 1
ATOM 2766 N N . GLY B 1 19 ? 4.863 -7.465 -8.492 1 98.75 19 GLY B N 1
ATOM 2767 C CA . GLY B 1 19 ? 6.004 -8.352 -8.305 1 98.75 19 GLY B CA 1
ATOM 2768 C C . GLY B 1 19 ? 7.332 -7.68 -8.586 1 98.75 19 GLY B C 1
ATOM 2769 O O . GLY B 1 19 ? 7.973 -7.953 -9.602 1 98.75 19 GLY B O 1
ATOM 2770 N N . ASP B 1 20 ? 7.758 -6.82 -7.602 1 98.88 20 ASP B N 1
ATOM 2771 C CA . ASP B 1 20 ? 9.031 -6.125 -7.762 1 98.88 20 ASP B CA 1
ATOM 2772 C C . ASP B 1 20 ? 10.195 -7.113 -7.809 1 98.88 20 ASP B C 1
ATOM 2774 O O . ASP B 1 20 ? 10.109 -8.211 -7.246 1 98.88 20 ASP B O 1
ATOM 2778 N N . VAL B 1 21 ? 11.266 -6.691 -8.492 1 98.94 21 VAL B N 1
ATOM 2779 C CA . VAL B 1 21 ? 12.383 -7.613 -8.68 1 98.94 21 VAL B CA 1
ATOM 2780 C C . VAL B 1 21 ? 13.672 -6.969 -8.195 1 98.94 21 VAL B C 1
ATOM 2782 O O . VAL B 1 21 ? 14.094 -5.926 -8.703 1 98.94 21 VAL B O 1
ATOM 2785 N N . ILE B 1 22 ? 14.281 -7.602 -7.176 1 98.88 22 ILE B N 1
ATOM 2786 C CA . ILE B 1 22 ? 15.594 -7.188 -6.703 1 98.88 22 ILE B CA 1
ATOM 2787 C C . ILE B 1 22 ? 16.672 -7.668 -7.68 1 98.88 22 ILE B C 1
ATOM 2789 O O . ILE B 1 22 ? 16.844 -8.875 -7.879 1 98.88 22 ILE B O 1
ATOM 2793 N N . THR B 1 23 ? 17.438 -6.738 -8.242 1 98.62 23 THR B N 1
ATOM 2794 C CA . THR B 1 23 ? 18.438 -7.082 -9.242 1 98.62 23 THR B CA 1
ATOM 2795 C C . THR B 1 23 ? 19.859 -6.844 -8.703 1 98.62 23 THR B C 1
ATOM 2797 O O . THR B 1 23 ? 20.844 -7.223 -9.336 1 98.62 23 THR B O 1
ATOM 2800 N N . GLY B 1 24 ? 19.922 -6.242 -7.477 1 98.19 24 GLY B N 1
ATOM 2801 C CA . GLY B 1 24 ? 21.234 -5.973 -6.914 1 98.19 24 GLY B CA 1
ATOM 2802 C C . GLY B 1 24 ? 21.188 -5.668 -5.43 1 98.19 24 GLY B C 1
ATOM 2803 O O . GLY B 1 24 ? 20.156 -5.277 -4.895 1 98.19 24 GLY B O 1
ATOM 2804 N N . GLY B 1 25 ? 22.328 -5.875 -4.738 1 98 25 GLY B N 1
ATOM 2805 C CA . GLY B 1 25 ? 22.484 -5.508 -3.338 1 98 25 GLY B CA 1
ATOM 2806 C C . GLY B 1 25 ? 22.297 -6.68 -2.393 1 98 25 GLY B C 1
ATOM 2807 O O . GLY B 1 25 ? 22.297 -6.508 -1.173 1 98 25 GLY B O 1
ATOM 2808 N N . VAL B 1 26 ? 22.156 -7.914 -2.941 1 98.19 26 VAL B N 1
ATOM 2809 C CA . VAL B 1 26 ? 22 -9.102 -2.105 1 98.19 26 VAL B CA 1
ATOM 2810 C C . VAL B 1 26 ? 22.969 -10.188 -2.555 1 98.19 26 VAL B C 1
ATOM 2812 O O . VAL B 1 26 ? 23 -10.539 -3.734 1 98.19 26 VAL B O 1
ATOM 2815 N N . LEU B 1 27 ? 23.766 -10.727 -1.631 1 97.31 27 LEU B N 1
ATOM 2816 C CA . LEU B 1 27 ? 24.688 -11.812 -1.929 1 97.31 27 LEU B CA 1
ATOM 2817 C C . LEU B 1 27 ? 23.953 -13.156 -1.93 1 97.31 27 LEU B C 1
ATOM 2819 O O . LEU B 1 27 ? 22.953 -13.328 -1.234 1 97.31 27 LEU B O 1
ATOM 2823 N N . ASP B 1 28 ? 24.469 -14.078 -2.682 1 97.5 28 ASP B N 1
ATOM 2824 C CA . ASP B 1 28 ? 23.953 -15.445 -2.686 1 97.5 28 ASP B CA 1
ATOM 2825 C C . ASP B 1 28 ? 24.094 -16.094 -1.312 1 97.5 28 ASP B C 1
ATOM 2827 O O . ASP B 1 28 ? 24.734 -15.523 -0.417 1 97.5 28 ASP B O 1
ATOM 2831 N N . VAL B 1 29 ? 23.406 -17.25 -1.096 1 97.94 29 VAL B N 1
ATOM 2832 C CA . VAL B 1 29 ? 23.453 -18 0.156 1 97.94 29 VAL B CA 1
ATOM 2833 C C . VAL B 1 29 ? 23.734 -19.469 -0.134 1 97.94 29 VAL B C 1
ATOM 2835 O O . VAL B 1 29 ? 23.609 -19.922 -1.276 1 97.94 29 VAL B O 1
ATOM 2838 N N . PRO B 1 30 ? 24.156 -20.172 0.924 1 96.88 30 PRO B N 1
ATOM 2839 C CA . PRO B 1 30 ? 24.375 -21.594 0.699 1 96.88 30 PRO B CA 1
ATOM 2840 C C . PRO B 1 30 ? 23.094 -22.359 0.371 1 96.88 30 PRO B C 1
ATOM 2842 O O . PRO B 1 30 ? 22.016 -22.016 0.893 1 96.88 30 PRO B O 1
ATOM 2845 N N . GLY B 1 31 ? 23.188 -23.328 -0.515 1 97.56 31 GLY B N 1
ATOM 2846 C CA . GLY B 1 31 ? 22.094 -24.219 -0.902 1 97.56 31 GLY B CA 1
ATOM 2847 C C . GLY B 1 31 ? 22.359 -24.938 -2.207 1 97.56 31 GLY B C 1
ATOM 2848 O O . GLY B 1 31 ? 22.859 -24.344 -3.166 1 97.56 31 GLY B O 1
ATOM 2849 N N . SER B 1 32 ? 21.969 -26.219 -2.248 1 97.62 32 SER B N 1
ATOM 2850 C CA . SER B 1 32 ? 22.141 -27.016 -3.463 1 97.62 32 SER B CA 1
ATOM 2851 C C . SER B 1 32 ? 20.891 -26.922 -4.348 1 97.62 32 SER B C 1
ATOM 2853 O O . SER B 1 32 ? 20.938 -27.281 -5.527 1 97.62 32 SER B O 1
ATOM 2855 N N . THR B 1 33 ? 19.797 -26.469 -3.77 1 97.81 33 THR B N 1
ATOM 2856 C CA . THR B 1 33 ? 18.562 -26.203 -4.488 1 97.81 33 THR B CA 1
ATOM 2857 C C . THR B 1 33 ? 18.016 -24.828 -4.141 1 97.81 33 THR B C 1
ATOM 2859 O O . THR B 1 33 ? 18.391 -24.234 -3.123 1 97.81 33 THR B O 1
ATOM 2862 N N . MET B 1 34 ? 17.234 -24.328 -4.977 1 98.31 34 MET B N 1
ATOM 2863 C CA . MET B 1 34 ? 16.625 -23.047 -4.668 1 98.31 34 MET B CA 1
ATOM 2864 C C . MET B 1 34 ? 15.75 -23.141 -3.424 1 98.31 34 MET B C 1
ATOM 2866 O O . MET B 1 34 ? 15.602 -22.156 -2.688 1 98.31 34 MET B O 1
ATOM 2870 N N . TYR B 1 35 ? 15.18 -24.328 -3.197 1 98.19 35 TYR B N 1
ATOM 2871 C CA . TYR B 1 35 ? 14.398 -24.516 -1.98 1 98.19 35 TYR B CA 1
ATOM 2872 C C . TYR B 1 35 ? 15.266 -24.344 -0.741 1 98.19 35 TYR B C 1
ATOM 2874 O O . TYR B 1 35 ? 14.844 -23.734 0.24 1 98.19 35 TYR B O 1
ATOM 2882 N N . GLU B 1 36 ? 16.422 -24.922 -0.79 1 98.25 36 GLU B N 1
ATOM 2883 C CA . GLU B 1 36 ? 17.328 -24.766 0.344 1 98.25 36 GLU B CA 1
ATOM 2884 C C . GLU B 1 36 ? 17.703 -23.312 0.554 1 98.25 36 GLU B C 1
ATOM 2886 O O . GLU B 1 36 ? 17.828 -22.844 1.692 1 98.25 36 GLU B O 1
ATOM 2891 N N . LYS B 1 37 ? 17.891 -22.578 -0.534 1 98.56 37 LYS B N 1
ATOM 2892 C CA . LYS B 1 37 ? 18.172 -21.156 -0.431 1 98.56 37 LYS B CA 1
ATOM 2893 C C . LYS B 1 37 ? 16.984 -20.406 0.178 1 98.56 37 LYS B C 1
ATOM 2895 O O . LYS B 1 37 ? 17.172 -19.5 0.998 1 98.56 37 LYS B O 1
ATOM 2900 N N . LEU B 1 38 ? 15.805 -20.797 -0.283 1 98.62 38 LEU B N 1
ATOM 2901 C CA . LEU B 1 38 ? 14.586 -20.219 0.279 1 98.62 38 LEU B CA 1
ATOM 2902 C C . LEU B 1 38 ? 14.547 -20.406 1.792 1 98.62 38 LEU B C 1
ATOM 2904 O O . LEU B 1 38 ? 14.32 -19.453 2.535 1 98.62 38 LEU B O 1
ATOM 2908 N N . VAL B 1 39 ? 14.82 -21.594 2.246 1 98.12 39 VAL B N 1
ATOM 2909 C CA . VAL B 1 39 ? 14.789 -21.922 3.664 1 98.12 39 VAL B CA 1
ATOM 2910 C C . VAL B 1 39 ? 15.867 -21.141 4.41 1 98.12 39 VAL B C 1
ATOM 2912 O O . VAL B 1 39 ? 15.641 -20.672 5.527 1 98.12 39 VAL B O 1
ATOM 2915 N N . HIS B 1 40 ? 16.984 -21 3.795 1 98.31 40 HIS B N 1
ATOM 2916 C CA . HIS B 1 40 ? 18.062 -20.219 4.398 1 98.31 40 HIS B CA 1
ATOM 2917 C C . HIS B 1 40 ? 17.641 -18.781 4.621 1 98.31 40 HIS B C 1
ATOM 2919 O O . HIS B 1 40 ? 17.844 -18.219 5.703 1 98.31 40 HIS B O 1
ATOM 2925 N N . PHE B 1 41 ? 17.078 -18.141 3.633 1 98.25 41 PHE B N 1
ATOM 2926 C CA . PHE B 1 41 ? 16.625 -16.75 3.768 1 98.25 41 PHE B CA 1
ATOM 2927 C C . PHE B 1 41 ? 15.547 -16.641 4.832 1 98.25 41 PHE B C 1
ATOM 2929 O O . PHE B 1 41 ? 15.578 -15.727 5.664 1 98.25 41 PHE B O 1
ATOM 2936 N N . LEU B 1 42 ? 14.633 -17.578 4.773 1 97.56 42 LEU B N 1
ATOM 2937 C CA . LEU B 1 42 ? 13.531 -17.578 5.727 1 97.56 42 LEU B CA 1
ATOM 2938 C C . LEU B 1 42 ? 14.047 -17.641 7.16 1 97.56 42 LEU B C 1
ATOM 2940 O O . LEU B 1 42 ? 13.594 -16.891 8.023 1 97.56 42 LEU B O 1
ATOM 2944 N N . ASN B 1 43 ? 15.047 -18.453 7.398 1 97.31 43 ASN B N 1
ATOM 2945 C CA . ASN B 1 43 ? 15.492 -18.75 8.758 1 97.31 43 ASN B CA 1
ATOM 2946 C C . ASN B 1 43 ? 16.578 -17.781 9.211 1 97.31 43 ASN B C 1
ATOM 2948 O O . ASN B 1 43 ? 16.703 -17.484 10.398 1 97.31 43 ASN B O 1
ATOM 2952 N N . GLU B 1 44 ? 17.391 -17.281 8.25 1 97.44 44 GLU B N 1
ATOM 2953 C CA . GLU B 1 44 ? 18.625 -16.625 8.68 1 97.44 44 GLU B CA 1
ATOM 2954 C C . GLU B 1 44 ? 18.688 -15.195 8.141 1 97.44 44 GLU B C 1
ATOM 2956 O O . GLU B 1 44 ? 19.438 -14.367 8.664 1 97.44 44 GLU B O 1
ATOM 2961 N N . LYS B 1 45 ? 17.984 -14.93 7.137 1 97.38 45 LYS B N 1
ATOM 2962 C CA . LYS B 1 45 ? 18.156 -13.648 6.461 1 97.38 45 LYS B CA 1
ATOM 2963 C C . LYS B 1 45 ? 16.812 -13.062 6.031 1 97.38 45 LYS B C 1
ATOM 2965 O O . LYS B 1 45 ? 16.656 -12.625 4.887 1 97.38 45 LYS B O 1
ATOM 2970 N N . ASP B 1 46 ? 15.867 -13.086 6.906 1 97.94 46 ASP B N 1
ATOM 2971 C CA . ASP B 1 46 ? 14.516 -12.656 6.555 1 97.94 46 ASP B CA 1
ATOM 2972 C C . ASP B 1 46 ? 14.391 -11.133 6.609 1 97.94 46 ASP B C 1
ATOM 2974 O O . ASP B 1 46 ? 13.297 -10.586 6.445 1 97.94 46 ASP B O 1
ATOM 2978 N N . ASP B 1 47 ? 15.453 -10.367 6.812 1 97.38 47 ASP B N 1
ATOM 2979 C CA . ASP B 1 47 ? 15.438 -8.922 7.016 1 97.38 47 ASP B CA 1
ATOM 2980 C C . ASP B 1 47 ? 15.07 -8.195 5.727 1 97.38 47 ASP B C 1
ATOM 2982 O O . ASP B 1 47 ? 14.398 -7.164 5.762 1 97.38 47 ASP B O 1
ATOM 2986 N N . ILE B 1 48 ? 15.453 -8.734 4.605 1 97.56 48 ILE B N 1
ATOM 2987 C CA . ILE B 1 48 ? 15.219 -8.078 3.326 1 97.56 48 ILE B CA 1
ATOM 2988 C C . ILE B 1 48 ? 13.727 -8.117 2.994 1 97.56 48 ILE B C 1
ATOM 2990 O O . ILE B 1 48 ? 13.141 -7.109 2.592 1 97.56 48 ILE B O 1
ATOM 2994 N N . ARG B 1 49 ? 13.141 -9.281 3.217 1 98.38 49 ARG B N 1
ATOM 2995 C CA . ARG B 1 49 ? 11.711 -9.422 2.992 1 98.38 49 ARG B CA 1
ATOM 2996 C C . ARG B 1 49 ? 10.922 -8.461 3.875 1 98.38 49 ARG B C 1
ATOM 2998 O O . ARG B 1 49 ? 10.023 -7.758 3.395 1 98.38 49 ARG B O 1
ATOM 3005 N N . GLN B 1 50 ? 11.32 -8.414 5.121 1 97.94 50 GLN B N 1
ATOM 3006 C CA . GLN B 1 50 ? 10.641 -7.543 6.074 1 97.94 50 GLN B CA 1
ATOM 3007 C C . GLN B 1 50 ? 10.82 -6.074 5.703 1 97.94 50 GLN B C 1
ATOM 3009 O O . GLN B 1 50 ? 9.859 -5.301 5.715 1 97.94 50 GLN B O 1
ATOM 3014 N N . LEU B 1 51 ? 12 -5.699 5.32 1 98.25 51 LEU B N 1
ATOM 3015 C CA . LEU B 1 51 ? 12.328 -4.324 4.961 1 98.25 51 LEU B CA 1
ATOM 3016 C C . LEU B 1 51 ? 11.508 -3.861 3.764 1 98.25 51 LEU B C 1
ATOM 3018 O O . LEU B 1 51 ? 10.977 -2.748 3.764 1 98.25 51 LEU B O 1
ATOM 3022 N N . LEU B 1 52 ? 11.352 -4.73 2.777 1 98.44 52 LEU B N 1
ATOM 3023 C CA . LEU B 1 52 ? 10.805 -4.309 1.493 1 98.44 52 LEU B CA 1
ATOM 3024 C C . LEU B 1 52 ? 9.281 -4.426 1.489 1 98.44 52 LEU B C 1
ATOM 3026 O O . LEU B 1 52 ? 8.602 -3.689 0.772 1 98.44 52 LEU B O 1
ATOM 3030 N N . LEU B 1 53 ? 8.758 -5.332 2.33 1 98.06 53 LEU B N 1
ATOM 3031 C CA . LEU B 1 53 ? 7.344 -5.633 2.145 1 98.06 53 LEU B CA 1
ATOM 3032 C C . LEU B 1 53 ? 6.5 -4.988 3.244 1 98.06 53 LEU B C 1
ATOM 3034 O O . LEU B 1 53 ? 5.293 -4.805 3.08 1 98.06 53 LEU B O 1
ATOM 3038 N N . ASN B 1 54 ? 7.094 -4.648 4.348 1 97.62 54 ASN B N 1
ATOM 3039 C CA . ASN B 1 54 ? 6.379 -3.912 5.383 1 97.62 54 ASN B CA 1
ATOM 3040 C C . ASN B 1 54 ? 6.402 -2.408 5.125 1 97.62 54 ASN B C 1
ATOM 3042 O O . ASN B 1 54 ? 7.195 -1.928 4.312 1 97.62 54 ASN B O 1
ATOM 3046 N N . GLU B 1 55 ? 5.5 -1.676 5.711 1 96.88 55 GLU B N 1
ATOM 3047 C CA . GLU B 1 55 ? 5.539 -0.217 5.668 1 96.88 55 GLU B CA 1
ATOM 3048 C C . GLU B 1 55 ? 6.758 0.323 6.406 1 96.88 55 GLU B C 1
ATOM 3050 O O . GLU B 1 55 ? 7.227 -0.283 7.375 1 96.88 55 GLU B O 1
ATOM 3055 N N . PRO B 1 56 ? 7.316 1.348 5.973 1 98 56 PRO B N 1
ATOM 3056 C CA . PRO B 1 56 ? 6.758 2.305 5.016 1 98 56 PRO B CA 1
ATOM 3057 C C . PRO B 1 56 ? 7.199 2.035 3.58 1 98 56 PRO B C 1
ATOM 3059 O O . PRO B 1 56 ? 6.797 2.752 2.66 1 98 56 PRO B O 1
ATOM 3062 N N . ARG B 1 57 ? 7.996 1.003 3.316 1 98.06 57 ARG B N 1
ATOM 3063 C CA . ARG B 1 57 ? 8.539 0.783 1.981 1 98.06 57 ARG B CA 1
ATOM 3064 C C . ARG B 1 57 ? 7.594 -0.06 1.135 1 98.06 57 ARG B C 1
ATOM 3066 O O . ARG B 1 57 ? 7.492 0.138 -0.078 1 98.06 57 ARG B O 1
ATOM 3073 N N . GLY B 1 58 ? 6.93 -0.888 1.802 1 97.06 58 GLY B N 1
ATOM 3074 C CA . GLY B 1 58 ? 6.055 -1.818 1.106 1 97.06 58 GLY B CA 1
ATOM 3075 C C . GLY B 1 58 ? 4.602 -1.703 1.53 1 97.06 58 GLY B C 1
ATOM 3076 O O . GLY B 1 58 ? 4.168 -0.646 1.99 1 97.06 58 GLY B O 1
ATOM 3077 N N . ARG B 1 59 ? 3.834 -2.713 1.189 1 95.69 59 ARG B N 1
ATOM 3078 C CA . ARG B 1 59 ? 2.418 -2.838 1.521 1 95.69 59 ARG B CA 1
ATOM 3079 C C . ARG B 1 59 ? 1.97 -4.293 1.465 1 95.69 59 ARG B C 1
ATOM 3081 O O . ARG B 1 59 ? 2.689 -5.152 0.949 1 95.69 59 ARG B O 1
ATOM 3088 N N . CYS B 1 60 ? 0.82 -4.477 1.902 1 92.75 60 CYS B N 1
ATOM 3089 C CA . CYS B 1 60 ? 0.289 -5.832 2.018 1 92.75 60 CYS B CA 1
ATOM 3090 C C . CYS B 1 60 ? 0.105 -6.461 0.642 1 92.75 60 CYS B C 1
ATOM 3092 O O . CYS B 1 60 ? 0.32 -7.664 0.473 1 92.75 60 CYS B O 1
ATOM 3094 N N . SER B 1 61 ? -0.254 -5.707 -0.315 1 93.06 61 SER B N 1
ATOM 3095 C CA . SER B 1 61 ? -0.63 -6.215 -1.631 1 93.06 61 SER B CA 1
ATOM 3096 C C . SER B 1 61 ? 0.534 -6.125 -2.611 1 93.06 61 SER B C 1
ATOM 3098 O O . SER B 1 61 ? 0.373 -5.633 -3.73 1 93.06 61 SER B O 1
ATOM 3100 N N . MET B 1 62 ? 1.67 -6.605 -2.219 1 96.12 62 MET B N 1
ATOM 3101 C CA . MET B 1 62 ? 2.805 -6.633 -3.137 1 96.12 62 MET B CA 1
ATOM 3102 C C . MET B 1 62 ? 3.736 -7.797 -2.816 1 96.12 62 MET B C 1
ATOM 3104 O O . MET B 1 62 ? 3.729 -8.312 -1.698 1 96.12 62 MET B O 1
ATOM 3108 N N . ASN B 1 63 ? 4.434 -8.273 -3.816 1 98.38 63 ASN B N 1
ATOM 3109 C CA . ASN B 1 63 ? 5.496 -9.273 -3.727 1 98.38 63 ASN B CA 1
ATOM 3110 C C . ASN B 1 63 ? 6.84 -8.695 -4.168 1 98.38 63 ASN B C 1
ATOM 3112 O O . ASN B 1 63 ? 6.891 -7.645 -4.805 1 98.38 63 ASN B O 1
ATOM 3116 N N . THR B 1 64 ? 7.836 -9.398 -3.74 1 98.75 64 THR B N 1
ATOM 3117 C CA . THR B 1 64 ? 9.172 -9.078 -4.223 1 98.75 64 THR B CA 1
ATOM 3118 C C . THR B 1 64 ? 9.922 -10.344 -4.621 1 98.75 64 THR B C 1
ATOM 3120 O O . THR B 1 64 ? 9.836 -11.367 -3.939 1 98.75 64 THR B O 1
ATOM 3123 N N . ASN B 1 65 ? 10.586 -10.273 -5.719 1 98.94 65 ASN B N 1
ATOM 3124 C CA . ASN B 1 65 ? 11.383 -11.375 -6.246 1 98.94 65 ASN B CA 1
ATOM 3125 C C . ASN B 1 65 ? 12.875 -11.078 -6.168 1 98.94 65 ASN B C 1
ATOM 3127 O O . ASN B 1 65 ? 13.312 -9.984 -6.527 1 98.94 65 ASN B O 1
ATOM 3131 N N . LEU B 1 66 ? 13.625 -12.031 -5.672 1 98.88 66 LEU B N 1
ATOM 3132 C CA . LEU B 1 66 ? 15.07 -11.875 -5.555 1 98.88 66 LEU B CA 1
ATOM 3133 C C . LEU B 1 66 ? 15.789 -12.75 -6.574 1 98.88 66 LEU B C 1
ATOM 3135 O O . LEU B 1 66 ? 15.766 -13.977 -6.473 1 98.88 66 LEU B O 1
ATOM 3139 N N . ILE B 1 67 ? 16.438 -12.141 -7.52 1 98.81 67 ILE B N 1
ATOM 3140 C CA . ILE B 1 67 ? 17.234 -12.883 -8.492 1 98.81 67 ILE B CA 1
ATOM 3141 C C . ILE B 1 67 ? 18.516 -13.398 -7.82 1 98.81 67 ILE B C 1
ATOM 3143 O O . ILE B 1 67 ? 19.203 -12.656 -7.121 1 98.81 67 ILE B O 1
ATOM 3147 N N . LEU B 1 68 ? 18.797 -14.633 -7.984 1 98.44 68 LEU B N 1
ATOM 3148 C CA . LEU B 1 68 ? 20 -15.305 -7.488 1 98.44 68 LEU B CA 1
ATOM 3149 C C . LEU B 1 68 ? 20.578 -16.234 -8.547 1 98.44 68 LEU B C 1
ATOM 3151 O O . LEU B 1 68 ? 19.891 -16.594 -9.508 1 98.44 68 LEU B O 1
ATOM 3155 N N . PRO B 1 69 ? 21.891 -16.609 -8.383 1 97.69 69 PRO B N 1
ATOM 3156 C CA . PRO B 1 69 ? 22.391 -17.688 -9.242 1 97.69 69 PRO B CA 1
ATOM 3157 C C . PRO B 1 69 ? 21.562 -18.969 -9.109 1 97.69 69 PRO B C 1
ATOM 3159 O O . PRO B 1 69 ? 21.234 -19.375 -7.992 1 97.69 69 PRO B O 1
ATOM 3162 N N . PRO B 1 70 ? 21.266 -19.516 -10.273 1 98.44 70 PRO B N 1
ATOM 3163 C CA . PRO B 1 70 ? 20.531 -20.766 -10.203 1 98.44 70 PRO B CA 1
ATOM 3164 C C . PRO B 1 70 ? 21.375 -21.922 -9.633 1 98.44 70 PRO B C 1
ATOM 3166 O O . PRO B 1 70 ? 22.594 -21.859 -9.672 1 98.44 70 PRO B O 1
ATOM 3169 N N . CYS B 1 71 ? 20.703 -22.844 -9.047 1 98.25 71 CYS B N 1
ATOM 3170 C CA . CYS B 1 71 ? 21.359 -24.062 -8.578 1 98.25 71 CYS B CA 1
ATOM 3171 C C . CYS B 1 71 ? 21.375 -25.125 -9.672 1 98.25 71 CYS B C 1
ATOM 3173 O O . CYS B 1 71 ? 22.312 -25.938 -9.75 1 98.25 71 CYS B O 1
ATOM 3175 N N . ASP B 1 72 ? 20.328 -25.172 -10.461 1 97.88 72 ASP B N 1
ATOM 3176 C CA . ASP B 1 72 ? 20.234 -26.078 -11.594 1 97.88 72 ASP B CA 1
ATOM 3177 C C . ASP B 1 72 ? 20.969 -25.516 -12.805 1 97.88 72 ASP B C 1
ATOM 3179 O O . ASP B 1 72 ? 20.641 -24.422 -13.281 1 97.88 72 ASP B O 1
ATOM 3183 N N . PRO B 1 73 ? 21.859 -26.266 -13.398 1 97.12 73 PRO B N 1
ATOM 3184 C CA . PRO B 1 73 ? 22.672 -25.734 -14.5 1 97.12 73 PRO B CA 1
ATOM 3185 C C . PRO B 1 73 ? 21.859 -25.516 -15.773 1 97.12 73 PRO B C 1
ATOM 3187 O O . PRO B 1 73 ? 22.344 -24.844 -16.703 1 97.12 73 PRO B O 1
ATOM 3190 N N . ARG B 1 74 ? 20.719 -26 -15.852 1 97.56 74 ARG B N 1
ATOM 3191 C CA . ARG B 1 74 ? 19.891 -25.828 -17.031 1 97.56 74 ARG B CA 1
ATOM 3192 C C . ARG B 1 74 ? 19.219 -24.453 -17.047 1 97.56 74 ARG B C 1
ATOM 3194 O O . ARG B 1 74 ? 18.672 -24.031 -18.062 1 97.56 74 ARG B O 1
ATOM 3201 N N . ALA B 1 75 ? 19.219 -23.859 -15.906 1 98.5 75 ALA B N 1
ATOM 3202 C CA . ALA B 1 75 ? 18.469 -22.625 -15.766 1 98.5 75 ALA B CA 1
ATOM 3203 C C . ALA B 1 75 ? 19.312 -21.422 -16.188 1 98.5 75 ALA B C 1
ATOM 3205 O O . ALA B 1 75 ? 20.531 -21.406 -15.977 1 98.5 75 ALA B O 1
ATOM 3206 N N . ASP B 1 76 ? 18.641 -20.422 -16.719 1 98.06 76 ASP B N 1
ATOM 3207 C CA . ASP B 1 76 ? 19.281 -19.156 -17.062 1 98.06 76 ASP B CA 1
ATOM 3208 C C . ASP B 1 76 ? 19.422 -18.25 -15.844 1 98.06 76 ASP B C 1
ATOM 3210 O O . ASP B 1 76 ? 20.344 -17.453 -15.766 1 98.06 76 ASP B O 1
ATOM 3214 N N . ALA B 1 77 ? 18.516 -18.344 -14.938 1 98.31 77 ALA B N 1
ATOM 3215 C CA . ALA B 1 77 ? 18.484 -17.578 -13.695 1 98.31 77 ALA B CA 1
ATOM 3216 C C . ALA B 1 77 ? 17.656 -18.297 -12.625 1 98.31 77 ALA B C 1
ATOM 3218 O O . ALA B 1 77 ? 16.844 -19.156 -12.938 1 98.31 77 ALA B O 1
ATOM 3219 N N . GLY B 1 78 ? 17.953 -18.047 -11.414 1 98.62 78 GLY B N 1
ATOM 3220 C CA . GLY B 1 78 ? 17.125 -18.438 -10.289 1 98.62 78 GLY B CA 1
ATOM 3221 C C . GLY B 1 78 ? 16.484 -17.266 -9.57 1 98.62 78 GLY B C 1
ATOM 3222 O O . GLY B 1 78 ? 16.953 -16.125 -9.703 1 98.62 78 GLY B O 1
ATOM 3223 N N . PHE B 1 79 ? 15.352 -17.516 -8.906 1 98.56 79 PHE B N 1
ATOM 3224 C CA . PHE B 1 79 ? 14.805 -16.438 -8.094 1 98.56 79 PHE B CA 1
ATOM 3225 C C . PHE B 1 79 ? 13.969 -17 -6.945 1 98.56 79 PHE B C 1
ATOM 3227 O O . PHE B 1 79 ? 13.539 -18.156 -6.992 1 98.56 79 PHE B O 1
ATOM 3234 N N . LEU B 1 80 ? 13.852 -16.25 -5.895 1 98.81 80 LEU B N 1
ATOM 3235 C CA . LEU B 1 80 ? 13 -16.531 -4.742 1 98.81 80 LEU B CA 1
ATOM 3236 C C . LEU B 1 80 ? 11.844 -15.539 -4.68 1 98.81 80 LEU B C 1
ATOM 3238 O O . LEU B 1 80 ? 12.008 -14.359 -4.992 1 98.81 80 LEU B O 1
ATOM 3242 N N . ILE B 1 81 ? 10.734 -16.031 -4.277 1 98.62 81 ILE B N 1
ATOM 3243 C CA . ILE B 1 81 ? 9.523 -15.211 -4.215 1 98.62 81 ILE B CA 1
ATOM 3244 C C . ILE B 1 81 ? 9.203 -14.883 -2.76 1 98.62 81 ILE B C 1
ATOM 3246 O O . ILE B 1 81 ? 8.969 -15.781 -1.947 1 98.62 81 ILE B O 1
ATOM 3250 N N . MET B 1 82 ? 9.156 -13.602 -2.506 1 98.44 82 MET B N 1
ATOM 3251 C CA . MET B 1 82 ? 8.852 -13.117 -1.162 1 98.44 82 MET B CA 1
ATOM 3252 C C . MET B 1 82 ? 7.457 -12.5 -1.111 1 98.44 82 MET B C 1
ATOM 3254 O O . MET B 1 82 ? 7.156 -11.578 -1.875 1 98.44 82 MET B O 1
ATOM 3258 N N . GLU B 1 83 ? 6.629 -13.031 -0.282 1 96.94 83 GLU B N 1
ATOM 3259 C CA . GLU B 1 83 ? 5.336 -12.453 0.072 1 96.94 83 GLU B CA 1
ATOM 3260 C C . GLU B 1 83 ? 5.34 -11.93 1.506 1 96.94 83 GLU B C 1
ATOM 3262 O O . GLU B 1 83 ? 6.348 -12.031 2.207 1 96.94 83 GLU B O 1
ATOM 3267 N N . SER B 1 84 ? 4.277 -11.32 1.917 1 94.12 84 SER B N 1
ATOM 3268 C CA . SER B 1 84 ? 4.25 -10.656 3.217 1 94.12 84 SER B CA 1
ATOM 3269 C C . SER B 1 84 ? 4.434 -11.656 4.352 1 94.12 84 SER B C 1
ATOM 3271 O O . SER B 1 84 ? 5.105 -11.359 5.344 1 94.12 84 SER B O 1
ATOM 3273 N N . GLU B 1 85 ? 3.867 -12.867 4.16 1 93.25 85 GLU B N 1
ATOM 3274 C CA . GLU B 1 85 ? 3.838 -13.789 5.293 1 93.25 85 GLU B CA 1
ATOM 3275 C C . GLU B 1 85 ? 4.695 -15.016 5.023 1 93.25 85 GLU B C 1
ATOM 3277 O O . GLU B 1 85 ? 4.879 -15.859 5.906 1 93.25 85 GLU B O 1
ATOM 3282 N N . GLU B 1 86 ? 5.203 -15.102 3.777 1 94 86 GLU B N 1
ATOM 3283 C CA . GLU B 1 86 ? 5.922 -16.328 3.459 1 94 86 GLU B CA 1
ATOM 3284 C C . GLU B 1 86 ? 6.801 -16.156 2.223 1 94 86 GLU B C 1
ATOM 3286 O O . GLU B 1 86 ? 6.73 -15.125 1.548 1 94 86 GLU B O 1
ATOM 3291 N N . TYR B 1 87 ? 7.703 -17.156 2.08 1 97.25 87 TYR B N 1
ATOM 3292 C CA . TYR B 1 87 ? 8.367 -17.391 0.803 1 97.25 87 TYR B CA 1
ATOM 3293 C C . TYR B 1 87 ? 7.609 -18.438 -0.012 1 97.25 87 TYR B C 1
ATOM 3295 O O . TYR B 1 87 ? 7.445 -19.578 0.428 1 97.25 87 TYR B O 1
ATOM 3303 N N . ALA B 1 88 ? 7.133 -18 -1.125 1 97.12 88 ALA B N 1
ATOM 3304 C CA . ALA B 1 88 ? 6.379 -18.938 -1.957 1 97.12 88 ALA B CA 1
ATOM 3305 C C . ALA B 1 88 ? 7.316 -19.812 -2.783 1 97.12 88 ALA B C 1
ATOM 3307 O O . ALA B 1 88 ? 8.266 -19.312 -3.393 1 97.12 88 ALA B O 1
ATOM 3308 N N . PRO B 1 89 ? 7.035 -21.078 -2.832 1 96.81 89 PRO B N 1
ATOM 3309 C CA . PRO B 1 89 ? 7.863 -21.938 -3.68 1 96.81 89 PRO B CA 1
ATOM 3310 C C . PRO B 1 89 ? 7.734 -21.594 -5.164 1 96.81 89 PRO B C 1
ATOM 3312 O O . PRO B 1 89 ? 8.688 -21.781 -5.93 1 96.81 89 PRO B O 1
ATOM 3315 N N . MET B 1 90 ? 6.516 -21.203 -5.488 1 96.56 90 MET B N 1
ATOM 3316 C CA . MET B 1 90 ? 6.234 -20.828 -6.871 1 96.56 90 MET B CA 1
ATOM 3317 C C . MET B 1 90 ? 5.082 -19.828 -6.938 1 96.56 90 MET B C 1
ATOM 3319 O O . MET B 1 90 ? 4.16 -19.875 -6.121 1 96.56 90 MET B O 1
ATOM 3323 N N . SER B 1 91 ? 5.156 -18.938 -7.91 1 97.31 91 SER B N 1
ATOM 3324 C CA . SER B 1 91 ? 4.117 -17.938 -8.195 1 97.31 91 SER B CA 1
ATOM 3325 C C . SER B 1 91 ? 4.117 -17.547 -9.664 1 97.31 91 SER B C 1
ATOM 3327 O O . SER B 1 91 ? 5.152 -17.156 -10.211 1 97.31 91 SER B O 1
ATOM 3329 N N . GLY B 1 92 ? 2.998 -17.609 -10.281 1 98.19 92 GLY B N 1
ATOM 3330 C CA . GLY B 1 92 ? 2.908 -17.344 -11.711 1 98.19 92 GLY B CA 1
ATOM 3331 C C . GLY B 1 92 ? 3.121 -15.875 -12.055 1 98.19 92 GLY B C 1
ATOM 3332 O O . GLY B 1 92 ? 3.967 -15.547 -12.891 1 98.19 92 GLY B O 1
ATOM 3333 N N . SER B 1 93 ? 2.342 -15.016 -11.398 1 98.62 93 SER B N 1
ATOM 3334 C CA . SER B 1 93 ? 2.484 -13.586 -11.68 1 98.62 93 SER B CA 1
ATOM 3335 C C . SER B 1 93 ? 3.912 -13.117 -11.422 1 98.62 93 SER B C 1
ATOM 3337 O O . SER B 1 93 ? 4.445 -12.305 -12.18 1 98.62 93 SER B O 1
ATOM 3339 N N . ASN B 1 94 ? 4.547 -13.617 -10.406 1 98.81 94 ASN B N 1
ATOM 3340 C CA . ASN B 1 94 ? 5.926 -13.25 -10.094 1 98.81 94 ASN B CA 1
ATOM 3341 C C . ASN B 1 94 ? 6.902 -13.812 -11.117 1 98.81 94 ASN B C 1
ATOM 3343 O O . ASN B 1 94 ? 7.922 -13.195 -11.422 1 98.81 94 ASN B O 1
ATOM 3347 N N . THR B 1 95 ? 6.59 -14.961 -11.625 1 98.81 95 THR B N 1
ATOM 3348 C CA . THR B 1 95 ? 7.387 -15.508 -12.719 1 98.81 95 THR B CA 1
ATOM 3349 C C . THR B 1 95 ? 7.312 -14.609 -13.945 1 98.81 95 THR B C 1
ATOM 3351 O O . THR B 1 95 ? 8.336 -14.312 -14.57 1 98.81 95 THR B O 1
ATOM 3354 N N . ILE B 1 96 ? 6.129 -14.195 -14.266 1 98.88 96 ILE B N 1
ATOM 3355 C CA . ILE B 1 96 ? 5.91 -13.32 -15.414 1 98.88 96 ILE B CA 1
ATOM 3356 C C . ILE B 1 96 ? 6.648 -12 -15.203 1 98.88 96 ILE B C 1
ATOM 3358 O O . ILE B 1 96 ? 7.328 -11.508 -16.109 1 98.88 96 ILE B O 1
ATOM 3362 N N . CYS B 1 97 ? 6.578 -11.391 -14.016 1 98.88 97 CYS B N 1
ATOM 3363 C CA . CYS B 1 97 ? 7.309 -10.172 -13.695 1 98.88 97 CYS B CA 1
ATOM 3364 C C . CYS B 1 97 ? 8.812 -10.383 -13.836 1 98.88 97 CYS B C 1
ATOM 3366 O O . CYS B 1 97 ? 9.5 -9.578 -14.461 1 98.88 97 CYS B O 1
ATOM 3368 N N . THR B 1 98 ? 9.312 -11.461 -13.227 1 98.88 98 THR B N 1
ATOM 3369 C CA . THR B 1 98 ? 10.75 -11.734 -13.219 1 98.88 98 THR B CA 1
ATOM 3370 C C . THR B 1 98 ? 11.273 -11.898 -14.648 1 98.88 98 THR B C 1
ATOM 3372 O O . THR B 1 98 ? 12.289 -11.305 -15.016 1 98.88 98 THR B O 1
ATOM 3375 N N . ALA B 1 99 ? 10.547 -12.648 -15.445 1 98.88 99 ALA B N 1
ATOM 3376 C CA . ALA B 1 99 ? 10.938 -12.844 -16.844 1 98.88 99 ALA B CA 1
ATOM 3377 C C . ALA B 1 99 ? 10.969 -11.516 -17.594 1 98.88 99 ALA B C 1
ATOM 3379 O O . ALA B 1 99 ? 11.922 -11.227 -18.312 1 98.88 99 ALA B O 1
ATOM 3380 N N . THR B 1 100 ? 9.953 -10.742 -17.406 1 98.81 100 THR B N 1
ATOM 3381 C CA . THR B 1 100 ? 9.852 -9.445 -18.078 1 98.81 100 THR B CA 1
ATOM 3382 C C . THR B 1 100 ? 11.023 -8.547 -17.688 1 98.81 100 THR B C 1
ATOM 3384 O O . THR B 1 100 ? 11.656 -7.941 -18.562 1 98.81 100 THR B O 1
ATOM 3387 N N . VAL B 1 101 ? 11.359 -8.5 -16.422 1 98.81 101 VAL B N 1
ATOM 3388 C CA . VAL B 1 101 ? 12.445 -7.648 -15.945 1 98.81 101 VAL B CA 1
ATOM 3389 C C . VAL B 1 101 ? 13.781 -8.156 -16.484 1 98.81 101 VAL B C 1
ATOM 3391 O O . VAL B 1 101 ? 14.602 -7.375 -16.969 1 98.81 101 VAL B O 1
ATOM 3394 N N . LEU B 1 102 ? 14 -9.469 -16.406 1 98.75 102 LEU B N 1
ATOM 3395 C CA . LEU B 1 102 ? 15.234 -10.047 -16.922 1 98.75 102 LEU B CA 1
ATOM 3396 C C . LEU B 1 102 ? 15.453 -9.656 -18.391 1 98.75 102 LEU B C 1
ATOM 3398 O O . LEU B 1 102 ? 16.562 -9.305 -18.781 1 98.75 102 LEU B O 1
ATOM 3402 N N . LEU B 1 103 ? 14.406 -9.656 -19.141 1 98.44 103 LEU B N 1
ATOM 3403 C CA . LEU B 1 103 ? 14.508 -9.438 -20.578 1 98.44 103 LEU B CA 1
ATOM 3404 C C . LEU B 1 103 ? 14.609 -7.949 -20.906 1 98.44 103 LEU B C 1
ATOM 3406 O O . LEU B 1 103 ? 15.508 -7.523 -21.625 1 98.44 103 LEU B O 1
ATOM 3410 N N . GLU B 1 104 ? 13.727 -7.137 -20.312 1 97.81 104 GLU B N 1
ATOM 3411 C CA . GLU B 1 104 ? 13.633 -5.734 -20.703 1 97.81 104 GLU B CA 1
ATOM 3412 C C . GLU B 1 104 ? 14.805 -4.926 -20.141 1 97.81 104 GLU B C 1
ATOM 3414 O O . GLU B 1 104 ? 15.117 -3.846 -20.656 1 97.81 104 GLU B O 1
ATOM 3419 N N . THR B 1 105 ? 15.43 -5.41 -19.094 1 97.56 105 THR B N 1
ATOM 3420 C CA . THR B 1 105 ? 16.594 -4.711 -18.578 1 97.56 105 THR B CA 1
ATOM 3421 C C . THR B 1 105 ? 17.875 -5.234 -19.219 1 97.56 105 THR B C 1
ATOM 3423 O O . THR B 1 105 ? 18.969 -4.719 -18.953 1 97.56 105 THR B O 1
ATOM 3426 N N . GLY B 1 106 ? 17.828 -6.297 -19.969 1 97.19 106 GLY B N 1
ATOM 3427 C CA . GLY B 1 106 ? 18.984 -6.82 -20.688 1 97.19 106 GLY B CA 1
ATOM 3428 C C . GLY B 1 106 ? 19.828 -7.758 -19.859 1 97.19 106 GLY B C 1
ATOM 3429 O O . GLY B 1 106 ? 20.953 -8.109 -20.25 1 97.19 106 GLY B O 1
ATOM 3430 N N . MET B 1 107 ? 19.359 -8.117 -18.703 1 97.56 107 MET B N 1
ATOM 3431 C CA . MET B 1 107 ? 20.094 -9.086 -17.906 1 97.56 107 MET B CA 1
ATOM 3432 C C . MET B 1 107 ? 20.203 -10.422 -18.625 1 97.56 107 MET B C 1
ATOM 3434 O O . MET B 1 107 ? 21.188 -11.141 -18.469 1 97.56 107 MET B O 1
ATOM 3438 N N . VAL B 1 108 ? 19.094 -10.766 -19.281 1 97.19 108 VAL B N 1
ATOM 3439 C CA . VAL B 1 108 ? 19.078 -11.875 -20.234 1 97.19 108 VAL B CA 1
ATOM 3440 C C . VAL B 1 108 ? 18.828 -11.336 -21.641 1 97.19 108 VAL B C 1
ATOM 3442 O O . VAL B 1 108 ? 17.938 -10.523 -21.859 1 97.19 108 VAL B O 1
ATOM 3445 N N . PRO B 1 109 ? 19.672 -11.766 -22.625 1 97.06 109 PRO B N 1
ATOM 3446 C CA . PRO B 1 109 ? 19.484 -11.25 -23.984 1 97.06 109 PRO B CA 1
ATOM 3447 C C . PRO B 1 109 ? 18.125 -11.617 -24.578 1 97.06 109 PRO B C 1
ATOM 3449 O O . PRO B 1 109 ? 17.703 -12.781 -24.5 1 97.06 109 PRO B O 1
ATOM 3452 N N . MET B 1 110 ? 17.484 -10.633 -25.188 1 97.31 110 MET B N 1
ATOM 3453 C CA . MET B 1 110 ? 16.188 -10.812 -25.828 1 97.31 110 MET B CA 1
ATOM 3454 C C . MET B 1 110 ? 16.359 -11.305 -27.25 1 97.31 110 MET B C 1
ATOM 3456 O O . MET B 1 110 ? 17.219 -10.812 -27.984 1 97.31 110 MET B O 1
ATOM 3460 N N . LYS B 1 111 ? 15.633 -12.32 -27.562 1 97.62 111 LYS B N 1
ATOM 3461 C CA . LYS B 1 111 ? 15.508 -12.781 -28.938 1 97.62 111 LYS B CA 1
ATOM 3462 C C . LYS B 1 111 ? 14.086 -12.586 -29.469 1 97.62 111 LYS B C 1
ATOM 3464 O O . LYS B 1 111 ? 13.117 -12.953 -28.797 1 97.62 111 LYS B O 1
ATOM 3469 N N . GLU B 1 112 ? 13.992 -12.008 -30.594 1 97.31 112 GLU B N 1
ATOM 3470 C CA . GLU B 1 112 ? 12.688 -11.797 -31.219 1 97.31 112 GLU B CA 1
ATOM 3471 C C . GLU B 1 112 ? 12.422 -12.812 -32.312 1 97.31 112 GLU B C 1
ATOM 3473 O O . GLU B 1 112 ? 13.352 -13.234 -33 1 97.31 112 GLU B O 1
ATOM 3478 N N . PRO B 1 113 ? 11.234 -13.219 -32.531 1 98.19 113 PRO B N 1
ATOM 3479 C CA . PRO B 1 113 ? 10.016 -12.773 -31.844 1 98.19 113 PRO B CA 1
ATOM 3480 C C . PRO B 1 113 ? 9.742 -13.516 -30.547 1 98.19 113 PRO B C 1
ATOM 3482 O O . PRO B 1 113 ? 8.859 -13.125 -29.781 1 98.19 113 PRO B O 1
ATOM 3485 N N . ILE B 1 114 ? 10.445 -14.664 -30.312 1 98.69 114 ILE B N 1
ATOM 3486 C CA . ILE B 1 114 ? 10.25 -15.477 -29.109 1 98.69 114 ILE B CA 1
ATOM 3487 C C . ILE B 1 114 ? 11.578 -15.648 -28.391 1 98.69 114 ILE B C 1
ATOM 3489 O O . ILE B 1 114 ? 12.594 -15.977 -29 1 98.69 114 ILE B O 1
ATOM 3493 N N . THR B 1 115 ? 11.562 -15.352 -27.141 1 98.56 115 THR B N 1
ATOM 3494 C CA . THR B 1 115 ? 12.68 -15.688 -26.266 1 98.56 115 THR B CA 1
ATOM 3495 C C . THR B 1 115 ? 12.305 -16.828 -25.328 1 98.56 115 THR B C 1
ATOM 3497 O O . THR B 1 115 ? 11.258 -16.797 -24.688 1 98.56 115 THR B O 1
ATOM 3500 N N . GLN B 1 116 ? 13.094 -17.828 -25.266 1 98.25 116 GLN B N 1
ATOM 3501 C CA . GLN B 1 116 ? 12.914 -18.922 -24.312 1 98.25 116 GLN B CA 1
ATOM 3502 C C . GLN B 1 116 ? 13.922 -18.844 -23.172 1 98.25 116 GLN B C 1
ATOM 3504 O O . GLN B 1 116 ? 15.094 -18.547 -23.406 1 98.25 116 GLN B O 1
ATOM 3509 N N . LEU B 1 117 ? 13.398 -18.969 -22 1 96.94 117 LEU B N 1
ATOM 3510 C CA . LEU B 1 117 ? 14.289 -19.016 -20.844 1 96.94 117 LEU B CA 1
ATOM 3511 C C . LEU B 1 117 ? 13.797 -20.047 -19.828 1 96.94 117 LEU B C 1
ATOM 3513 O O . LEU B 1 117 ? 12.625 -20.422 -19.844 1 96.94 117 LEU B O 1
ATOM 3517 N N . THR B 1 118 ? 14.742 -20.547 -19.078 1 98.5 118 THR B N 1
ATOM 3518 C CA . THR B 1 118 ? 14.461 -21.469 -17.984 1 98.5 118 THR B CA 1
ATOM 3519 C C . THR B 1 118 ? 14.82 -20.844 -16.641 1 98.5 118 THR B C 1
ATOM 3521 O O . THR B 1 118 ? 15.93 -20.344 -16.453 1 98.5 118 THR B O 1
ATOM 3524 N N . LEU B 1 119 ? 13.891 -20.906 -15.727 1 98.62 119 LEU B N 1
ATOM 3525 C CA . LEU B 1 119 ? 14.07 -20.312 -14.406 1 98.62 119 LEU B CA 1
ATOM 3526 C C . LEU B 1 119 ? 14.078 -21.391 -13.328 1 98.62 119 LEU B C 1
ATOM 3528 O O . LEU B 1 119 ? 13.289 -22.344 -13.383 1 98.62 119 LEU B O 1
ATOM 3532 N N . ASP B 1 120 ? 15.031 -21.266 -12.422 1 98.62 120 ASP B N 1
ATOM 3533 C CA . ASP B 1 120 ? 15.133 -22.141 -11.266 1 98.62 120 ASP B CA 1
ATOM 3534 C C . ASP B 1 120 ? 14.367 -21.578 -10.07 1 98.62 120 ASP B C 1
ATOM 3536 O O . ASP B 1 120 ? 14.633 -20.453 -9.625 1 98.62 120 ASP B O 1
ATOM 3540 N N . THR B 1 121 ? 13.336 -22.281 -9.586 1 98.06 121 THR B N 1
ATOM 3541 C CA . THR B 1 121 ? 12.531 -21.844 -8.453 1 98.06 121 THR B CA 1
ATOM 3542 C C . THR B 1 121 ? 12.609 -22.859 -7.312 1 98.06 121 THR B C 1
ATOM 3544 O O . THR B 1 121 ? 13.203 -23.922 -7.469 1 98.06 121 THR B O 1
ATOM 3547 N N . ALA B 1 122 ? 12.031 -22.547 -6.188 1 97.44 122 ALA B N 1
ATOM 3548 C CA . ALA B 1 122 ? 12.031 -23.438 -5.035 1 97.44 122 ALA B CA 1
ATOM 3549 C C . ALA B 1 122 ? 11.148 -24.656 -5.289 1 97.44 122 ALA B C 1
ATOM 3551 O O . ALA B 1 122 ? 11.289 -25.688 -4.621 1 97.44 122 ALA B O 1
ATOM 3552 N N . ALA B 1 123 ? 10.266 -24.516 -6.285 1 95.38 123 ALA B N 1
ATOM 3553 C CA . ALA B 1 123 ? 9.383 -25.641 -6.625 1 95.38 123 ALA B CA 1
ATOM 3554 C C . ALA B 1 123 ? 9.969 -26.453 -7.77 1 95.38 123 ALA B C 1
ATOM 3556 O O . ALA B 1 123 ? 9.422 -27.516 -8.125 1 95.38 123 ALA B O 1
ATOM 3557 N N . GLY B 1 124 ? 11.055 -26.016 -8.367 1 94 124 GLY B N 1
ATOM 3558 C CA . GLY B 1 124 ? 11.641 -26.688 -9.516 1 94 124 GLY B CA 1
ATOM 3559 C C . GLY B 1 124 ? 11.82 -25.781 -10.719 1 94 124 GLY B C 1
ATOM 3560 O O . GLY B 1 124 ? 11.68 -24.562 -10.609 1 94 124 GLY B O 1
ATOM 3561 N N . LEU B 1 125 ? 12.164 -26.391 -11.852 1 96.44 125 LEU B N 1
ATOM 3562 C CA . LEU B 1 125 ? 12.43 -25.656 -13.078 1 96.44 125 LEU B CA 1
ATOM 3563 C C . LEU B 1 125 ? 11.133 -25.234 -13.758 1 96.44 125 LEU B C 1
ATOM 3565 O O . LEU B 1 125 ? 10.172 -26 -13.805 1 96.44 125 LEU B O 1
ATOM 3569 N N . VAL B 1 126 ? 11.109 -24.016 -14.211 1 97.75 126 VAL B N 1
ATOM 3570 C CA . VAL B 1 126 ? 9.992 -23.469 -14.961 1 97.75 126 VAL B CA 1
ATOM 3571 C C . VAL B 1 126 ? 10.492 -22.891 -16.281 1 97.75 126 VAL B C 1
ATOM 3573 O O . VAL B 1 126 ? 11.406 -22.062 -16.297 1 97.75 126 VAL B O 1
ATOM 3576 N N . THR B 1 127 ? 9.922 -23.328 -17.391 1 98.19 127 THR B N 1
ATOM 3577 C CA . THR B 1 127 ? 10.305 -22.797 -18.688 1 98.19 127 THR B CA 1
ATOM 3578 C C . THR B 1 127 ? 9.359 -21.688 -19.125 1 98.19 127 THR B C 1
ATOM 3580 O O . THR B 1 127 ? 8.148 -21.781 -18.922 1 98.19 127 THR B O 1
ATOM 3583 N N . VAL B 1 128 ? 9.93 -20.688 -19.75 1 98.38 128 VAL B N 1
ATOM 3584 C CA . VAL B 1 128 ? 9.195 -19.484 -20.125 1 98.38 128 VAL B CA 1
ATOM 3585 C C . VAL B 1 128 ? 9.352 -19.25 -21.625 1 98.38 128 VAL B C 1
ATOM 3587 O O . VAL B 1 128 ? 10.438 -19.422 -22.188 1 98.38 128 VAL B O 1
ATOM 3590 N N . LYS B 1 129 ? 8.297 -18.953 -22.25 1 98.75 129 LYS B N 1
ATOM 3591 C CA . LYS B 1 129 ? 8.266 -18.438 -23.609 1 98.75 129 LYS B CA 1
ATOM 3592 C C . LYS B 1 129 ? 7.723 -17.016 -23.641 1 98.75 129 LYS B C 1
ATOM 3594 O O . LYS B 1 129 ? 6.547 -16.781 -23.344 1 98.75 129 LYS B O 1
ATOM 3599 N N . ALA B 1 130 ? 8.586 -16.094 -24.047 1 98.75 130 ALA B N 1
ATOM 3600 C CA . ALA B 1 130 ? 8.211 -14.688 -24.078 1 98.75 130 ALA B CA 1
ATOM 3601 C C . ALA B 1 130 ? 8.086 -14.18 -25.5 1 98.75 130 ALA B C 1
ATOM 3603 O O . ALA B 1 130 ? 9 -14.352 -26.312 1 98.75 130 ALA B O 1
ATOM 3604 N N . GLU B 1 131 ? 6.938 -13.617 -25.797 1 98.81 131 GLU B N 1
ATOM 3605 C CA . GLU B 1 131 ? 6.781 -12.883 -27.047 1 98.81 131 GLU B CA 1
ATOM 3606 C C . GLU B 1 131 ? 7.418 -11.5 -26.953 1 98.81 131 GLU B C 1
ATOM 3608 O O . GLU B 1 131 ? 7.035 -10.688 -26.109 1 98.81 131 GLU B O 1
ATOM 3613 N N . CYS B 1 132 ? 8.352 -11.312 -27.859 1 97.94 132 CYS B N 1
ATOM 3614 C CA . CYS B 1 132 ? 9.141 -10.086 -27.797 1 97.94 132 CYS B CA 1
ATOM 3615 C C . CYS B 1 132 ? 9.078 -9.32 -29.109 1 97.94 132 CYS B C 1
ATOM 3617 O O . CYS B 1 132 ? 9.094 -9.93 -30.188 1 97.94 132 CYS B O 1
ATOM 3619 N N . GLU B 1 133 ? 8.992 -8.016 -28.969 1 96.94 133 GLU B N 1
ATOM 3620 C CA . GLU B 1 133 ? 8.992 -7.133 -30.141 1 96.94 133 GLU B CA 1
ATOM 3621 C C . GLU B 1 133 ? 9.578 -5.77 -29.797 1 96.94 133 GLU B C 1
ATOM 3623 O O . GLU B 1 133 ? 9.125 -5.105 -28.859 1 96.94 133 GLU B O 1
ATOM 3628 N N . ALA B 1 134 ? 10.57 -5.367 -30.531 1 94.88 134 ALA B N 1
ATOM 3629 C CA . ALA B 1 134 ? 11.18 -4.043 -30.422 1 94.88 134 ALA B CA 1
ATOM 3630 C C . ALA B 1 134 ? 11.625 -3.762 -28.984 1 94.88 134 ALA B C 1
ATOM 3632 O O . ALA B 1 134 ? 11.336 -2.693 -28.438 1 94.88 134 ALA B O 1
ATOM 3633 N N . GLY B 1 135 ? 12.109 -4.816 -28.359 1 93.88 135 GLY B N 1
ATOM 3634 C CA . GLY B 1 135 ? 12.68 -4.641 -27.031 1 93.88 135 GLY B CA 1
ATOM 3635 C C . GLY B 1 135 ? 11.664 -4.801 -25.922 1 93.88 135 GLY B C 1
ATOM 3636 O O . GLY B 1 135 ? 12 -4.695 -24.75 1 93.88 135 GLY B O 1
ATOM 3637 N N . LYS B 1 136 ? 10.445 -5.082 -26.297 1 96.69 136 LYS B N 1
ATOM 3638 C CA . LYS B 1 136 ? 9.367 -5.242 -25.312 1 96.69 136 LYS B CA 1
ATOM 3639 C C . LYS B 1 136 ? 8.977 -6.711 -25.172 1 96.69 136 LYS B C 1
ATOM 3641 O O . LYS B 1 136 ? 8.883 -7.438 -26.156 1 96.69 136 LYS B O 1
ATOM 3646 N N . CYS B 1 137 ? 8.867 -7.137 -23.922 1 97.31 137 CYS B N 1
ATOM 3647 C CA . CYS B 1 137 ? 8.219 -8.406 -23.609 1 97.31 137 CYS B CA 1
ATOM 3648 C C . CYS B 1 137 ? 6.707 -8.258 -23.562 1 97.31 137 CYS B C 1
ATOM 3650 O O . CYS B 1 137 ? 6.16 -7.77 -22.578 1 97.31 137 CYS B O 1
ATOM 3652 N N . LYS B 1 138 ? 6.012 -8.734 -24.547 1 97.69 138 LYS B N 1
ATOM 3653 C CA . LYS B 1 138 ? 4.598 -8.43 -24.734 1 97.69 138 LYS B CA 1
ATOM 3654 C C . LYS B 1 138 ? 3.719 -9.43 -23.984 1 97.69 138 LYS B C 1
ATOM 3656 O O . LYS B 1 138 ? 2.613 -9.094 -23.562 1 97.69 138 LYS B O 1
ATOM 3661 N N . ASN B 1 139 ? 4.211 -10.594 -23.938 1 98.5 139 ASN B N 1
ATOM 3662 C CA . ASN B 1 139 ? 3.494 -11.695 -23.312 1 98.5 139 ASN B CA 1
ATOM 3663 C C . ASN B 1 139 ? 4.449 -12.789 -22.828 1 98.5 139 ASN B C 1
ATOM 3665 O O . ASN B 1 139 ? 5.43 -13.094 -23.516 1 98.5 139 ASN B O 1
ATOM 3669 N N . VAL B 1 140 ? 4.156 -13.336 -21.688 1 98.88 140 VAL B N 1
ATOM 3670 C CA . VAL B 1 140 ? 4.996 -14.383 -21.109 1 98.88 140 VAL B CA 1
ATOM 3671 C C . VAL B 1 140 ? 4.148 -15.617 -20.797 1 98.88 140 VAL B C 1
ATOM 3673 O O . VAL B 1 140 ? 3.195 -15.539 -20.016 1 98.88 140 VAL B O 1
ATOM 3676 N N . ALA B 1 141 ? 4.465 -16.719 -21.375 1 98.88 141 ALA B N 1
ATOM 3677 C CA . ALA B 1 141 ? 3.9 -18.016 -21.031 1 98.88 141 ALA B CA 1
ATOM 3678 C C . ALA B 1 141 ? 4.902 -18.859 -20.25 1 98.88 141 ALA B C 1
ATOM 3680 O O . ALA B 1 141 ? 6.082 -18.906 -20.594 1 98.88 141 ALA B O 1
ATOM 3681 N N . PHE B 1 142 ? 4.434 -19.453 -19.203 1 98.81 142 PHE B N 1
ATOM 3682 C CA . PHE B 1 142 ? 5.332 -20.328 -18.469 1 98.81 142 PHE B CA 1
ATOM 3683 C C . PHE B 1 142 ? 4.723 -21.719 -18.312 1 98.81 142 PHE B C 1
ATOM 3685 O O . PHE B 1 142 ? 3.508 -21.859 -18.156 1 98.81 142 PHE B O 1
ATOM 3692 N N . ASP B 1 143 ? 5.551 -22.703 -18.469 1 98.75 143 ASP B N 1
ATOM 3693 C CA . ASP B 1 143 ? 5.215 -24.078 -18.125 1 98.75 143 ASP B CA 1
ATOM 3694 C C . ASP B 1 143 ? 5.492 -24.375 -16.656 1 98.75 143 ASP B C 1
ATOM 3696 O O . ASP B 1 143 ? 6.645 -24.578 -16.266 1 98.75 143 ASP B O 1
ATOM 3700 N N . ASN B 1 144 ? 4.398 -24.422 -15.906 1 98.25 144 ASN B N 1
ATOM 3701 C CA . ASN B 1 144 ? 4.523 -24.609 -14.461 1 98.25 144 ASN B CA 1
ATOM 3702 C C . ASN B 1 144 ? 4.906 -26.047 -14.102 1 98.25 144 ASN B C 1
ATOM 3704 O O . ASN B 1 144 ? 4.922 -26.922 -14.969 1 98.25 144 ASN B O 1
ATOM 3708 N N . VAL B 1 145 ? 5.34 -26.234 -12.852 1 97.06 145 VAL B N 1
ATOM 3709 C CA . VAL B 1 145 ? 5.492 -27.578 -12.312 1 97.06 145 VAL B CA 1
ATOM 3710 C C . VAL B 1 145 ? 4.156 -28.328 -12.375 1 97.06 145 VAL B C 1
ATOM 3712 O O . VAL B 1 145 ? 3.098 -27.688 -12.461 1 97.06 145 VAL B O 1
ATOM 3715 N N . PRO B 1 146 ? 4.211 -29.656 -12.328 1 98.31 146 PRO B N 1
ATOM 3716 C CA . PRO B 1 146 ? 2.961 -30.406 -12.383 1 98.31 146 PRO B CA 1
ATOM 3717 C C . PRO B 1 146 ? 1.994 -30.047 -11.266 1 98.31 146 PRO B C 1
ATOM 3719 O O . PRO B 1 146 ? 2.418 -29.812 -10.125 1 98.31 146 PRO B O 1
ATOM 3722 N N . ALA B 1 147 ? 0.692 -29.969 -11.609 1 98.75 147 ALA B N 1
ATOM 3723 C CA . ALA B 1 147 ? -0.369 -29.656 -10.656 1 98.75 147 ALA B CA 1
ATOM 3724 C C . ALA B 1 147 ? -1.269 -30.875 -10.422 1 98.75 147 ALA B C 1
ATOM 3726 O O . ALA B 1 147 ? -1.52 -31.641 -11.352 1 98.75 147 ALA B O 1
ATOM 3727 N N . PHE B 1 148 ? -1.736 -31.047 -9.188 1 98.81 148 PHE B N 1
ATOM 3728 C CA . PHE B 1 148 ? -2.562 -32.219 -8.891 1 98.81 148 PHE B CA 1
ATOM 3729 C C . PHE B 1 148 ? -3.488 -31.922 -7.715 1 98.81 148 PHE B C 1
ATOM 3731 O O . PHE B 1 148 ? -3.332 -30.906 -7.023 1 98.81 148 PHE B O 1
ATOM 3738 N N . VAL B 1 149 ? -4.477 -32.844 -7.512 1 98.88 149 VAL B N 1
ATOM 3739 C CA . VAL B 1 149 ? -5.516 -32.688 -6.496 1 98.88 149 VAL B CA 1
ATOM 3740 C C . VAL B 1 149 ? -5.219 -33.594 -5.312 1 98.88 149 VAL B C 1
ATOM 3742 O O . VAL B 1 149 ? -4.953 -34.781 -5.492 1 98.88 149 VAL B O 1
ATOM 3745 N N . PHE B 1 150 ? -5.238 -33 -4.133 1 98.75 150 PHE B N 1
ATOM 3746 C CA . PHE B 1 150 ? -5.172 -33.812 -2.92 1 98.75 150 PHE B CA 1
ATOM 3747 C C . PHE B 1 150 ? -6.547 -34.344 -2.566 1 98.75 150 PHE B C 1
ATOM 3749 O O . PHE B 1 150 ? -6.691 -35.562 -2.328 1 98.75 150 PHE B O 1
ATOM 3756 N N . GLU B 1 151 ? -7.508 -33.469 -2.506 1 98.56 151 GLU B N 1
ATOM 3757 C CA . GLU B 1 151 ? -8.867 -33.844 -2.109 1 98.56 151 GLU B CA 1
ATOM 3758 C C . GLU B 1 151 ? -9.898 -33.062 -2.918 1 98.56 151 GLU B C 1
ATOM 3760 O O . GLU B 1 151 ? -9.766 -31.844 -3.105 1 98.56 151 GLU B O 1
ATOM 3765 N N . LEU B 1 152 ? -10.914 -33.812 -3.428 1 98.69 152 LEU B N 1
ATOM 3766 C CA . LEU B 1 152 ? -12.117 -33.188 -3.967 1 98.69 152 LEU B CA 1
ATOM 3767 C C . LEU B 1 152 ? -13.25 -33.219 -2.949 1 98.69 152 LEU B C 1
ATOM 3769 O O . LEU B 1 152 ? -13.414 -34.188 -2.225 1 98.69 152 LEU B O 1
ATOM 3773 N N . ASP B 1 153 ? -13.977 -32.125 -2.861 1 98.62 153 ASP B N 1
ATOM 3774 C CA . ASP B 1 153 ? -15.188 -32.062 -2.051 1 98.62 153 ASP B CA 1
ATOM 3775 C C . ASP B 1 153 ? -14.883 -32.344 -0.58 1 98.62 153 ASP B C 1
ATOM 3777 O O . ASP B 1 153 ? -15.641 -33.031 0.088 1 98.62 153 ASP B O 1
ATOM 3781 N N . TYR B 1 154 ? -13.727 -31.844 -0.157 1 98.62 154 TYR B N 1
ATOM 3782 C CA . TYR B 1 154 ? -13.383 -31.953 1.256 1 98.62 154 TYR B CA 1
ATOM 3783 C C . TYR B 1 154 ? -14.312 -31.094 2.113 1 98.62 154 TYR B C 1
ATOM 3785 O O . TYR B 1 154 ? -14.492 -29.906 1.847 1 98.62 154 TYR B O 1
ATOM 3793 N N . GLN B 1 155 ? -14.938 -31.734 3.123 1 98.56 155 GLN B N 1
ATOM 3794 C CA . GLN B 1 155 ? -15.836 -31.016 4.016 1 98.56 155 GLN B CA 1
ATOM 3795 C C . GLN B 1 155 ? -15.094 -30.5 5.25 1 98.56 155 GLN B C 1
ATOM 3797 O O . GLN B 1 155 ? -14.43 -31.266 5.945 1 98.56 155 GLN B O 1
ATOM 3802 N N . VAL B 1 156 ? -15.234 -29.188 5.496 1 98.31 156 VAL B N 1
ATOM 3803 C CA . VAL B 1 156 ? -14.57 -28.594 6.656 1 98.31 156 VAL B CA 1
ATOM 3804 C C . VAL B 1 156 ? -15.57 -27.781 7.469 1 98.31 156 VAL B C 1
ATOM 3806 O O . VAL B 1 156 ? -16.422 -27.094 6.898 1 98.31 156 VAL B O 1
ATOM 3809 N N . LEU B 1 157 ? -15.5 -27.953 8.828 1 98.19 157 LEU B N 1
ATOM 3810 C CA . LEU B 1 157 ? -16.344 -27.141 9.711 1 98.19 157 LEU B CA 1
ATOM 3811 C C . LEU B 1 157 ? -15.711 -25.781 9.969 1 98.19 157 LEU B C 1
ATOM 3813 O O . LEU B 1 157 ? -14.594 -25.688 10.484 1 98.19 157 LEU B O 1
ATOM 3817 N N . VAL B 1 158 ? -16.391 -24.766 9.609 1 98 158 VAL B N 1
ATOM 3818 C CA . VAL B 1 158 ? -15.891 -23.391 9.766 1 98 158 VAL B CA 1
ATOM 3819 C C . VAL B 1 158 ? -16.703 -22.672 10.836 1 98 158 VAL B C 1
ATOM 3821 O O . VAL B 1 158 ? -17.922 -22.516 10.695 1 98 158 VAL B O 1
ATOM 3824 N N . PRO B 1 159 ? -16.031 -22.188 11.859 1 95.38 159 PRO B N 1
ATOM 3825 C CA . PRO B 1 159 ? -16.766 -21.453 12.891 1 95.38 159 PRO B CA 1
ATOM 3826 C C . PRO B 1 159 ? -17.594 -20.297 12.312 1 95.38 159 PRO B C 1
ATOM 3828 O O . PRO B 1 159 ? -17.062 -19.469 11.562 1 95.38 159 PRO B O 1
ATOM 3831 N N . GLY B 1 160 ? -18.891 -20.328 12.609 1 95 160 GLY B N 1
ATOM 3832 C CA . GLY B 1 160 ? -19.766 -19.25 12.188 1 95 160 GLY B CA 1
ATOM 3833 C C . GLY B 1 160 ? -20.359 -19.453 10.805 1 95 160 GLY B C 1
ATOM 3834 O O . GLY B 1 160 ? -21.281 -18.734 10.406 1 95 160 GLY B O 1
ATOM 3835 N N . LEU B 1 161 ? -19.875 -20.469 10.078 1 96.31 161 LEU B N 1
ATOM 3836 C CA . LEU B 1 161 ? -20.344 -20.688 8.719 1 96.31 161 LEU B CA 1
ATOM 3837 C C . LEU B 1 161 ? -20.938 -22.078 8.57 1 96.31 161 LEU B C 1
ATOM 3839 O O . LEU B 1 161 ? -21.734 -22.328 7.656 1 96.31 161 LEU B O 1
ATOM 3843 N N . GLY B 1 162 ? -20.516 -22.953 9.445 1 97.38 162 GLY B N 1
ATOM 3844 C CA . GLY B 1 162 ? -20.906 -24.344 9.289 1 97.38 162 GLY B CA 1
ATOM 3845 C C . GLY B 1 162 ? -20 -25.141 8.367 1 97.38 162 GLY B C 1
ATOM 3846 O O . GLY B 1 162 ? -18.781 -24.891 8.328 1 97.38 162 GLY B O 1
ATOM 3847 N N . GLU B 1 163 ? -20.609 -26.172 7.758 1 98.12 163 GLU B N 1
ATOM 3848 C CA . GLU B 1 163 ? -19.812 -27.031 6.875 1 98.12 163 GLU B CA 1
ATOM 3849 C C . GLU B 1 163 ? -19.625 -26.375 5.504 1 98.12 163 GLU B C 1
ATOM 3851 O O . GLU B 1 163 ? -20.609 -25.953 4.875 1 98.12 163 GLU B O 1
ATOM 3856 N N . VAL B 1 164 ? -18.375 -26.281 5.09 1 98.56 164 VAL B N 1
ATOM 3857 C CA . VAL B 1 164 ? -18.031 -25.734 3.785 1 98.56 164 VAL B CA 1
ATOM 3858 C C . VAL B 1 164 ? -17.266 -26.781 2.969 1 98.56 164 VAL B C 1
ATOM 3860 O O . VAL B 1 164 ? -16.422 -27.484 3.502 1 98.56 164 VAL B O 1
ATOM 3863 N N . THR B 1 165 ? -17.641 -26.906 1.696 1 98.62 165 THR B N 1
ATOM 3864 C CA . THR B 1 165 ? -16.969 -27.844 0.796 1 98.62 165 THR B CA 1
ATOM 3865 C C . THR B 1 165 ? -15.82 -27.141 0.074 1 98.62 165 THR B C 1
ATOM 3867 O O . THR B 1 165 ? -16 -26.078 -0.503 1 98.62 165 THR B O 1
ATOM 3870 N N . VAL B 1 166 ? -14.648 -27.781 0.1 1 98.81 166 VAL B N 1
ATOM 3871 C CA . VAL B 1 166 ? -13.492 -27.188 -0.58 1 98.81 166 VAL B CA 1
ATOM 3872 C C . VAL B 1 166 ? -12.766 -28.266 -1.379 1 98.81 166 VAL B C 1
ATOM 3874 O O . VAL B 1 166 ? -12.891 -29.469 -1.085 1 98.81 166 VAL B O 1
ATOM 3877 N N . ASP B 1 167 ? -12.125 -27.891 -2.455 1 98.88 167 ASP B N 1
ATOM 3878 C CA . ASP B 1 167 ? -11.094 -28.703 -3.086 1 98.88 167 ASP B CA 1
ATOM 3879 C C . ASP B 1 167 ? -9.703 -28.297 -2.602 1 98.88 167 ASP B C 1
ATOM 3881 O O . ASP B 1 167 ? -9.438 -27.109 -2.375 1 98.88 167 ASP B O 1
ATOM 3885 N N . ILE B 1 168 ? -8.828 -29.25 -2.385 1 98.88 168 ILE B N 1
ATOM 3886 C CA . ILE B 1 168 ? -7.441 -29 -1.996 1 98.88 168 ILE B CA 1
ATOM 3887 C C . ILE B 1 168 ? -6.504 -29.484 -3.102 1 98.88 168 ILE B C 1
ATOM 3889 O O . ILE B 1 168 ? -6.52 -30.656 -3.467 1 98.88 168 ILE B O 1
ATOM 3893 N N . ALA B 1 169 ? -5.746 -28.578 -3.635 1 98.88 169 ALA B N 1
ATOM 3894 C CA . ALA B 1 169 ? -4.934 -28.906 -4.801 1 98.88 169 ALA B CA 1
ATOM 3895 C C . ALA B 1 169 ? -3.592 -28.188 -4.766 1 98.88 169 ALA B C 1
ATOM 3897 O O . ALA B 1 169 ? -3.439 -27.188 -4.066 1 98.88 169 ALA B O 1
ATOM 3898 N N . TRP B 1 170 ? -2.631 -28.766 -5.457 1 98.56 170 TRP B N 1
ATOM 3899 C CA . TRP B 1 170 ? -1.297 -28.219 -5.66 1 98.56 170 TRP B CA 1
ATOM 3900 C C . TRP B 1 170 ? -1.159 -27.625 -7.062 1 98.56 170 TRP B C 1
ATOM 3902 O O . TRP B 1 170 ? -1.423 -28.312 -8.055 1 98.56 170 TRP B O 1
ATOM 3912 N N . GLY B 1 171 ? -0.732 -26.406 -7.207 1 98 171 GLY B N 1
ATOM 3913 C CA . GLY B 1 171 ? -0.417 -25.766 -8.469 1 98 171 GLY B CA 1
ATOM 3914 C C . GLY B 1 171 ? 0.909 -25.031 -8.445 1 98 171 GLY B C 1
ATOM 3915 O O . GLY B 1 171 ? 1.175 -24.188 -9.305 1 98 171 GLY B O 1
ATOM 3916 N N . GLY B 1 172 ? 1.742 -25.297 -7.586 1 96.88 172 GLY B N 1
ATOM 3917 C CA . GLY B 1 172 ? 2.951 -24.578 -7.219 1 96.88 172 GLY B CA 1
ATOM 3918 C C . GLY B 1 172 ? 2.949 -24.094 -5.777 1 96.88 172 GLY B C 1
ATOM 3919 O O . GLY B 1 172 ? 4.008 -23.875 -5.191 1 96.88 172 GLY B O 1
ATOM 3920 N N . MET B 1 173 ? 1.77 -23.938 -5.336 1 96.69 173 MET B N 1
ATOM 3921 C CA . MET B 1 173 ? 1.407 -23.75 -3.932 1 96.69 173 MET B CA 1
ATOM 3922 C C . MET B 1 173 ? 0.195 -24.609 -3.57 1 96.69 173 MET B C 1
ATOM 3924 O O . MET B 1 173 ? -0.449 -25.188 -4.449 1 96.69 173 MET B O 1
ATOM 3928 N N . MET B 1 174 ? -0.086 -24.75 -2.293 1 97.75 174 MET B N 1
ATOM 3929 C CA . MET B 1 174 ? -1.236 -25.531 -1.859 1 97.75 174 MET B CA 1
ATOM 3930 C C . MET B 1 174 ? -2.459 -24.656 -1.659 1 97.75 174 MET B C 1
ATOM 3932 O O . MET B 1 174 ? -2.453 -23.766 -0.802 1 97.75 174 MET B O 1
ATOM 3936 N N . TYR B 1 175 ? -3.531 -24.984 -2.367 1 98.56 175 TYR B N 1
ATOM 3937 C CA . TYR B 1 175 ? -4.715 -24.141 -2.41 1 98.56 175 TYR B CA 1
ATOM 3938 C C . TYR B 1 175 ? -5.918 -24.844 -1.803 1 98.56 175 TYR B C 1
ATOM 3940 O O . TYR B 1 175 ? -6.105 -26.047 -2.006 1 98.56 175 TYR B O 1
ATOM 3948 N N . ALA B 1 176 ? -6.703 -24.094 -1.077 1 98.88 176 ALA B N 1
ATOM 3949 C CA . ALA B 1 176 ? -8.109 -24.438 -0.874 1 98.88 176 ALA B CA 1
ATOM 3950 C C . ALA B 1 176 ? -9 -23.703 -1.87 1 98.88 176 ALA B C 1
ATOM 3952 O O . ALA B 1 176 ? -9.016 -22.469 -1.903 1 98.88 176 ALA B O 1
ATOM 3953 N N . LEU B 1 177 ? -9.703 -24.422 -2.715 1 98.88 177 LEU B N 1
ATOM 3954 C CA . LEU B 1 177 ? -10.609 -23.812 -3.689 1 98.88 177 LEU B CA 1
ATOM 3955 C C . LEU B 1 177 ? -12.055 -23.938 -3.225 1 98.88 177 LEU B C 1
ATOM 3957 O O . LEU B 1 177 ? -12.516 -25.016 -2.852 1 98.88 177 LEU B O 1
ATOM 3961 N N . VAL B 1 178 ? -12.719 -22.781 -3.26 1 98.81 178 VAL B N 1
ATOM 3962 C CA . VAL B 1 178 ? -14.078 -22.703 -2.746 1 98.81 178 VAL B CA 1
ATOM 3963 C C . VAL B 1 178 ? -14.984 -22.016 -3.77 1 98.81 178 VAL B C 1
ATOM 3965 O O . VAL B 1 178 ? -14.633 -20.969 -4.301 1 98.81 178 VAL B O 1
ATOM 3968 N N . ASN B 1 179 ? -16.109 -22.672 -4.031 1 98.56 179 ASN B N 1
ATOM 3969 C CA . ASN B 1 179 ? -17.141 -21.969 -4.809 1 98.56 179 ASN B CA 1
ATOM 3970 C C . ASN B 1 179 ? -17.703 -20.781 -4.043 1 98.56 179 ASN B C 1
ATOM 3972 O O . ASN B 1 179 ? -18.359 -20.969 -3.006 1 98.56 179 ASN B O 1
ATOM 3976 N N . ALA B 1 180 ? -17.531 -19.609 -4.605 1 98.62 180 ALA B N 1
ATOM 3977 C CA . ALA B 1 180 ? -17.953 -18.406 -3.902 1 98.62 180 ALA B CA 1
ATOM 3978 C C . ALA B 1 180 ? -19.438 -18.469 -3.553 1 98.62 180 ALA B C 1
ATOM 3980 O O . ALA B 1 180 ? -19.828 -18.109 -2.439 1 98.62 180 ALA B O 1
ATOM 3981 N N . ALA B 1 181 ? -20.219 -19 -4.469 1 98.06 181 ALA B N 1
ATOM 3982 C CA . ALA B 1 181 ? -21.656 -19.047 -4.285 1 98.06 181 ALA B CA 1
ATOM 3983 C C . ALA B 1 181 ? -22.031 -19.969 -3.121 1 98.06 181 ALA B C 1
ATOM 3985 O O . ALA B 1 181 ? -23.062 -19.75 -2.461 1 98.06 181 ALA B O 1
ATOM 3986 N N . SER B 1 182 ? -21.25 -20.922 -2.83 1 97.75 182 SER B N 1
ATOM 3987 C CA . SER B 1 182 ? -21.547 -21.891 -1.782 1 97.75 182 SER B CA 1
ATOM 3988 C C . SER B 1 182 ? -21.516 -21.25 -0.403 1 97.75 182 SER B C 1
ATOM 3990 O O . SER B 1 182 ? -22.078 -21.797 0.555 1 97.75 182 SER B O 1
ATOM 3992 N N . VAL B 1 183 ? -20.891 -20.109 -0.309 1 97.69 183 VAL B N 1
ATOM 3993 C CA . VAL B 1 183 ? -20.859 -19.406 0.967 1 97.69 183 VAL B CA 1
ATOM 3994 C C . VAL B 1 183 ? -21.594 -18.078 0.836 1 97.69 183 VAL B C 1
ATOM 3996 O O . VAL B 1 183 ? -21.312 -17.125 1.58 1 97.69 183 VAL B O 1
ATOM 3999 N N . GLY B 1 184 ? -22.344 -17.922 -0.219 1 96.88 184 GLY B N 1
ATOM 4000 C CA . GLY B 1 184 ? -23.234 -16.781 -0.383 1 96.88 184 GLY B CA 1
ATOM 4001 C C . GLY B 1 184 ? -22.531 -15.555 -0.918 1 96.88 184 GLY B C 1
ATOM 4002 O O . GLY B 1 184 ? -22.969 -14.43 -0.671 1 96.88 184 GLY B O 1
ATOM 4003 N N . LEU B 1 185 ? -21.422 -15.758 -1.607 1 97.62 185 LEU B N 1
ATOM 4004 C CA . LEU B 1 185 ? -20.641 -14.617 -2.068 1 97.62 185 LEU B CA 1
ATOM 4005 C C . LEU B 1 185 ? -20.484 -14.641 -3.586 1 97.62 185 LEU B C 1
ATOM 4007 O O . LEU B 1 185 ? -20.844 -15.625 -4.234 1 97.62 185 LEU B O 1
ATOM 4011 N N . LYS B 1 186 ? -20.125 -13.5 -4.086 1 97.31 186 LYS B N 1
ATOM 4012 C CA . LYS B 1 186 ? -19.688 -13.32 -5.469 1 97.31 186 LYS B CA 1
ATOM 4013 C C . LYS B 1 186 ? -18.344 -12.594 -5.531 1 97.31 186 LYS B C 1
ATOM 4015 O O . LYS B 1 186 ? -18.016 -11.805 -4.645 1 97.31 186 LYS B O 1
ATOM 4020 N N . VAL B 1 187 ? -17.562 -12.93 -6.543 1 97.31 187 VAL B N 1
ATOM 4021 C CA . VAL B 1 187 ? -16.266 -12.266 -6.695 1 97.31 187 VAL B CA 1
ATOM 4022 C C . VAL B 1 187 ? -16.469 -10.875 -7.301 1 97.31 187 VAL B C 1
ATOM 4024 O O . VAL B 1 187 ? -16.266 -10.68 -8.5 1 97.31 187 VAL B O 1
ATOM 4027 N N . GLU B 1 188 ? -16.812 -9.953 -6.43 1 92.62 188 GLU B N 1
ATOM 4028 C CA . GLU B 1 188 ? -17.031 -8.547 -6.762 1 92.62 188 GLU B CA 1
ATOM 4029 C C . GLU B 1 188 ? -16.516 -7.629 -5.656 1 92.62 188 GLU B C 1
ATOM 4031 O O . GLU B 1 188 ? -16.453 -8.023 -4.492 1 92.62 188 GLU B O 1
ATOM 4036 N N . SER B 1 189 ? -16.234 -6.473 -6.031 1 84.38 189 SER B N 1
ATOM 4037 C CA . SER B 1 189 ? -15.625 -5.508 -5.117 1 84.38 189 SER B CA 1
ATOM 4038 C C . SER B 1 189 ? -16.531 -5.234 -3.924 1 84.38 189 SER B C 1
ATOM 4040 O O . SER B 1 189 ? -16.062 -4.988 -2.814 1 84.38 189 SER B O 1
ATOM 4042 N N . GLN B 1 190 ? -17.828 -5.281 -4.152 1 85.25 190 GLN B N 1
ATOM 4043 C CA . GLN B 1 190 ? -18.766 -4.953 -3.082 1 85.25 190 GLN B CA 1
ATOM 4044 C C . GLN B 1 190 ? -18.703 -5.988 -1.963 1 85.25 190 GLN B C 1
ATOM 4046 O O . GLN B 1 190 ? -19.109 -5.715 -0.832 1 85.25 190 GLN B O 1
ATOM 4051 N N . TYR B 1 191 ? -18.109 -7.148 -2.305 1 92.44 191 TYR B N 1
ATOM 4052 C CA . TYR B 1 191 ? -18.031 -8.211 -1.312 1 92.44 191 TYR B CA 1
ATOM 4053 C C . TYR B 1 191 ? -16.625 -8.359 -0.764 1 92.44 191 TYR B C 1
ATOM 4055 O O . TYR B 1 191 ? -16.297 -9.352 -0.118 1 92.44 191 TYR B O 1
ATOM 4063 N N . SER B 1 192 ? -15.836 -7.371 -0.952 1 92.5 192 SER B N 1
ATOM 4064 C CA . SER B 1 192 ? -14.406 -7.504 -0.682 1 92.5 192 SER B CA 1
ATOM 4065 C C . SER B 1 192 ? -14.148 -7.84 0.783 1 92.5 192 SER B C 1
ATOM 4067 O O . SER B 1 192 ? -13.352 -8.727 1.091 1 92.5 192 SER B O 1
ATOM 4069 N N . THR B 1 193 ? -14.844 -7.164 1.649 1 89 193 THR B N 1
ATOM 4070 C CA . THR B 1 193 ? -14.641 -7.395 3.076 1 89 193 THR B CA 1
ATOM 4071 C C . THR B 1 193 ? -15.031 -8.82 3.451 1 89 193 THR B C 1
ATOM 4073 O O . THR B 1 193 ? -14.273 -9.516 4.145 1 89 193 THR B O 1
ATOM 4076 N N . GLN B 1 194 ? -16.141 -9.242 2.939 1 94 194 GLN B N 1
ATOM 4077 C CA . GLN B 1 194 ? -16.641 -10.578 3.258 1 94 194 GLN B CA 1
ATOM 4078 C C . GLN B 1 194 ? -15.758 -11.656 2.631 1 94 194 GLN B C 1
ATOM 4080 O O . GLN B 1 194 ? -15.492 -12.688 3.254 1 94 194 GLN B O 1
ATOM 4085 N N . LEU B 1 195 ? -15.359 -11.367 1.414 1 97 195 LEU B N 1
ATOM 4086 C CA . LEU B 1 195 ? -14.508 -12.328 0.725 1 97 195 LEU B CA 1
ATOM 4087 C C . LEU B 1 195 ? -13.219 -12.57 1.507 1 97 195 LEU B C 1
ATOM 4089 O O . LEU B 1 195 ? -12.805 -13.719 1.689 1 97 195 LEU B O 1
ATOM 4093 N N . VAL B 1 196 ? -12.641 -11.539 2.045 1 94.94 196 VAL B N 1
ATOM 4094 C CA . VAL B 1 196 ? -11.383 -11.656 2.768 1 94.94 196 VAL B CA 1
ATOM 4095 C C . VAL B 1 196 ? -11.617 -12.336 4.113 1 94.94 196 VAL B C 1
ATOM 4097 O O . VAL B 1 196 ? -10.914 -13.289 4.465 1 94.94 196 VAL B O 1
ATOM 4100 N N . GLU B 1 197 ? -12.617 -11.914 4.836 1 94 197 GLU B N 1
ATOM 4101 C CA . GLU B 1 197 ? -12.875 -12.445 6.172 1 94 197 GLU B CA 1
ATOM 4102 C C . GLU B 1 197 ? -13.25 -13.922 6.117 1 94 197 GLU B C 1
ATOM 4104 O O . GLU B 1 197 ? -12.688 -14.742 6.844 1 94 197 GLU B O 1
ATOM 4109 N N . ILE B 1 198 ? -14.172 -14.227 5.258 1 97.31 198 ILE B N 1
ATOM 4110 C CA . ILE B 1 198 ? -14.656 -15.602 5.137 1 97.31 198 ILE B CA 1
ATOM 4111 C C . ILE B 1 198 ? -13.555 -16.484 4.555 1 97.31 198 ILE B C 1
ATOM 4113 O O . ILE B 1 198 ? -13.367 -17.625 4.996 1 97.31 198 ILE B O 1
ATOM 4117 N N . GLY B 1 199 ? -12.836 -15.93 3.59 1 97.81 199 GLY B N 1
ATOM 4118 C CA . GLY B 1 199 ? -11.727 -16.672 3.023 1 97.81 199 GLY B CA 1
ATOM 4119 C C . GLY B 1 199 ? -10.688 -17.062 4.055 1 97.81 199 GLY B C 1
ATOM 4120 O O . GLY B 1 199 ? -10.242 -18.219 4.094 1 97.81 199 GLY B O 1
ATOM 4121 N N . GLU B 1 200 ? -10.344 -16.156 4.918 1 96.44 200 GLU B N 1
ATOM 4122 C CA . GLU B 1 200 ? -9.352 -16.422 5.957 1 96.44 200 GLU B CA 1
ATOM 4123 C C . GLU B 1 200 ? -9.883 -17.438 6.965 1 96.44 200 GLU B C 1
ATOM 4125 O O . GLU B 1 200 ? -9.133 -18.312 7.43 1 96.44 200 GLU B O 1
ATOM 4130 N N . ARG B 1 201 ? -11.125 -17.344 7.266 1 96.88 201 ARG B N 1
ATOM 4131 C CA . ARG B 1 201 ? -11.734 -18.297 8.203 1 96.88 201 ARG B CA 1
ATOM 4132 C C . ARG B 1 201 ? -11.719 -19.703 7.645 1 96.88 201 ARG B C 1
ATOM 4134 O O . ARG B 1 201 ? -11.391 -20.656 8.352 1 96.88 201 ARG B O 1
ATOM 4141 N N . ILE B 1 202 ? -12.078 -19.797 6.402 1 98.44 202 ILE B N 1
ATOM 4142 C CA . ILE B 1 202 ? -12.094 -21.109 5.762 1 98.44 202 ILE B CA 1
ATOM 4143 C C . ILE B 1 202 ? -10.672 -21.672 5.699 1 98.44 202 ILE B C 1
ATOM 4145 O O . ILE B 1 202 ? -10.445 -22.844 6.02 1 98.44 202 ILE B O 1
ATOM 4149 N N . LYS B 1 203 ? -9.773 -20.844 5.277 1 97.75 203 LYS B N 1
ATOM 4150 C CA . LYS B 1 203 ? -8.383 -21.266 5.176 1 97.75 203 LYS B CA 1
ATOM 4151 C C . LYS B 1 203 ? -7.871 -21.797 6.512 1 97.75 203 LYS B C 1
ATOM 4153 O O . LYS B 1 203 ? -7.238 -22.859 6.562 1 97.75 203 LYS B O 1
ATOM 4158 N N . ARG B 1 204 ? -8.188 -21.109 7.609 1 96.88 204 ARG B N 1
ATOM 4159 C CA . ARG B 1 204 ? -7.758 -21.531 8.938 1 96.88 204 ARG B CA 1
ATOM 4160 C C . ARG B 1 204 ? -8.398 -22.859 9.32 1 96.88 204 ARG B C 1
ATOM 4162 O O . ARG B 1 204 ? -7.75 -23.719 9.938 1 96.88 204 ARG B O 1
ATOM 4169 N N . ALA B 1 205 ? -9.602 -22.984 8.984 1 98.44 205 ALA B N 1
ATOM 4170 C CA . ALA B 1 205 ? -10.297 -24.234 9.273 1 98.44 205 ALA B CA 1
ATOM 4171 C C . ALA B 1 205 ? -9.664 -25.406 8.523 1 98.44 205 ALA B C 1
ATOM 4173 O O . ALA B 1 205 ? -9.5 -26.5 9.078 1 98.44 205 ALA B O 1
ATOM 4174 N N . VAL B 1 206 ? -9.336 -25.172 7.273 1 98.56 206 VAL B N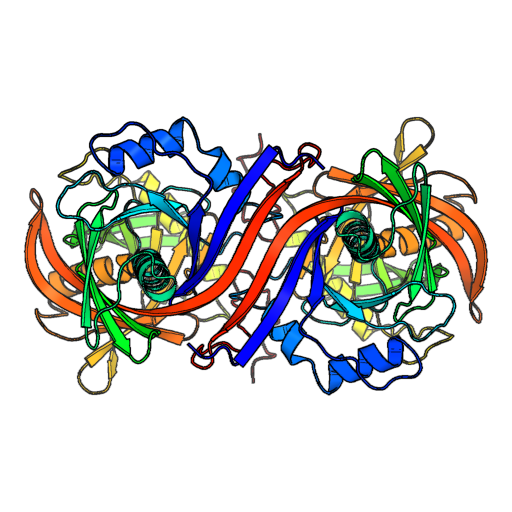 1
ATOM 4175 C CA . VAL B 1 206 ? -8.68 -26.203 6.477 1 98.56 206 VAL B CA 1
ATOM 4176 C C . VAL B 1 206 ? -7.32 -26.547 7.086 1 98.56 206 VAL B C 1
ATOM 4178 O O . VAL B 1 206 ? -6.969 -27.719 7.227 1 98.56 206 VAL B O 1
ATOM 4181 N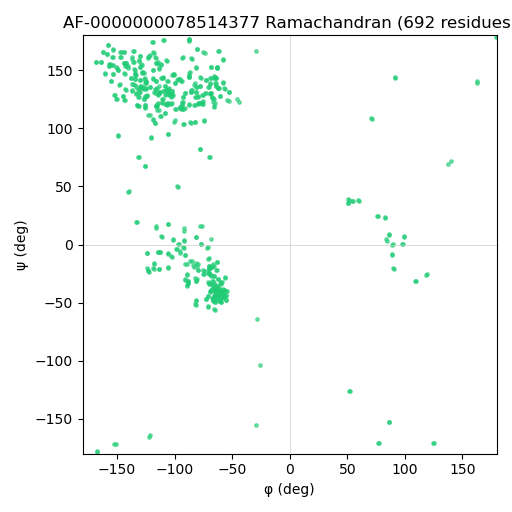 N . GLN B 1 207 ? -6.59 -25.516 7.473 1 97.75 207 GLN B N 1
ATOM 4182 C CA . GLN B 1 207 ? -5.27 -25.703 8.062 1 97.75 207 GLN B CA 1
ATOM 4183 C C . GLN B 1 207 ? -5.348 -26.547 9.328 1 97.75 207 GLN B C 1
ATOM 4185 O O . GLN B 1 207 ? -4.438 -27.328 9.625 1 97.75 207 GLN B O 1
ATOM 4190 N N . ALA B 1 208 ? -6.41 -26.438 10.039 1 97.56 208 ALA B N 1
ATOM 4191 C CA . ALA B 1 208 ? -6.578 -27.141 11.305 1 97.56 208 ALA B CA 1
ATOM 4192 C C . ALA B 1 208 ? -6.965 -28.594 11.07 1 97.56 208 ALA B C 1
ATOM 4194 O O . ALA B 1 208 ? -6.703 -29.469 11.914 1 97.56 208 ALA B O 1
ATOM 4195 N N . SER B 1 209 ? -7.504 -28.922 9.938 1 97.81 209 SER B N 1
ATOM 4196 C CA . SER B 1 209 ? -8.109 -30.234 9.773 1 97.81 209 SER B CA 1
ATOM 4197 C C . SER B 1 209 ? -7.344 -31.078 8.766 1 97.81 209 SER B C 1
ATOM 4199 O O . SER B 1 209 ? -7.484 -32.312 8.727 1 97.81 209 SER B O 1
ATOM 4201 N N . TYR B 1 210 ? -6.562 -30.438 7.879 1 97.69 210 TYR B N 1
ATOM 4202 C CA . TYR B 1 210 ? -5.895 -31.156 6.797 1 97.69 210 TYR B CA 1
ATOM 4203 C C . TYR B 1 210 ? -4.52 -30.547 6.512 1 97.69 210 TYR B C 1
ATOM 4205 O O . TYR B 1 210 ? -4.398 -29.344 6.297 1 97.69 210 TYR B O 1
ATOM 4213 N N . THR B 1 211 ? -3.469 -31.391 6.504 1 98.19 211 THR B N 1
ATOM 4214 C CA . THR B 1 211 ? -2.123 -30.938 6.172 1 98.19 211 THR B CA 1
ATOM 4215 C C . THR B 1 211 ? -1.586 -31.688 4.957 1 98.19 211 THR B C 1
ATOM 4217 O O . THR B 1 211 ? -0.994 -32.781 5.094 1 98.19 211 THR B O 1
ATOM 4220 N N . PRO B 1 212 ? -1.801 -31.109 3.793 1 98.19 212 PRO B N 1
ATOM 4221 C CA . PRO B 1 212 ? -1.187 -31.734 2.617 1 98.19 212 PRO B CA 1
ATOM 4222 C C . PRO B 1 212 ? 0.335 -31.609 2.607 1 98.19 212 PRO B C 1
ATOM 4224 O O . PRO B 1 212 ? 0.873 -30.578 3.035 1 98.19 212 PRO B O 1
ATOM 4227 N N . VAL B 1 213 ? 1.021 -32.625 2.135 1 98 213 VAL B N 1
ATOM 4228 C CA . VAL B 1 213 ? 2.477 -32.656 2.02 1 98 213 VAL B CA 1
ATOM 4229 C C . VAL B 1 213 ? 2.875 -33 0.585 1 98 213 VAL B C 1
ATOM 4231 O O . VAL B 1 213 ? 2.381 -33.969 0.011 1 98 213 VAL B O 1
ATOM 4234 N N . HIS B 1 214 ? 3.691 -32.188 0.034 1 97.5 214 HIS B N 1
ATOM 4235 C CA . HIS B 1 214 ? 4.156 -32.5 -1.314 1 97.5 214 HIS B CA 1
ATOM 4236 C C . HIS B 1 214 ? 4.922 -33.812 -1.353 1 97.5 214 HIS B C 1
ATOM 4238 O O . HIS B 1 214 ? 5.824 -34.031 -0.541 1 97.5 214 HIS B O 1
ATOM 4244 N N . PRO B 1 215 ? 4.652 -34.625 -2.301 1 97.25 215 PRO B N 1
ATOM 4245 C CA . PRO B 1 215 ? 5.23 -35.969 -2.289 1 97.25 215 PRO B CA 1
ATOM 4246 C C . PRO B 1 215 ? 6.734 -35.969 -2.557 1 97.25 215 PRO B C 1
ATOM 4248 O O . PRO B 1 215 ? 7.441 -36.875 -2.109 1 97.25 215 PRO B O 1
ATOM 4251 N N . GLU B 1 216 ? 7.227 -35 -3.213 1 95.81 216 GLU B N 1
ATOM 4252 C CA . GLU B 1 216 ? 8.633 -35 -3.617 1 95.81 216 GLU B CA 1
ATOM 4253 C C . GLU B 1 216 ? 9.453 -34.031 -2.76 1 95.81 216 GLU B C 1
ATOM 4255 O O . GLU B 1 216 ? 10.68 -34 -2.875 1 95.81 216 GLU B O 1
ATOM 4260 N N . ASN B 1 217 ? 8.875 -33.25 -1.925 1 95.62 217 ASN B N 1
ATOM 4261 C CA . ASN B 1 217 ? 9.531 -32.344 -0.992 1 95.62 217 ASN B CA 1
ATOM 4262 C C . ASN B 1 217 ? 8.703 -32.156 0.278 1 95.62 217 ASN B C 1
ATOM 4264 O O . ASN B 1 217 ? 7.867 -31.266 0.352 1 95.62 217 ASN B O 1
ATOM 4268 N N . PRO B 1 218 ? 8.992 -32.938 1.251 1 96.19 218 PRO B N 1
ATOM 4269 C CA . PRO B 1 218 ? 8.18 -32.906 2.467 1 96.19 218 PRO B CA 1
ATOM 4270 C C . PRO B 1 218 ? 8.25 -31.547 3.18 1 96.19 218 PRO B C 1
ATOM 4272 O O . PRO B 1 218 ? 7.422 -31.266 4.051 1 96.19 218 PRO B O 1
ATOM 4275 N N . GLY B 1 219 ? 9.211 -30.734 2.811 1 94.94 219 GLY B N 1
ATOM 4276 C CA . GLY B 1 219 ? 9.297 -29.406 3.375 1 94.94 219 GLY B CA 1
ATOM 4277 C C . GLY B 1 219 ? 8.195 -28.484 2.889 1 94.94 219 GLY B C 1
ATOM 4278 O O . GLY B 1 219 ? 7.922 -27.453 3.51 1 94.94 219 GLY B O 1
ATOM 4279 N N . ILE B 1 220 ? 7.598 -28.781 1.778 1 96 220 ILE B N 1
ATOM 4280 C CA . ILE B 1 220 ? 6.465 -28.031 1.247 1 96 220 ILE B CA 1
ATOM 4281 C C . ILE B 1 220 ? 5.16 -28.656 1.735 1 96 220 ILE B C 1
ATOM 4283 O O . ILE B 1 220 ? 4.758 -29.734 1.262 1 96 220 ILE B O 1
ATOM 4287 N N . LYS B 1 221 ? 4.547 -27.984 2.719 1 96.31 221 LYS B N 1
ATOM 4288 C CA . LYS B 1 221 ? 3.363 -28.594 3.328 1 96.31 221 LYS B CA 1
ATOM 4289 C C . LYS B 1 221 ? 2.393 -27.516 3.814 1 96.31 221 LYS B C 1
ATOM 4291 O O . LYS B 1 221 ? 2.793 -26.375 4.066 1 96.31 221 LYS B O 1
ATOM 4296 N N . GLY B 1 222 ? 1.142 -27.906 3.787 1 97.19 222 GLY B N 1
ATOM 4297 C CA . GLY B 1 222 ? 0.108 -27.062 4.375 1 97.19 222 GLY B CA 1
ATOM 4298 C C . GLY B 1 222 ? -0.514 -26.094 3.381 1 97.19 222 GLY B C 1
ATOM 4299 O O . GLY B 1 222 ? 0.181 -25.547 2.529 1 97.19 222 GLY B O 1
ATOM 4300 N N . VAL B 1 223 ? -1.803 -25.891 3.535 1 97.75 223 VAL B N 1
ATOM 4301 C CA . VAL B 1 223 ? -2.537 -24.922 2.719 1 97.75 223 VAL B CA 1
ATOM 4302 C C . VAL B 1 223 ? -2.221 -23.516 3.182 1 97.75 223 VAL B C 1
ATOM 4304 O O . VAL B 1 223 ? -2.318 -23.203 4.371 1 97.75 223 VAL B O 1
ATOM 4307 N N . SER B 1 224 ? -1.842 -22.688 2.217 1 94.81 224 SER B N 1
ATOM 4308 C CA . SER B 1 224 ? -1.514 -21.312 2.629 1 94.81 224 SER B CA 1
ATOM 4309 C C . SER B 1 224 ? -2.35 -20.297 1.868 1 94.81 224 SER B C 1
ATOM 4311 O O . SER B 1 224 ? -2.328 -19.109 2.193 1 94.81 224 SER B O 1
ATOM 4313 N N . ILE B 1 225 ? -3.133 -20.734 0.864 1 97.5 225 ILE B N 1
ATOM 4314 C CA . ILE B 1 225 ? -3.844 -19.797 0.006 1 97.5 225 ILE B CA 1
ATOM 4315 C C . ILE B 1 225 ? -5.262 -20.312 -0.255 1 97.5 225 ILE B C 1
ATOM 4317 O O . ILE B 1 225 ? -5.477 -21.516 -0.382 1 97.5 225 ILE B O 1
ATO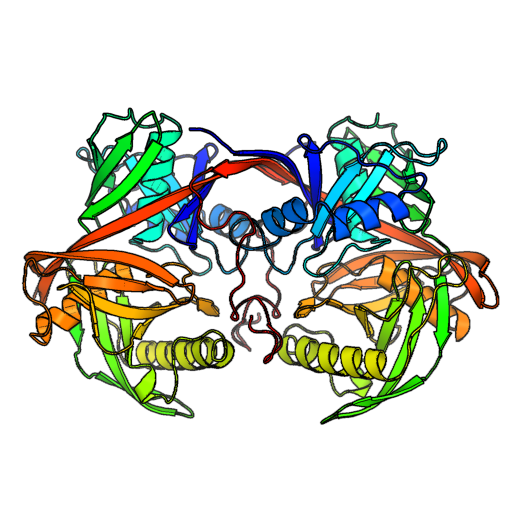M 4321 N N . LEU B 1 226 ? -6.191 -19.422 -0.312 1 98.62 226 LEU B N 1
ATOM 4322 C CA . LEU B 1 226 ? -7.566 -19.766 -0.652 1 98.62 226 LEU B CA 1
ATOM 4323 C C . LEU B 1 226 ? -7.996 -19.094 -1.949 1 98.62 226 LEU B C 1
ATOM 4325 O O . LEU B 1 226 ? -7.738 -17.906 -2.148 1 98.62 226 LEU B O 1
ATOM 4329 N N . GLU B 1 227 ? -8.594 -19.812 -2.801 1 98.88 227 GLU B N 1
ATOM 4330 C CA . GLU B 1 227 ? -9.133 -19.297 -4.051 1 98.88 227 GLU B CA 1
ATOM 4331 C C . GLU B 1 227 ? -10.656 -19.438 -4.098 1 98.88 227 GLU B C 1
ATOM 4333 O O . GLU B 1 227 ? -11.18 -20.547 -4.027 1 98.88 227 GLU B O 1
ATOM 4338 N N . PHE B 1 228 ? -11.344 -18.297 -4.211 1 98.88 228 PHE B N 1
ATOM 4339 C CA . PHE B 1 228 ? -12.758 -18.328 -4.562 1 98.88 228 PHE B CA 1
ATOM 4340 C C . PHE B 1 228 ? -12.938 -18.484 -6.066 1 98.88 228 PHE B C 1
ATOM 4342 O O . PHE B 1 228 ? -12.32 -17.766 -6.852 1 98.88 228 PHE B O 1
ATOM 4349 N N . THR B 1 229 ? -13.766 -19.406 -6.422 1 98.75 229 THR B N 1
ATOM 4350 C CA . THR B 1 229 ? -14.016 -19.656 -7.836 1 98.75 229 THR B CA 1
ATOM 4351 C C . THR B 1 229 ? -15.469 -19.359 -8.195 1 98.75 229 THR B C 1
ATOM 4353 O O . THR B 1 229 ? -16.344 -19.375 -7.332 1 98.75 229 THR B O 1
ATOM 4356 N N . GLU B 1 230 ? -15.68 -19.078 -9.43 1 98.56 230 GLU B N 1
ATOM 4357 C CA . GLU B 1 230 ? -17.016 -18.969 -10.008 1 98.56 230 GLU B CA 1
ATOM 4358 C C . GLU B 1 230 ? -17.234 -20 -11.109 1 98.56 230 GLU B C 1
ATOM 4360 O O . GLU B 1 230 ? -16.281 -20.609 -11.578 1 98.56 230 GLU B O 1
ATOM 4365 N N . PRO B 1 231 ? -18.484 -20.203 -11.492 1 97.62 231 PRO B N 1
ATOM 4366 C CA . PRO B 1 231 ? -18.781 -21.25 -12.484 1 97.62 231 PRO B CA 1
ATOM 4367 C C . PRO B 1 231 ? -18.141 -20.969 -13.836 1 97.62 231 PRO B C 1
ATOM 4369 O O . PRO B 1 231 ? -17.938 -19.812 -14.203 1 97.62 231 PRO B O 1
ATOM 4372 N N . LEU B 1 232 ? -17.875 -22.094 -14.523 1 98 232 LEU B N 1
ATOM 4373 C CA . LEU B 1 232 ? -17.359 -22 -15.891 1 98 232 LEU B CA 1
ATOM 4374 C C . LEU B 1 232 ? -18.375 -21.359 -16.812 1 98 232 LEU B C 1
ATOM 4376 O O . LEU B 1 232 ? -19.578 -21.625 -16.703 1 98 232 LEU B O 1
ATOM 4380 N N . THR B 1 233 ? -17.844 -20.531 -17.641 1 97.5 233 THR B N 1
ATOM 4381 C CA . THR B 1 233 ? -18.609 -20 -18.766 1 97.5 233 THR B CA 1
ATOM 4382 C C . THR B 1 233 ? -17.922 -20.297 -20.094 1 97.5 233 THR B C 1
ATOM 4384 O O . THR B 1 233 ? -16.766 -20.703 -20.109 1 97.5 233 THR B O 1
ATOM 4387 N N . GLN B 1 234 ? -18.688 -20.219 -21.172 1 96 234 GLN B N 1
ATOM 4388 C CA . GLN B 1 234 ? -18.141 -20.375 -22.516 1 96 234 GLN B CA 1
ATOM 4389 C C . GLN B 1 234 ? -18.062 -19.016 -23.219 1 96 234 GLN B C 1
ATOM 4391 O O . GLN B 1 234 ? -19.062 -18.297 -23.328 1 96 234 GLN B O 1
ATOM 4396 N N . GLU B 1 235 ? -16.812 -18.719 -23.578 1 94.06 235 GLU B N 1
ATOM 4397 C CA . GLU B 1 235 ? -16.578 -17.469 -24.297 1 94.06 235 GLU B CA 1
ATOM 4398 C C . GLU B 1 235 ? -15.688 -17.688 -25.531 1 94.06 235 GLU B C 1
ATOM 4400 O O . GLU B 1 235 ? -14.531 -18.094 -25.391 1 94.06 235 GLU B O 1
ATOM 4405 N N . ASP B 1 236 ? -16.172 -17.375 -26.734 1 91.06 236 ASP B N 1
ATOM 4406 C CA . ASP B 1 236 ? -15.414 -17.469 -27.969 1 91.06 236 ASP B CA 1
ATOM 4407 C C . ASP B 1 236 ? -14.766 -18.844 -28.125 1 91.06 236 ASP B C 1
ATOM 4409 O O . ASP B 1 236 ? -13.578 -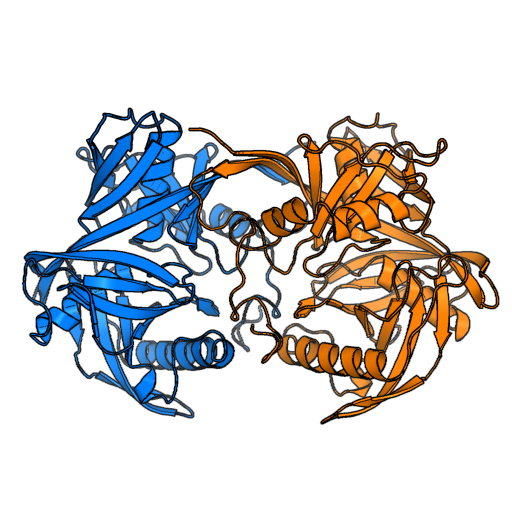18.953 -28.422 1 91.06 236 ASP B O 1
ATOM 4413 N N . GLY B 1 237 ? -15.453 -19.875 -27.734 1 91.12 237 GLY B N 1
ATOM 4414 C CA . GLY B 1 237 ? -14.992 -21.234 -27.906 1 91.12 237 GLY B CA 1
ATOM 4415 C C . GLY B 1 237 ? -14.062 -21.688 -26.797 1 91.12 237 GLY B C 1
ATOM 4416 O O . GLY B 1 237 ? -13.5 -22.797 -26.859 1 91.12 237 GLY B O 1
ATOM 4417 N N . CYS B 1 238 ? -13.844 -20.844 -25.797 1 94.81 238 CYS B N 1
ATOM 4418 C CA . CYS B 1 238 ? -12.984 -21.172 -24.672 1 94.81 238 CYS B CA 1
ATOM 4419 C C . CYS B 1 238 ? -13.766 -21.156 -23.359 1 94.81 238 CYS B C 1
ATOM 4421 O O . CYS B 1 238 ? -14.781 -20.469 -23.25 1 94.81 238 CYS B O 1
ATOM 4423 N N . LYS B 1 239 ? -13.328 -21.953 -22.484 1 98.12 239 LYS B N 1
ATOM 4424 C CA . LYS B 1 239 ? -13.867 -21.875 -21.141 1 98.12 239 LYS B CA 1
ATOM 4425 C C . LYS B 1 239 ? -13.266 -20.703 -20.375 1 98.12 239 LYS B C 1
ATOM 4427 O O . LYS B 1 239 ? -12.102 -20.359 -20.578 1 98.12 239 LYS B O 1
ATOM 4432 N N . ALA B 1 240 ? -14.102 -20.094 -19.562 1 98.5 240 ALA B N 1
ATOM 4433 C CA . ALA B 1 240 ? -13.648 -18.953 -18.781 1 98.5 240 ALA B CA 1
ATOM 4434 C C . ALA B 1 240 ? -14.281 -18.953 -17.391 1 98.5 240 ALA B C 1
ATOM 4436 O O . ALA B 1 240 ? -15.336 -19.562 -17.188 1 98.5 240 ALA B O 1
ATOM 4437 N N . ALA B 1 241 ? -13.625 -18.359 -16.453 1 98.56 241 ALA B N 1
ATOM 4438 C CA . ALA B 1 241 ? -14.188 -18.188 -15.117 1 98.56 241 ALA B CA 1
ATOM 4439 C C . ALA B 1 241 ? -13.516 -17.016 -14.398 1 98.56 241 ALA B C 1
ATOM 4441 O O . ALA B 1 241 ? -12.391 -16.641 -14.727 1 98.56 241 ALA B O 1
ATOM 4442 N N . ILE B 1 242 ? -14.258 -16.469 -13.453 1 98.38 242 ILE B N 1
ATOM 4443 C CA . ILE B 1 242 ? -13.742 -15.422 -12.578 1 98.38 242 ILE B CA 1
ATOM 4444 C C . ILE B 1 242 ? -13.289 -16.031 -11.258 1 98.38 242 ILE B C 1
ATOM 4446 O O . ILE B 1 242 ? -13.875 -17.016 -10.781 1 98.38 242 ILE B O 1
ATOM 4450 N N . ASN B 1 243 ? -12.211 -15.523 -10.734 1 98.69 243 ASN B N 1
ATOM 4451 C CA . ASN B 1 243 ? -11.758 -15.945 -9.414 1 98.69 243 ASN B CA 1
ATOM 4452 C C . ASN B 1 243 ? -11.141 -14.789 -8.633 1 98.69 243 ASN B C 1
ATOM 4454 O O . ASN B 1 243 ? -10.914 -13.711 -9.188 1 98.69 243 ASN B O 1
ATOM 4458 N N . THR B 1 244 ? -10.992 -15.008 -7.383 1 98.5 244 THR B N 1
ATOM 4459 C CA . THR B 1 244 ? -10.102 -14.188 -6.566 1 98.5 244 THR B CA 1
ATOM 4460 C C . THR B 1 244 ? -9.398 -15.039 -5.512 1 98.5 244 THR B C 1
ATOM 4462 O O . THR B 1 244 ? -9.945 -16.047 -5.062 1 98.5 244 THR B O 1
ATOM 4465 N N . VAL B 1 245 ? -8.219 -14.633 -5.242 1 98.31 245 VAL B N 1
ATOM 4466 C CA . VAL B 1 245 ? -7.395 -15.367 -4.285 1 98.31 245 VAL B CA 1
ATOM 4467 C C . VAL B 1 245 ? -7.172 -14.516 -3.035 1 98.31 245 VAL B C 1
ATOM 4469 O O . VAL B 1 245 ? -6.855 -13.328 -3.137 1 98.31 245 VAL B O 1
ATOM 4472 N N . VAL B 1 246 ? -7.398 -15.117 -1.895 1 96.88 246 VAL B N 1
ATOM 4473 C CA . VAL B 1 246 ? -7.145 -14.477 -0.609 1 96.88 246 VAL B CA 1
ATOM 4474 C C . VAL B 1 246 ? -5.816 -14.961 -0.041 1 96.88 246 VAL B C 1
ATOM 4476 O O . VAL B 1 246 ? -5.648 -16.156 0.222 1 96.88 246 VAL B O 1
ATOM 4479 N N . VAL B 1 247 ? -4.922 -14.031 0.082 1 94.12 247 VAL B N 1
ATOM 4480 C CA . VAL B 1 247 ? -3.594 -14.297 0.627 1 94.12 247 VAL B CA 1
ATOM 4481 C C . VAL B 1 247 ? -3.473 -13.672 2.016 1 94.12 247 VAL B C 1
ATOM 4483 O O . VAL B 1 247 ? -3.936 -12.555 2.244 1 94.12 247 VAL B O 1
ATOM 4486 N N . SER B 1 248 ? -2.885 -14.453 2.934 1 91.94 248 SER B N 1
ATOM 4487 C CA . SER B 1 248 ? -2.693 -13.914 4.273 1 91.94 248 SER B CA 1
ATOM 4488 C C . SER B 1 248 ? -1.748 -12.719 4.258 1 91.94 248 SER B C 1
ATOM 4490 O O . SER B 1 248 ? -0.796 -12.68 3.475 1 91.94 248 SER B O 1
ATOM 4492 N N . PRO B 1 249 ? -1.984 -11.609 5.133 1 89.88 249 PRO B N 1
ATOM 4493 C CA . PRO B 1 249 ? -2.904 -11.633 6.273 1 89.88 249 PRO B CA 1
ATOM 4494 C C . PRO B 1 249 ? -4.312 -11.164 5.906 1 89.88 249 PRO B C 1
ATOM 4496 O O . PRO B 1 249 ? -5.156 -10.992 6.785 1 89.88 249 PRO B O 1
ATOM 4499 N N . GLY B 1 250 ? -4.535 -11.047 4.582 1 89.81 250 GLY B N 1
ATOM 4500 C CA . GLY B 1 250 ? -5.883 -10.688 4.172 1 89.81 250 GLY B CA 1
ATOM 4501 C C . GLY B 1 250 ? -5.91 -9.703 3.014 1 89.81 250 GLY B C 1
ATOM 4502 O O . GLY B 1 250 ? -6.34 -8.562 3.172 1 89.81 250 GLY B O 1
ATOM 4503 N N . ARG B 1 251 ? -5.578 -10.109 1.883 1 93.19 251 ARG B N 1
ATOM 4504 C CA . ARG B 1 251 ? -5.609 -9.32 0.658 1 93.19 251 ARG B CA 1
ATOM 4505 C C . ARG B 1 251 ? -5.926 -10.195 -0.551 1 93.19 251 ARG B C 1
ATOM 4507 O O . ARG B 1 251 ? -5.789 -11.422 -0.491 1 93.19 251 ARG B O 1
ATOM 4514 N N . PHE B 1 252 ? -6.34 -9.539 -1.568 1 96.38 252 PHE B N 1
ATOM 4515 C CA . PHE B 1 252 ? -6.551 -10.25 -2.824 1 96.38 252 PHE B CA 1
ATOM 4516 C C . PHE B 1 252 ? -5.262 -10.305 -3.635 1 96.38 252 PHE B C 1
ATOM 4518 O O . PHE B 1 252 ? -4.438 -9.391 -3.566 1 96.38 252 PHE B O 1
ATOM 4525 N N . ASP B 1 253 ? -5.102 -11.414 -4.328 1 97.19 253 ASP B N 1
ATOM 4526 C CA . ASP B 1 253 ? -4.246 -11.359 -5.512 1 97.19 253 ASP B CA 1
ATOM 4527 C C . ASP B 1 253 ? -4.863 -10.469 -6.59 1 97.19 253 ASP B C 1
ATOM 4529 O O . ASP B 1 253 ? -6.008 -10.68 -6.996 1 97.19 253 ASP B O 1
ATOM 4533 N N . ARG B 1 254 ? -4.133 -9.484 -7.062 1 97.31 254 ARG B N 1
ATOM 4534 C CA . ARG B 1 254 ? -4.695 -8.594 -8.07 1 97.31 254 ARG B CA 1
ATOM 4535 C C . ARG B 1 254 ? -4.762 -9.266 -9.43 1 97.31 254 ARG B C 1
ATOM 4537 O O . ARG B 1 254 ? -5.562 -8.883 -10.289 1 97.31 254 ARG B O 1
ATOM 4544 N N . SER B 1 255 ? -3.926 -10.242 -9.703 1 98.5 255 SER B N 1
ATOM 4545 C CA . SER B 1 255 ? -3.949 -11.016 -10.938 1 98.5 255 SER B CA 1
ATOM 4546 C C . SER B 1 255 ? -4.895 -12.203 -10.828 1 98.5 255 SER B C 1
ATOM 4548 O O . SER B 1 255 ? -5.449 -12.469 -9.766 1 98.5 255 SER B O 1
ATOM 4550 N N . PRO B 1 256 ? -5.055 -12.961 -11.945 1 98.5 256 PRO B N 1
ATOM 4551 C CA . PRO B 1 256 ? -5.852 -14.188 -11.852 1 98.5 256 PRO B CA 1
ATOM 4552 C C . PRO B 1 256 ? -5.145 -15.289 -11.07 1 98.5 256 PRO B C 1
ATOM 4554 O O . PRO B 1 256 ? -5.719 -16.359 -10.852 1 98.5 256 PRO B O 1
ATOM 4557 N N . CYS B 1 257 ? -3.945 -15.047 -10.641 1 97.88 257 CYS B N 1
ATOM 4558 C CA . CYS B 1 257 ? -3.141 -15.969 -9.844 1 97.88 257 CYS B CA 1
ATOM 4559 C C . CYS B 1 257 ? -2.668 -17.141 -10.695 1 97.88 257 CYS B C 1
ATOM 4561 O O . CYS B 1 257 ? -3.412 -18.109 -10.898 1 97.88 257 CYS B O 1
ATOM 4563 N N . GLY B 1 258 ? -1.449 -17.188 -11 1 98.31 258 GLY B N 1
ATOM 4564 C CA . GLY B 1 258 ? -0.906 -18.219 -11.875 1 98.31 258 GLY B CA 1
ATOM 4565 C C . GLY B 1 258 ? -0.987 -19.609 -11.281 1 98.31 258 GLY B C 1
ATOM 4566 O O . GLY B 1 258 ? -1.59 -20.516 -11.875 1 98.31 258 GLY B O 1
ATOM 4567 N N . THR B 1 259 ? -0.408 -19.734 -10.102 1 98.31 259 THR B N 1
ATOM 4568 C CA . THR B 1 259 ? -0.429 -21.047 -9.469 1 98.31 259 THR B CA 1
ATOM 4569 C C . THR B 1 259 ? -1.852 -21.438 -9.07 1 98.31 259 THR B C 1
ATOM 4571 O O . THR B 1 259 ? -2.211 -22.609 -9.094 1 98.31 259 THR B O 1
ATOM 4574 N N . GLY B 1 260 ? -2.629 -20.438 -8.742 1 98.56 260 GLY B N 1
ATOM 4575 C CA . GLY B 1 260 ? -4.039 -20.703 -8.5 1 98.56 260 GLY B CA 1
ATOM 4576 C C . GLY B 1 260 ? -4.773 -21.203 -9.734 1 98.56 260 GLY B C 1
ATOM 4577 O O . GLY B 1 260 ? -5.625 -22.094 -9.633 1 98.56 260 GLY B O 1
ATOM 4578 N N . THR B 1 261 ? -4.445 -20.641 -10.828 1 98.88 261 THR B N 1
ATOM 4579 C CA . THR B 1 261 ? -4.996 -21.109 -12.094 1 98.88 261 THR B CA 1
ATOM 4580 C C . THR B 1 261 ? -4.562 -22.547 -12.367 1 98.88 261 THR B C 1
ATOM 4582 O O . THR B 1 261 ? -5.367 -23.375 -12.82 1 98.88 261 THR B O 1
ATOM 4585 N N . CYS B 1 262 ? -3.361 -22.859 -12.062 1 98.81 262 CYS B N 1
ATOM 4586 C CA . CYS B 1 262 ? -2.854 -24.203 -12.266 1 98.81 262 CYS B CA 1
ATOM 4587 C C . CYS B 1 262 ? -3.572 -25.203 -11.367 1 98.81 262 CYS B C 1
ATOM 4589 O O . CYS B 1 262 ? -3.91 -26.297 -11.797 1 98.81 262 CYS B O 1
ATOM 4591 N N . ALA B 1 263 ? -3.754 -24.828 -10.109 1 98.88 263 ALA B N 1
ATOM 4592 C CA . ALA B 1 263 ? -4.531 -25.672 -9.195 1 98.88 263 ALA B CA 1
ATOM 4593 C C . ALA B 1 263 ? -5.949 -25.875 -9.711 1 98.88 263 ALA B C 1
ATOM 4595 O O . ALA B 1 263 ? -6.484 -26.984 -9.656 1 98.88 263 ALA B O 1
ATOM 4596 N N . ARG B 1 264 ? -6.527 -24.812 -10.234 1 98.88 264 ARG B N 1
ATOM 4597 C CA . ARG B 1 264 ? -7.875 -24.875 -10.789 1 98.88 264 ARG B CA 1
ATOM 4598 C C . ARG B 1 264 ? -7.926 -25.812 -11.992 1 98.88 264 ARG B C 1
ATOM 4600 O O . ARG B 1 264 ? -8.875 -26.594 -12.148 1 98.88 264 ARG B O 1
ATOM 4607 N N . LEU B 1 265 ? -6.934 -25.734 -12.844 1 98.88 265 LEU B N 1
ATOM 4608 C CA . LEU B 1 265 ? -6.844 -26.641 -13.992 1 98.88 265 LEU B CA 1
ATOM 4609 C C . LEU B 1 265 ? -6.828 -28.094 -13.539 1 98.88 265 LEU B C 1
ATOM 4611 O O . LEU B 1 265 ? -7.508 -28.938 -14.133 1 98.88 265 LEU B O 1
ATOM 4615 N N . ALA B 1 266 ? -6.027 -28.406 -12.508 1 98.94 266 ALA B N 1
ATOM 4616 C CA . ALA B 1 266 ? -5.961 -29.766 -11.984 1 98.94 266 ALA B CA 1
ATOM 4617 C C . ALA B 1 266 ? -7.332 -30.25 -11.523 1 98.94 266 ALA B C 1
ATOM 4619 O O . ALA B 1 266 ? -7.742 -31.375 -11.828 1 98.94 266 ALA B O 1
ATOM 4620 N N . VAL B 1 267 ? -8.047 -29.375 -10.812 1 98.88 267 VAL B N 1
ATOM 4621 C CA . VAL B 1 267 ? -9.359 -29.719 -10.273 1 98.88 267 VAL B CA 1
ATOM 4622 C C . VAL B 1 267 ? -10.344 -29.938 -11.414 1 98.88 267 VAL B C 1
ATOM 4624 O O . VAL B 1 267 ? -11.086 -30.922 -11.43 1 98.88 267 VAL B O 1
ATOM 4627 N N . LEU B 1 268 ? -10.344 -28.984 -12.391 1 98.81 268 LEU B N 1
ATOM 4628 C CA . LEU B 1 268 ? -11.258 -29.078 -13.523 1 98.81 268 LEU B CA 1
ATOM 4629 C C . LEU B 1 268 ? -11 -30.359 -14.32 1 98.81 268 LEU B C 1
ATOM 4631 O O . LEU B 1 268 ? -11.945 -31.016 -14.75 1 98.81 268 LEU B O 1
ATOM 4635 N N . HIS B 1 269 ? -9.773 -30.672 -14.477 1 98.81 269 HIS B N 1
ATOM 4636 C CA . HIS B 1 269 ? -9.422 -31.875 -15.203 1 98.81 269 HIS B CA 1
ATOM 4637 C C . HIS B 1 269 ? -9.859 -33.125 -14.438 1 98.81 269 HIS B C 1
ATOM 4639 O O . HIS B 1 269 ? -10.406 -34.062 -15.031 1 98.81 269 HIS B O 1
ATOM 4645 N N . ALA B 1 270 ? -9.562 -33.188 -13.164 1 98.69 270 ALA B N 1
ATOM 4646 C CA . ALA B 1 270 ? -9.938 -34.312 -12.32 1 98.69 270 ALA B CA 1
ATOM 4647 C C . ALA B 1 270 ? -11.445 -34.562 -12.344 1 98.69 270 ALA B C 1
ATOM 4649 O O . ALA B 1 270 ? -11.906 -35.688 -12.242 1 98.69 270 ALA B O 1
ATOM 4650 N N . ARG B 1 271 ? -12.211 -33.5 -12.57 1 98.31 271 ARG B N 1
ATOM 4651 C CA . ARG B 1 271 ? -13.664 -33.562 -12.586 1 98.31 271 ARG B CA 1
ATOM 4652 C C . ARG B 1 271 ? -14.18 -33.812 -14 1 98.31 271 ARG B C 1
ATOM 4654 O O . ARG B 1 271 ? -15.391 -33.875 -14.227 1 98.31 271 ARG B O 1
ATOM 4661 N N . GLY B 1 272 ? -13.305 -33.875 -14.938 1 98.06 272 GLY B N 1
ATOM 4662 C CA . GLY B 1 272 ? -13.695 -34.094 -16.328 1 98.06 272 GLY B CA 1
ATOM 4663 C C . GLY B 1 272 ? -14.273 -32.875 -16.984 1 98.06 272 GLY B C 1
ATOM 4664 O O . GLY B 1 272 ? -15 -32.969 -17.969 1 98.06 272 GLY B O 1
ATOM 4665 N N . GLN B 1 273 ? -13.93 -31.719 -16.484 1 98 273 GLN B N 1
ATOM 4666 C CA . GLN B 1 273 ? -14.547 -30.484 -16.953 1 98 273 GLN B CA 1
ATOM 4667 C C . GLN B 1 273 ? -13.609 -29.719 -17.891 1 98 273 GLN B C 1
ATOM 4669 O O . GLN B 1 273 ? -14.023 -28.75 -18.531 1 98 273 GLN B O 1
ATOM 4674 N N . LEU B 1 274 ? -12.406 -30.109 -17.984 1 98.19 274 LEU B N 1
ATOM 4675 C CA . LEU B 1 274 ? -11.422 -29.5 -18.891 1 98.19 274 LEU B CA 1
ATOM 4676 C C . LEU B 1 274 ? -10.477 -30.562 -19.453 1 98.19 274 LEU B C 1
ATOM 4678 O O . LEU B 1 274 ? -9.812 -31.266 -18.688 1 98.19 274 LEU B O 1
ATOM 4682 N N . ALA B 1 275 ? -10.391 -30.656 -20.734 1 97.62 275 ALA B N 1
ATOM 4683 C CA . ALA B 1 275 ? -9.562 -31.656 -21.391 1 97.62 275 ALA B CA 1
ATOM 4684 C C . ALA B 1 275 ? -8.172 -31.109 -21.703 1 97.62 275 ALA B C 1
ATOM 4686 O O . ALA B 1 275 ? -7.969 -29.891 -21.703 1 97.62 275 ALA B O 1
ATOM 4687 N N . GLU B 1 276 ? -7.266 -32 -21.922 1 98 276 GLU B N 1
ATOM 4688 C CA . GLU B 1 276 ? -5.953 -31.625 -22.422 1 98 276 GLU B CA 1
ATOM 4689 C C . GLU B 1 276 ? -6.07 -30.781 -23.688 1 98 276 GLU B C 1
ATOM 4691 O O . GLU B 1 276 ? -6.879 -31.078 -24.562 1 98 276 GLU B O 1
ATOM 4696 N N . GLY B 1 277 ? -5.34 -29.672 -23.656 1 97.69 277 GLY B N 1
ATOM 4697 C CA . GLY B 1 277 ? -5.293 -28.844 -24.844 1 97.69 277 GLY B CA 1
ATOM 4698 C C . GLY B 1 277 ? -6.371 -27.781 -24.875 1 97.69 277 GLY B C 1
ATOM 4699 O O . GLY B 1 277 ? -6.27 -26.797 -25.609 1 97.69 277 GLY B O 1
ATOM 4700 N N . GLU B 1 278 ? -7.426 -27.953 -24.125 1 97.56 278 GLU B N 1
ATOM 4701 C CA . GLU B 1 278 ? -8.516 -26.984 -24.109 1 97.56 278 GLU B CA 1
ATOM 4702 C C . GLU B 1 278 ? -8.094 -25.672 -23.438 1 97.56 278 GLU B C 1
ATOM 4704 O O . GLU B 1 278 ? -7.445 -25.703 -22.375 1 97.56 278 GLU B O 1
ATOM 4709 N N . MET B 1 279 ? -8.508 -24.562 -24.016 1 98 279 MET B N 1
ATOM 4710 C CA . MET B 1 279 ? -8.141 -23.234 -23.5 1 98 279 MET B CA 1
ATOM 4711 C C . MET B 1 279 ? -9.062 -22.828 -22.359 1 98 279 MET B C 1
ATOM 4713 O O . MET B 1 279 ? -10.266 -23.078 -22.406 1 98 279 MET B O 1
ATOM 4717 N N . PHE B 1 280 ? -8.461 -22.266 -21.344 1 98.56 280 PHE B N 1
ATOM 4718 C CA . PHE B 1 280 ? -9.164 -21.75 -20.172 1 98.56 280 PHE B CA 1
ATOM 4719 C C . PHE B 1 280 ? -8.703 -20.344 -19.859 1 98.56 280 PHE B C 1
ATOM 4721 O O . PHE B 1 280 ? -7.516 -20.109 -19.609 1 98.56 280 PHE B O 1
ATOM 4728 N N . LYS B 1 281 ? -9.641 -19.359 -19.891 1 98.62 281 LYS B N 1
ATOM 4729 C CA . LYS B 1 281 ? -9.391 -17.969 -19.5 1 98.62 281 LYS B CA 1
ATOM 4730 C C . LYS B 1 281 ? -9.789 -17.734 -18.047 1 98.62 281 LYS B C 1
ATOM 4732 O O . LYS B 1 281 ? -10.938 -17.953 -17.672 1 98.62 281 LYS B O 1
ATOM 4737 N N . HIS B 1 282 ? -8.844 -17.406 -17.281 1 98.69 282 HIS B N 1
ATOM 4738 C CA . HIS B 1 282 ? -9.07 -17.109 -15.867 1 98.69 282 HIS B CA 1
ATOM 4739 C C . HIS B 1 282 ? -8.984 -15.609 -15.594 1 98.69 282 HIS B C 1
ATOM 4741 O O . HIS B 1 282 ? -8.031 -14.953 -16 1 98.69 282 HIS B O 1
ATOM 4747 N N . ARG B 1 283 ? -10 -15.031 -14.898 1 98.31 283 ARG B N 1
ATOM 4748 C CA . ARG B 1 283 ? -10.094 -13.586 -14.742 1 98.31 283 ARG B CA 1
ATOM 4749 C C . ARG B 1 283 ? -10.031 -13.188 -13.266 1 98.31 283 ARG B C 1
ATOM 4751 O O . ARG B 1 283 ? -10.594 -13.875 -12.414 1 98.31 283 ARG B O 1
ATOM 4758 N N . SER B 1 284 ? -9.367 -12.078 -13.07 1 98.19 284 SER B N 1
ATOM 4759 C CA . SER B 1 284 ? -9.18 -11.594 -11.711 1 98.19 284 SER B CA 1
ATOM 4760 C C . SER B 1 284 ? -10.352 -10.719 -11.266 1 98.19 284 SER B C 1
ATOM 4762 O O . SER B 1 284 ? -11.219 -10.383 -12.07 1 98.19 284 SER B O 1
ATOM 4764 N N . ILE B 1 285 ? -10.312 -10.328 -10.07 1 96.75 285 ILE B N 1
ATOM 4765 C CA . ILE B 1 285 ? -11.344 -9.484 -9.469 1 96.75 285 ILE B CA 1
ATOM 4766 C C . ILE B 1 285 ? -11.281 -8.086 -10.07 1 96.75 285 ILE B C 1
ATOM 4768 O O . ILE B 1 285 ? -12.258 -7.336 -10.023 1 96.75 285 ILE B O 1
ATOM 4772 N N . ILE B 1 286 ? -10.117 -7.715 -10.688 1 96.38 286 ILE B N 1
ATOM 4773 C CA . ILE B 1 286 ? -10.031 -6.387 -11.289 1 96.38 286 ILE B CA 1
ATOM 4774 C C . ILE B 1 286 ? -10.211 -6.496 -12.797 1 96.38 286 ILE B C 1
ATOM 4776 O O . ILE B 1 286 ? -9.961 -5.535 -13.531 1 96.38 286 ILE B O 1
ATOM 4780 N N . GLY B 1 287 ? -10.5 -7.66 -13.289 1 97.06 287 GLY B N 1
ATOM 4781 C CA . GLY B 1 287 ? -10.93 -7.828 -14.664 1 97.06 287 GLY B CA 1
ATOM 4782 C C . GLY B 1 287 ? -9.805 -8.242 -15.594 1 97.06 287 GLY B C 1
ATOM 4783 O O . GLY B 1 287 ? -10.031 -8.469 -16.781 1 97.06 287 GLY B O 1
ATOM 4784 N N . THR B 1 288 ? -8.594 -8.422 -15.102 1 98.25 288 THR B N 1
ATOM 4785 C CA . THR B 1 288 ? -7.496 -8.859 -15.953 1 98.25 288 THR B CA 1
ATOM 4786 C C . THR B 1 288 ? -7.555 -10.367 -16.172 1 98.25 288 THR B C 1
ATOM 4788 O O . THR B 1 288 ? -8.289 -11.07 -15.484 1 98.25 288 THR B O 1
ATOM 4791 N N . GLU B 1 289 ? -6.703 -10.82 -17.172 1 98.25 289 GLU B N 1
ATOM 4792 C CA . GLU B 1 289 ? -6.895 -12.195 -17.625 1 98.25 289 GLU B CA 1
ATOM 4793 C C . GLU B 1 289 ? -5.559 -12.914 -17.797 1 98.25 289 GLU B C 1
ATOM 4795 O O . GLU B 1 289 ? -4.582 -12.32 -18.25 1 98.25 289 GLU B O 1
ATOM 4800 N N . PHE B 1 290 ? -5.516 -14.148 -17.359 1 98.81 290 PHE B N 1
ATOM 4801 C CA . PHE B 1 290 ? -4.527 -15.133 -17.781 1 98.81 290 PHE B CA 1
ATOM 4802 C C . PHE B 1 290 ? -5.152 -16.156 -18.719 1 98.81 290 PHE B C 1
ATOM 4804 O O . PHE B 1 290 ? -6.293 -16.578 -18.516 1 98.81 290 PHE B O 1
ATOM 4811 N N . THR B 1 291 ? -4.426 -16.562 -19.75 1 98.62 291 THR B N 1
ATOM 4812 C CA . THR B 1 291 ? -4.816 -17.703 -20.562 1 98.62 291 THR B CA 1
ATOM 4813 C C . THR B 1 291 ? -4.02 -18.953 -20.156 1 98.62 291 THR B C 1
ATOM 4815 O O . THR B 1 291 ? -2.863 -18.844 -19.75 1 98.62 291 THR B O 1
ATOM 4818 N N . SER B 1 292 ? -4.734 -20.078 -20.266 1 98.81 292 SER B N 1
ATOM 4819 C CA . SER B 1 292 ? -4.051 -21.281 -19.797 1 98.81 292 SER B CA 1
ATOM 4820 C C . SER B 1 292 ? -4.574 -22.531 -20.5 1 98.81 292 SER B C 1
ATOM 4822 O O . SER B 1 292 ? -5.605 -22.484 -21.172 1 98.81 292 SER B O 1
ATOM 4824 N N . HIS B 1 293 ? -3.799 -23.578 -20.453 1 98.75 293 HIS B N 1
ATOM 4825 C CA . HIS B 1 293 ? -4.199 -24.891 -20.922 1 98.75 293 HIS B CA 1
ATOM 4826 C C . HIS B 1 293 ? -3.35 -25.984 -20.297 1 98.75 293 HIS B C 1
ATOM 4828 O O . HIS B 1 293 ? -2.34 -25.703 -19.641 1 98.75 293 HIS B O 1
ATOM 4834 N N . ILE B 1 294 ? -3.846 -27.219 -20.406 1 98.81 294 ILE B N 1
ATOM 4835 C CA . ILE B 1 294 ? -3.117 -28.406 -19.984 1 98.81 294 ILE B CA 1
ATOM 4836 C C . ILE B 1 294 ? -2.35 -29 -21.156 1 98.81 294 ILE B C 1
ATOM 4838 O O . ILE B 1 294 ? -2.949 -29.391 -22.172 1 98.81 294 ILE B O 1
ATOM 4842 N N . ARG B 1 295 ? -1.036 -29.062 -20.984 1 98.62 295 ARG B N 1
ATOM 4843 C CA . ARG B 1 295 ? -0.207 -29.562 -22.078 1 98.62 295 ARG B CA 1
ATOM 4844 C C . ARG B 1 295 ? -0.206 -31.094 -22.125 1 98.62 295 ARG B C 1
ATOM 4846 O O . ARG B 1 295 ? 0.015 -31.688 -23.172 1 98.62 295 ARG B O 1
ATOM 4853 N N . GLY B 1 296 ? -0.369 -31.672 -21.016 1 98.62 296 GLY B N 1
ATOM 4854 C CA . GLY B 1 296 ? -0.331 -33.125 -20.828 1 98.62 296 GLY B CA 1
ATOM 4855 C C . GLY B 1 296 ? -0.545 -33.531 -19.391 1 98.62 296 GLY B C 1
ATOM 4856 O O . GLY B 1 296 ? -0.833 -32.719 -18.531 1 98.62 296 GLY B O 1
ATOM 4857 N N . THR B 1 297 ? -0.537 -34.875 -19.234 1 98.5 297 THR B N 1
ATOM 4858 C CA . THR B 1 297 ? -0.691 -35.406 -17.891 1 98.5 297 THR B CA 1
ATOM 4859 C C . THR B 1 297 ? 0.577 -36.125 -17.453 1 98.5 297 THR B C 1
ATOM 4861 O O . THR B 1 297 ? 1.425 -36.469 -18.281 1 98.5 297 THR B O 1
ATOM 4864 N N . THR B 1 298 ? 0.727 -36.219 -16.203 1 98.38 298 THR B N 1
ATOM 4865 C CA . THR B 1 298 ? 1.85 -36.938 -15.594 1 98.38 298 THR B CA 1
ATOM 4866 C C . THR B 1 298 ? 1.474 -37.469 -14.219 1 98.38 298 THR B C 1
ATOM 4868 O O . THR B 1 298 ? 0.29 -37.625 -13.906 1 98.38 298 THR B O 1
ATOM 4871 N N . GLN B 1 299 ? 2.479 -37.969 -13.531 1 98.12 299 GLN B N 1
ATOM 4872 C CA . GLN B 1 299 ? 2.297 -38.469 -12.18 1 98.12 299 GLN B CA 1
ATOM 4873 C C . GLN B 1 299 ? 3.299 -37.844 -11.219 1 98.12 299 GLN B C 1
ATOM 4875 O O . GLN B 1 299 ? 4.473 -37.688 -11.555 1 98.12 299 GLN B O 1
ATOM 4880 N N . VAL B 1 300 ? 2.83 -37.438 -10.086 1 97.94 300 VAL B N 1
ATOM 4881 C CA . VAL B 1 300 ? 3.676 -36.969 -9 1 97.94 300 VAL B CA 1
ATOM 4882 C C . VAL B 1 300 ? 3.408 -37.781 -7.742 1 97.94 300 VAL B C 1
ATOM 4884 O O . VAL B 1 300 ? 2.373 -37.625 -7.09 1 97.94 300 VAL B O 1
ATOM 4887 N N . GLY B 1 301 ? 4.418 -38.562 -7.375 1 97.38 301 GLY B N 1
ATOM 4888 C CA . GLY B 1 301 ? 4.102 -39.531 -6.34 1 97.38 301 GLY B CA 1
ATOM 4889 C C . GLY B 1 301 ? 2.877 -40.375 -6.66 1 97.38 301 GLY B C 1
ATOM 4890 O O . GLY B 1 301 ? 2.809 -41 -7.723 1 97.38 301 GLY B O 1
ATOM 4891 N N . GLU B 1 302 ? 1.951 -40.406 -5.801 1 97.44 302 GLU B N 1
ATOM 4892 C CA . GLU B 1 302 ? 0.748 -41.219 -5.98 1 97.44 302 GLU B CA 1
ATOM 4893 C C . GLU B 1 302 ? -0.357 -40.406 -6.66 1 97.44 302 GLU B C 1
ATOM 4895 O O . GLU B 1 302 ? -1.453 -40.938 -6.895 1 97.44 302 GLU B O 1
ATOM 4900 N N . TYR B 1 303 ? -0.11 -39.188 -7.035 1 98.25 303 TYR B N 1
ATOM 4901 C CA . TYR B 1 303 ? -1.151 -38.312 -7.551 1 98.25 303 TYR B CA 1
ATOM 4902 C C . TYR B 1 303 ? -1.073 -38.219 -9.07 1 98.25 303 TYR B C 1
ATOM 4904 O O . TYR B 1 303 ? 0.002 -38 -9.625 1 98.25 303 TYR B O 1
ATOM 4912 N N . GLN B 1 304 ? -2.219 -38.375 -9.688 1 98.19 304 GLN B N 1
ATOM 4913 C CA . GLN B 1 304 ? -2.316 -37.969 -11.094 1 98.19 304 GLN B CA 1
ATOM 4914 C C . GLN B 1 304 ? -2.215 -36.469 -11.242 1 98.19 304 GLN B C 1
ATOM 4916 O O . GLN B 1 304 ? -2.889 -35.719 -10.531 1 98.19 304 GLN B O 1
ATOM 4921 N N . ALA B 1 305 ? -1.343 -36.031 -12.164 1 98.81 305 ALA B N 1
ATOM 4922 C CA . ALA B 1 305 ? -1.062 -34.594 -12.258 1 98.81 305 ALA B CA 1
ATOM 4923 C C . ALA B 1 305 ? -1.207 -34.125 -13.695 1 98.81 305 ALA B C 1
ATOM 4925 O O . ALA B 1 305 ? -1.147 -34.906 -14.641 1 98.81 305 ALA B O 1
ATOM 4926 N N . VAL B 1 306 ? -1.478 -32.875 -13.844 1 98.88 306 VAL B N 1
ATOM 4927 C CA . VAL B 1 306 ? -1.52 -32.219 -15.148 1 98.88 306 VAL B CA 1
ATOM 4928 C C . VAL B 1 306 ? -0.292 -31.328 -15.32 1 98.88 306 VAL B C 1
ATOM 4930 O O . VAL B 1 306 ? 0.342 -30.938 -14.336 1 98.88 306 VAL B O 1
ATOM 4933 N N . LEU B 1 307 ? 0.044 -31.031 -16.594 1 98.81 307 LEU B N 1
ATOM 4934 C CA . LEU B 1 307 ? 1.115 -30.109 -16.953 1 98.81 307 LEU B CA 1
ATOM 4935 C C . LEU B 1 307 ? 0.547 -28.781 -17.453 1 98.81 307 LEU B C 1
ATOM 4937 O O . LEU B 1 307 ? 0.28 -28.625 -18.656 1 98.81 307 LEU B O 1
ATOM 4941 N N . PRO B 1 308 ? 0.417 -27.781 -16.547 1 98.81 308 PRO B N 1
ATOM 4942 C CA . PRO B 1 308 ? -0.265 -26.547 -16.922 1 98.81 308 PRO B CA 1
ATOM 4943 C C . PRO B 1 308 ? 0.675 -25.531 -17.562 1 98.81 308 PRO B C 1
ATOM 4945 O O . PRO B 1 308 ? 1.841 -25.422 -17.156 1 98.81 308 PRO B O 1
ATOM 4948 N N . THR B 1 309 ? 0.179 -24.797 -18.516 1 98.88 309 THR B N 1
ATOM 4949 C CA . THR B 1 309 ? 0.777 -23.578 -19.047 1 98.88 309 THR B CA 1
ATOM 4950 C C . THR B 1 309 ? -0.137 -22.391 -18.812 1 98.88 309 THR B C 1
ATOM 4952 O O . THR B 1 309 ? -1.348 -22.469 -19.031 1 98.88 309 THR B O 1
ATOM 4955 N N . VAL B 1 310 ? 0.425 -21.328 -18.297 1 98.88 310 VAL B N 1
ATOM 4956 C CA . VAL B 1 310 ? -0.301 -20.094 -18.062 1 98.88 310 VAL B CA 1
ATOM 4957 C C . VAL B 1 310 ? 0.428 -18.922 -18.734 1 98.88 310 VAL B C 1
ATOM 4959 O O . VAL B 1 310 ? 1.66 -18.891 -18.766 1 98.88 310 VAL B O 1
ATOM 4962 N N . ALA B 1 311 ? -0.287 -17.969 -19.297 1 98.88 311 ALA B N 1
ATOM 4963 C CA . ALA B 1 311 ? 0.311 -16.828 -19.969 1 98.88 311 ALA B CA 1
ATOM 4964 C C . ALA B 1 311 ? -0.372 -15.523 -19.531 1 98.88 311 ALA B C 1
ATOM 4966 O O . ALA B 1 311 ? -1.578 -15.508 -19.281 1 98.88 311 ALA B O 1
ATOM 4967 N N . GLY B 1 312 ? 0.403 -14.492 -19.469 1 98.81 312 GLY B N 1
ATOM 4968 C CA . GLY B 1 312 ? -0.077 -13.156 -19.141 1 98.81 312 GLY B CA 1
ATOM 4969 C C . GLY B 1 312 ? 0.946 -12.078 -19.422 1 98.81 312 GLY B C 1
ATOM 4970 O O . GLY B 1 312 ? 1.993 -12.344 -20.016 1 98.81 312 GLY B O 1
ATOM 4971 N N . ARG B 1 313 ? 0.609 -10.852 -19.125 1 98.75 313 ARG B N 1
ATOM 4972 C CA . ARG B 1 313 ? 1.448 -9.695 -19.438 1 98.75 313 ARG B CA 1
ATOM 4973 C C . ARG B 1 313 ? 1.971 -9.039 -18.172 1 98.75 313 ARG B C 1
ATOM 4975 O O . ARG B 1 313 ? 1.36 -9.164 -17.109 1 98.75 313 ARG B O 1
ATOM 4982 N N . ALA B 1 314 ? 3.123 -8.422 -18.266 1 98.75 314 ALA B N 1
ATOM 4983 C CA . ALA B 1 314 ? 3.686 -7.617 -17.188 1 98.75 314 ALA B CA 1
ATOM 4984 C C . ALA B 1 314 ? 4.25 -6.301 -17.719 1 98.75 314 ALA B C 1
ATOM 4986 O O . ALA B 1 314 ? 4.551 -6.184 -18.906 1 98.75 314 ALA B O 1
ATOM 4987 N N . TRP B 1 315 ? 4.344 -5.324 -16.859 1 98.69 315 TRP B N 1
ATOM 4988 C CA . TRP B 1 315 ? 4.859 -4.004 -17.188 1 98.69 315 TRP B CA 1
ATOM 4989 C C . TRP B 1 315 ? 5.789 -3.484 -16.094 1 98.69 315 TRP B C 1
ATOM 4991 O O . TRP B 1 315 ? 5.453 -3.537 -14.914 1 98.69 315 TRP B O 1
ATOM 5001 N N . ILE B 1 316 ? 6.93 -2.982 -16.5 1 98.56 316 ILE B N 1
ATOM 5002 C CA . ILE B 1 316 ? 7.824 -2.293 -15.586 1 98.56 316 ILE B CA 1
ATOM 5003 C C . ILE B 1 316 ? 7.223 -0.951 -15.18 1 98.56 316 ILE B C 1
ATOM 5005 O O . ILE B 1 316 ? 6.719 -0.209 -16.031 1 98.56 316 ILE B O 1
ATOM 5009 N N . THR B 1 317 ? 7.305 -0.652 -13.844 1 98.69 317 THR B N 1
ATOM 5010 C CA . THR B 1 317 ? 6.668 0.564 -13.352 1 98.69 317 THR B CA 1
ATOM 5011 C C . THR B 1 317 ? 7.707 1.515 -12.758 1 98.69 317 THR B C 1
ATOM 5013 O O . THR B 1 317 ? 7.414 2.686 -12.508 1 98.69 317 THR B O 1
ATOM 5016 N N . SER B 1 318 ? 8.914 1.014 -12.461 1 98.69 318 SER B N 1
ATOM 5017 C CA . SER B 1 318 ? 9.922 1.896 -11.875 1 98.69 318 SER B CA 1
ATOM 5018 C C . SER B 1 318 ? 11.297 1.238 -11.867 1 98.69 318 SER B C 1
ATOM 5020 O O . SER B 1 318 ? 11.406 0.021 -12.031 1 98.69 318 SER B O 1
ATOM 5022 N N . PHE B 1 319 ? 12.328 2.037 -11.812 1 98.62 319 PHE B N 1
ATOM 5023 C CA . PHE B 1 319 ? 13.703 1.688 -11.461 1 98.62 319 PHE B CA 1
ATOM 5024 C C . PHE B 1 319 ? 14.125 2.377 -10.172 1 98.62 319 PHE B C 1
ATOM 5026 O O . PHE B 1 319 ? 14.109 3.605 -10.086 1 98.62 319 PHE B O 1
ATOM 5033 N N . LYS B 1 320 ? 14.523 1.582 -9.133 1 98 320 LYS B N 1
ATOM 5034 C CA . LYS B 1 320 ? 14.664 2.172 -7.805 1 98 320 LYS B CA 1
ATOM 5035 C C . LYS B 1 320 ? 15.969 1.733 -7.141 1 98 320 LYS B C 1
ATOM 5037 O O . LYS B 1 320 ? 16.375 0.581 -7.277 1 98 320 LYS B O 1
ATOM 5042 N N . GLN B 1 321 ? 16.547 2.613 -6.449 1 98.44 321 GLN B N 1
ATOM 5043 C CA . GLN B 1 321 ? 17.469 2.307 -5.348 1 98.44 321 GLN B CA 1
ATOM 5044 C C . GLN B 1 321 ? 16.766 2.451 -4 1 98.44 321 GLN B C 1
ATOM 5046 O O . GLN B 1 321 ? 16.469 3.566 -3.561 1 98.44 321 GLN B O 1
ATOM 5051 N N . VAL B 1 322 ? 16.469 1.326 -3.395 1 98.69 322 VAL B N 1
ATOM 5052 C CA . VAL B 1 322 ? 15.891 1.344 -2.057 1 98.69 322 VAL B CA 1
ATOM 5053 C C . VAL B 1 322 ? 17 1.436 -1.012 1 98.69 322 VAL B C 1
ATOM 5055 O O . VAL B 1 322 ? 17.984 0.701 -1.08 1 98.69 322 VAL B O 1
ATOM 5058 N N . VAL B 1 323 ? 16.828 2.35 -0.028 1 98.5 323 VAL B N 1
ATOM 5059 C CA . VAL B 1 323 ? 17.891 2.561 0.953 1 98.5 323 VAL B CA 1
ATOM 5060 C C . VAL B 1 323 ? 17.312 2.492 2.363 1 98.5 323 VAL B C 1
ATOM 5062 O O . VAL B 1 323 ? 16.109 2.674 2.555 1 98.5 323 VAL B O 1
ATOM 5065 N N . LEU B 1 324 ? 18.141 2.119 3.281 1 98.25 324 LEU B N 1
ATOM 5066 C CA . LEU B 1 324 ? 17.844 2.141 4.707 1 98.25 324 LEU B CA 1
ATOM 5067 C C . LEU B 1 324 ? 18.797 3.062 5.457 1 98.25 324 LEU B C 1
ATOM 5069 O O . LEU B 1 324 ? 19.984 2.748 5.598 1 98.25 324 LEU B O 1
ATOM 5073 N N . ASP B 1 325 ? 18.219 4.211 5.859 1 97.12 325 ASP B N 1
ATOM 5074 C CA . ASP B 1 325 ? 19 5.09 6.73 1 97.12 325 ASP B CA 1
ATOM 5075 C C . ASP B 1 325 ? 19.297 4.418 8.07 1 97.12 325 ASP B C 1
ATOM 5077 O O . ASP B 1 325 ? 18.406 3.82 8.68 1 97.12 325 ASP B O 1
ATOM 5081 N N . SER B 1 326 ? 20.516 4.527 8.555 1 96.06 326 SER B N 1
ATOM 5082 C CA . SER B 1 326 ? 20.953 3.82 9.758 1 96.06 326 SER B CA 1
ATOM 5083 C C . SER B 1 326 ? 20.172 4.281 10.977 1 96.06 326 SER B C 1
ATOM 5085 O O . SER B 1 326 ? 20.062 3.551 11.969 1 96.06 326 SER B O 1
ATOM 5087 N N . SER B 1 327 ? 19.594 5.477 10.898 1 96.69 327 SER B N 1
ATOM 5088 C CA . SER B 1 327 ? 18.891 6.023 12.047 1 96.69 327 SER B CA 1
ATOM 5089 C C . SER B 1 327 ? 17.375 5.797 11.93 1 96.69 327 SER B C 1
ATOM 5091 O O . SER B 1 327 ? 16.625 6.168 12.82 1 96.69 327 SER B O 1
ATOM 5093 N N . ASP B 1 328 ? 16.953 5.227 10.805 1 97.62 328 ASP B N 1
ATOM 5094 C CA . ASP B 1 328 ? 15.539 4.957 10.617 1 97.62 328 ASP B CA 1
ATOM 5095 C C . ASP B 1 328 ? 15.016 3.998 11.688 1 97.62 328 ASP B C 1
ATOM 5097 O O . ASP B 1 328 ? 15.547 2.898 11.852 1 97.62 328 ASP B O 1
ATOM 5101 N N . PRO B 1 329 ? 13.945 4.383 12.352 1 97.81 329 PRO B N 1
ATOM 5102 C CA . PRO B 1 329 ? 13.477 3.551 13.461 1 97.81 329 PRO B CA 1
ATOM 5103 C C . PRO B 1 329 ? 12.727 2.307 12.992 1 97.81 329 PRO B C 1
ATOM 5105 O O . PRO B 1 329 ? 12.32 1.478 13.812 1 97.81 329 PRO B O 1
ATOM 5108 N N . PHE B 1 330 ? 12.617 2.145 11.68 1 97.94 330 PHE B N 1
ATOM 5109 C CA . PHE B 1 330 ? 11.859 1.009 11.164 1 97.94 330 PHE B CA 1
ATOM 5110 C C . PHE B 1 330 ? 12.703 0.188 10.195 1 97.94 330 PHE B C 1
ATOM 5112 O O . PHE B 1 330 ? 12.352 0.049 9.023 1 97.94 330 PHE B O 1
ATOM 5119 N N . PRO B 1 331 ? 13.719 -0.471 10.656 1 97.56 331 PRO B N 1
ATOM 5120 C CA . PRO B 1 331 ? 14.57 -1.251 9.758 1 97.56 331 PRO B CA 1
ATOM 5121 C C . PRO B 1 331 ? 13.859 -2.467 9.172 1 97.56 331 PRO B C 1
ATOM 5123 O O . PRO B 1 331 ? 14.219 -2.936 8.094 1 97.56 331 PRO B O 1
ATOM 5126 N N . LYS B 1 332 ? 12.875 -2.982 9.883 1 97 332 LYS B N 1
ATOM 5127 C CA . LYS B 1 332 ? 12.086 -4.105 9.383 1 97 332 LYS B CA 1
ATOM 5128 C C . LYS B 1 332 ? 10.656 -3.676 9.055 1 97 332 LYS B C 1
ATOM 5130 O O . LYS B 1 332 ? 9.789 -4.52 8.82 1 97 332 LYS B O 1
ATOM 5135 N N . GLY B 1 333 ? 10.469 -2.406 9.148 1 97.38 333 GLY B N 1
ATOM 5136 C CA . GLY B 1 333 ? 9.156 -1.841 8.859 1 97.38 333 GLY B CA 1
ATOM 5137 C C . GLY B 1 333 ? 8.164 -2.037 9.984 1 97.38 333 GLY B C 1
ATOM 5138 O O . GLY B 1 333 ? 8.547 -2.275 11.133 1 97.38 333 GLY B O 1
ATOM 5139 N N . PHE B 1 334 ? 6.879 -1.693 9.664 1 96.38 334 PHE B N 1
ATOM 5140 C CA . PHE B 1 334 ? 5.777 -1.854 10.602 1 96.38 334 PHE B CA 1
ATOM 5141 C C . PHE B 1 334 ? 4.484 -2.197 9.867 1 96.38 334 PHE B C 1
ATOM 5143 O O . PHE B 1 334 ? 4.43 -2.133 8.641 1 96.38 334 PHE B O 1
ATOM 5150 N N . ARG B 1 335 ? 3.551 -2.639 10.633 1 94.38 335 ARG B N 1
ATOM 5151 C CA . ARG B 1 335 ? 2.215 -2.939 10.125 1 94.38 335 ARG B CA 1
ATOM 5152 C C . ARG B 1 335 ? 1.142 -2.285 10.992 1 94.38 335 ARG B C 1
ATOM 5154 O O . ARG B 1 335 ? 1.303 -2.168 12.211 1 94.38 335 ARG B O 1
ATOM 5161 N N . VAL B 1 336 ? 0.108 -1.794 10.336 1 92.44 336 VAL B N 1
ATOM 5162 C CA . VAL B 1 336 ? -0.987 -1.136 11.039 1 92.44 336 VAL B CA 1
ATOM 5163 C C . VAL B 1 336 ? -2.314 -1.775 10.641 1 92.44 336 VAL B C 1
ATOM 5165 O O . VAL B 1 336 ? -2.506 -2.158 9.484 1 92.44 336 VAL B O 1
ATOM 5168 N N . GLY B 1 337 ? -3.25 -1.841 11.469 1 89.75 337 GLY B N 1
ATOM 5169 C CA . GLY B 1 337 ? -4.441 -2.668 11.367 1 89.75 337 GLY B CA 1
ATOM 5170 C C . GLY B 1 337 ? -5.395 -2.211 10.273 1 89.75 337 GLY B C 1
ATOM 5171 O O . GLY B 1 337 ? -6.242 -2.982 9.82 1 89.75 337 GLY B O 1
ATOM 5172 N N . ASP B 1 338 ? -5.293 -0.979 9.852 1 90.19 338 ASP B N 1
ATOM 5173 C CA . ASP B 1 338 ? -6.215 -0.504 8.82 1 90.19 338 ASP B CA 1
ATOM 5174 C C . ASP B 1 338 ? -5.91 -1.144 7.469 1 90.19 338 ASP B C 1
ATOM 5176 O O . ASP B 1 338 ? -6.785 -1.234 6.609 1 90.19 338 ASP B O 1
ATOM 5180 N N . GLN B 1 339 ? -4.613 -1.564 7.348 1 89.44 339 GLN B N 1
ATOM 5181 C CA . GLN B 1 339 ? -4.219 -2.148 6.07 1 89.44 339 GLN B CA 1
ATOM 5182 C C . GLN B 1 339 ? -3.785 -3.602 6.242 1 89.44 339 GLN B C 1
ATOM 5184 O O . GLN B 1 339 ? -3.756 -4.363 5.273 1 89.44 339 GLN B O 1
ATOM 5189 N N . TRP B 1 340 ? -3.428 -3.916 7.477 1 88.56 340 TRP B N 1
ATOM 5190 C CA . TRP B 1 340 ? -2.953 -5.258 7.797 1 88.56 340 TRP B CA 1
ATOM 5191 C C . TRP B 1 340 ? -3.891 -5.949 8.781 1 88.56 340 TRP B C 1
ATOM 5193 O O . TRP B 1 340 ? -4.02 -5.516 9.93 1 88.56 340 TRP B O 1
ATOM 5203 N N . ARG B 1 341 ? -4.68 -6.867 8.336 1 78.06 341 ARG B N 1
ATOM 5204 C CA . ARG B 1 341 ? -5.629 -7.551 9.203 1 78.06 341 ARG B CA 1
ATOM 5205 C C . ARG B 1 341 ? -4.906 -8.461 10.188 1 78.06 341 ARG B C 1
ATOM 5207 O O . ARG B 1 341 ? -4.23 -9.414 9.789 1 78.06 341 ARG B O 1
ATOM 5214 N N . MET B 1 342 ? -4.34 -7.852 11.156 1 59.72 342 MET B N 1
ATOM 5215 C CA . MET B 1 342 ? -3.58 -8.617 12.141 1 59.72 342 MET B CA 1
ATOM 5216 C C . MET B 1 342 ? -4.496 -9.547 12.93 1 59.72 342 MET B C 1
ATOM 5218 O O . MET B 1 342 ? -5.656 -9.211 13.18 1 59.72 342 MET B O 1
ATOM 5222 N N . ALA B 1 343 ? -4.09 -10.852 12.789 1 50.06 343 ALA B N 1
ATOM 5223 C CA . ALA B 1 343 ? -4.832 -11.758 13.664 1 50.06 343 ALA B CA 1
ATOM 5224 C C . ALA B 1 343 ? -4.965 -11.18 15.07 1 50.06 343 ALA B C 1
ATOM 5226 O O . ALA B 1 343 ? -4.043 -10.531 15.57 1 50.06 343 ALA B O 1
ATOM 5227 N N . PRO B 1 344 ? -6.043 -10.961 15.672 1 40.69 344 PRO B N 1
ATOM 5228 C CA . PRO B 1 344 ? -6.16 -10.469 17.047 1 40.69 344 PRO B CA 1
ATOM 5229 C C . PRO B 1 344 ? -4.941 -10.812 17.906 1 40.69 344 PRO B C 1
ATOM 5231 O O . PRO B 1 344 ? -4.336 -9.922 18.5 1 40.69 344 PRO B O 1
ATOM 5234 N N . ASN B 1 345 ? -4.812 -11.664 18.766 1 33.38 345 ASN B N 1
ATOM 5235 C CA . ASN B 1 345 ? -3.971 -12.125 19.859 1 33.38 345 ASN B CA 1
ATOM 5236 C C . ASN B 1 345 ? -2.629 -12.648 19.359 1 33.38 345 ASN B C 1
ATOM 5238 O O . ASN B 1 345 ? -2.053 -13.562 19.938 1 33.38 345 ASN B O 1
ATOM 5242 N N . SER B 1 346 ? -2.172 -12.625 18.125 1 28.77 346 SER B N 1
ATOM 5243 C CA . SER B 1 346 ? -0.761 -12.945 18.312 1 28.77 346 SER B CA 1
ATOM 5244 C C . SER B 1 346 ? 0.02 -11.75 18.844 1 28.77 346 SER B C 1
ATOM 5246 O O . SER B 1 346 ? 0.82 -11.156 18.109 1 28.77 346 SER B O 1
ATOM 5248 N N . LEU B 1 347 ? -0.391 -10.758 19.344 1 24.53 347 LEU B N 1
ATOM 5249 C CA . LEU B 1 347 ? 0.523 -9.789 19.938 1 24.53 347 LEU B CA 1
ATOM 5250 C C . LEU B 1 347 ? 1.774 -10.477 20.469 1 24.53 347 LEU B C 1
ATOM 5252 O O . LEU B 1 347 ? 1.749 -11.672 20.766 1 24.53 347 LEU B O 1
ATOM 5256 N N . PHE B 1 348 ? 2.537 -9.891 21.516 1 20.59 348 PHE B N 1
ATOM 5257 C CA . PHE B 1 348 ? 3.605 -10.484 22.312 1 20.59 348 PHE B CA 1
ATOM 5258 C C . PHE B 1 348 ? 3.184 -11.844 22.859 1 20.59 348 PHE B C 1
ATOM 5260 O O . PHE B 1 348 ? 2.035 -12.031 23.266 1 20.59 348 PHE B O 1
#

Organism: Penicillium expansum (NCBI:txid27334)

pLDDT: mean 96.0, std 9.17, range [20.59, 98.94]

Radius of gyration: 26.16 Å; Cα contacts (8 Å, |Δi|>4): 1887; chains: 2; bounding box: 54×78×64 Å

Secondary structure (DSSP, 8-state):
--EEEEEEEEEEEETTEEEEEEEES------SSHHHHHHHHHHH-THHHHHHHSBTT--TTEEEEEEE--SSTT-SEEEEEE-SS-EES--HHHHHHHHHHHHHTTSS---SSEEEEEEEETTEEEEEEEEEETTEEEEEEEEPPPEEEEEEEEEEEETTTEEEEEEEEESSSEEEEEEGGGGT--SSGGGHHHHHHHHHHHHHHHHHH---B-TT-TTSBS--EEEEE---EEETTEEEEEEEEEETTTEE-SS--HHHHHHHHHHHHHTTSS-TT--EEEE-TTS-EEEEEEEEEEEETTEEEEEEEEEE-EEEEEEEEEEEETT-S-TT-B--TTTS---TT---/--EEEEEEEEEEEETTEEEEEEEES------SSHHHHHHHHHHH-THHHHHHHSBTT--TTEEEEEEE--SSTT-SEEEEEE-SS-EES--HHHHHHHHHHHHHTTSS---SSEEEEEEEETTEEEEEEEEEETTEEEEEEEEPPPEEEEEEEEEEEETTTEEEEEEEEESSSEEEEEEGGGGT--SSGGGHHHHHHHHHHHHHHHHHH---B-TT-TTSBS--EEEEE---EEETTEEEEEEEEEETTTEE-SS--HHHHHHHHHHHHHTTSS-TT--EEEE-TTS-EEEEEEEEEEEETTEEEEEEEEEE-EEEEEEEEEEEETT-S-TT-B--TTTS---TT---

InterPro domains:
  IPR008794 Proline racemase family [PF05544] (9-335)
  IPR008794 Proline racemase family [PIRSF029792] (1-336)
  IPR008794 Proline racemase family [PTHR33442] (5-336)
  IPR008794 Proline racemase family [SFLDS00028] (1-336)

Sequence (696 aa):
MPFSRTLSVVGCHAEGEVGDVITGGVLDVPGSTMYEKLVHFLNEKDDIRQLLLNEPRGRCSMNTNLILPPCDPRADAGFLIMESEEYAPMSGSNTICTATVLLETGMVPMKEPITQLTLDTAAGLVTVKAECEAGKCKNVAFDNVPAFVFELDYQVLVPGLGEVTVDIAWGGMMYALVNAASVGLKVESQYSTQLVEIGERIKRAVQASYTPVHPENPGIKGVSILEFTEPLTQEDGCKAAINTVVVSPGRFDRSPCGTGTCARLAVLHARGQLAEGEMFKHRSIIGTEFTSHIRGTTQVGEYQAVLPTVAGRAWITSFKQVVLDSSDPFPKGFRVGDQWRMAPNSLFMPFSRTLSVVGCHAEGEVGDVITGGVLDVPGSTMYEKLVHFLNEKDDIRQLLLNEPRGRCSMNTNLILPPCDPRADAGFLIMESEEYAPMSGSNTICTATVLLETGMVPMKEPITQLTLDTAAGLVTVKAECEAGKCKNVAFDNVPAFVFELDYQVLVPGLGEVTVDIAWGGMMYALVNAASVGLKVESQYSTQLVEIGERIKRAVQASYTPVHPENPGIKGVSILEFTEPLTQEDGCKAAINTVVVSPGRFDRSPCGTGTCARLAVLHARGQLAEGEMFKHRSIIGTEFTSHIRGTTQVGEYQAVLPTVAGRAWITSFKQVVLDSSDPFPKGFRVGDQWRMAPNSLF

Solvent-accessible surface area (backbone atoms only — not comparable to full-atom values): 34868 Å² total; per-residue (Å²): 104,70,56,74,42,57,33,34,34,37,34,23,26,14,48,57,27,32,19,25,31,36,80,39,71,71,80,82,71,76,54,80,39,44,41,46,31,49,52,43,32,64,75,73,51,47,55,60,57,31,30,52,32,22,28,72,70,31,43,76,73,39,33,40,29,39,61,39,84,42,55,52,87,81,31,77,35,14,43,45,40,33,44,75,79,46,71,47,40,43,51,37,43,45,48,40,16,46,52,42,51,35,38,59,71,54,79,36,85,77,39,74,55,59,30,75,49,31,34,27,27,42,66,43,68,32,41,33,46,27,38,28,57,82,69,31,57,66,34,34,32,34,40,50,53,66,8,26,57,79,38,76,70,40,78,37,70,23,93,97,71,43,76,44,63,27,31,34,22,31,16,48,47,36,32,38,36,30,54,28,61,81,74,76,42,62,88,43,59,92,36,24,64,57,51,37,54,53,39,53,48,45,43,52,33,42,50,73,74,46,72,55,59,42,80,89,41,73,85,48,56,42,55,68,36,27,32,36,36,51,73,81,41,83,52,97,92,23,38,28,32,48,30,38,32,38,36,65,71,52,33,59,43,41,19,43,42,41,23,56,45,29,21,47,50,22,48,34,34,76,69,70,73,45,56,75,65,43,50,36,38,34,22,12,64,76,67,30,66,30,44,29,33,29,78,42,74,49,71,52,78,94,35,68,21,30,31,32,33,42,29,41,43,43,45,62,39,28,46,31,40,38,40,37,44,69,80,50,92,50,71,51,30,50,84,53,37,63,71,36,53,64,67,86,78,68,60,135,104,70,57,73,43,56,33,34,35,37,32,22,25,14,48,57,26,30,18,25,32,36,81,39,73,71,80,82,71,74,55,81,38,44,42,46,32,49,50,42,32,63,76,74,50,45,56,60,56,32,31,52,31,22,27,72,71,31,43,76,73,40,34,39,29,41,61,39,82,41,56,52,87,83,31,77,35,15,44,46,39,34,46,75,79,45,71,47,40,42,52,37,43,46,47,40,16,46,51,41,50,34,37,59,70,55,80,37,85,76,38,75,56,60,30,76,48,30,36,26,28,42,68,42,69,31,42,34,44,28,38,29,56,84,68,31,55,66,33,33,32,33,40,50,52,69,9,25,56,77,38,74,71,40,76,39,71,25,92,97,71,42,78,43,63,27,31,32,22,31,16,48,47,37,32,37,37,29,55,28,61,80,76,76,43,62,86,41,60,92,35,25,64,56,52,37,54,51,41,52,47,46,43,52,35,41,49,72,74,45,73,57,58,41,80,89,42,73,86,48,56,39,57,68,35,27,33,36,37,49,73,79,42,82,52,96,93,23,39,29,32,47,30,37,32,39,36,65,70,50,33,59,44,40,19,44,42,41,25,57,45,30,20,46,51,22,49,35,35,76,69,68,72,46,55,75,66,45,51,37,38,35,22,13,62,78,68,32,66,29,44,29,34,28,78,42,74,51,72,52,78,96,33,67,20,31,32,30,34,42,30,39,40,45,45,60,40,29,46,30,41,40,40,36,44,69,81,48,92,50,71,51,31,50,84,52,37,63,71,36,51,62,70,80,82,72,60,134

Foldseek 3Di:
DDFPFKWWKFWKWFLFQTEIETPDGDAFDDDLAQLVSQVCCVVPNVLVLLQCDFPPNHAQRHKYKYWDDGNDPQFPTEIWIHHNVGIAQDWDRNVQGVVQCCQLVVVDDDDPQWDWGWYGTSLGIKIKIFGDDPSGGFKIKIWFDWKFWPDAQDWFQFVPQGIATWTWMWLSATETEGAQVRSPHDLEPVCQVVCQVVQVRVQVRCQVPDKDAFQVHRVRIGHFKYKHWYDWDDDPNAIETEMWIAGPPTDTRSFLINSVVQRVQNVCVVVVNADAPGWYWYAYSVGGTKIKGFPAWDDGVPTTTTTMMIMTHMDTDDTDIDTHDPPDPASSHDDDCVRHVDDVPPDD/DDFPFKWWKFWKWFLFQTEIETPDGDAFDDDLAQLVSQVCCVVPNVLVLLQCDFPPNHAQRHKYKYWDDGNDPQFPTEIWIHHNVGIAQDWDRNVQGVVQCCQLVVVDDDDPQWDWGWYGTSLGIKIKIFGDDPSGGFKIKIWFDWKAWDDAQDWFQFVPQGTATWTWMWLSATETEGAQVRSPHDLEPVCQVVCQVVQVRVQVRCQVPDKDAFQVHRVRIGHFKYKHWYDWDDDPNAIETEMWIAGPPTDTRSFLINSVVQRVQNVCVVVVNADAPGWYWYAYSVGGTKIKGFPAWDDGVPTTTTTMMIMTHMDTDDTDIDTHDPPDPASSHDDDCVRHVDDPPPPD

Nearest PDB structures (foldseek):
  4k7g-assembly1_B  TM=9.842E-01  e=9.369E-50  Allorhizobium ampelinum S4
  4lb0-assembly1_B  TM=9.518E-01  e=2.708E-44  Allorhizobium ampelinum S4
  4q2h-assembly1_B  TM=9.540E-01  e=2.081E-43  Rhizobium rhizogenes K84
  1tm0-assembly1_A  TM=9.668E-01  e=1.184E-40  Brucella melitensis bv. 1 str. 16M
  4k8l-assembly1_A-2  TM=9.470E-01  e=3.163E-39  Brucella anthropi ATCC 49188